Protein AF-A0A836JZ24-F1 (afdb_monomer_lite)

Structure (mmCIF, N/CA/C/O backbone):
data_AF-A0A836JZ24-F1
#
_entry.id   AF-A0A836JZ24-F1
#
loop_
_atom_site.group_PDB
_atom_site.id
_atom_site.type_symbol
_atom_site.label_atom_id
_atom_site.label_alt_id
_atom_site.label_comp_id
_atom_site.label_asym_id
_atom_site.label_entity_id
_atom_site.label_seq_id
_atom_site.pdbx_PDB_ins_code
_atom_site.Cartn_x
_atom_site.Cartn_y
_atom_site.Cartn_z
_atom_site.occupancy
_atom_site.B_iso_or_equiv
_atom_site.auth_seq_id
_atom_site.auth_comp_id
_atom_site.auth_asym_id
_atom_site.auth_atom_id
_atom_site.pdbx_PDB_model_num
ATOM 1 N N . MET A 1 1 ? 78.887 -22.472 -5.141 1.00 33.88 1 MET A N 1
ATOM 2 C CA . MET A 1 1 ? 79.125 -23.819 -4.573 1.00 33.88 1 MET A CA 1
ATOM 3 C C . MET A 1 1 ? 78.583 -23.782 -3.148 1.00 33.88 1 MET A C 1
ATOM 5 O O . MET A 1 1 ? 79.006 -22.891 -2.437 1.00 33.88 1 MET A O 1
ATOM 9 N N . ALA A 1 2 ? 77.627 -24.570 -2.665 1.00 33.34 2 ALA A N 1
ATOM 10 C CA . ALA A 1 2 ? 76.883 -25.709 -3.188 1.00 33.34 2 ALA A CA 1
ATOM 11 C C . ALA A 1 2 ? 75.520 -25.795 -2.442 1.00 33.34 2 ALA A C 1
ATOM 13 O O . ALA A 1 2 ? 75.458 -25.451 -1.269 1.00 33.34 2 ALA A O 1
ATOM 14 N N . HIS A 1 3 ? 74.482 -26.209 -3.179 1.00 31.92 3 HIS A N 1
ATOM 15 C CA . HIS A 1 3 ? 73.158 -26.779 -2.838 1.00 31.92 3 HIS A CA 1
ATOM 16 C C . HIS A 1 3 ? 72.369 -26.404 -1.555 1.00 31.92 3 HIS A C 1
ATOM 18 O O . HIS A 1 3 ? 72.838 -26.654 -0.448 1.00 31.92 3 HIS A O 1
ATOM 24 N N . PRO A 1 4 ? 71.084 -26.001 -1.701 1.00 39.16 4 PRO A N 1
ATOM 25 C CA . PRO A 1 4 ? 70.049 -26.142 -0.676 1.00 39.16 4 PRO A CA 1
ATOM 26 C C . PRO A 1 4 ? 69.253 -27.456 -0.831 1.00 39.16 4 PRO A C 1
ATOM 28 O O . PRO A 1 4 ? 69.091 -27.985 -1.932 1.00 39.16 4 PRO A O 1
ATOM 31 N N . ILE A 1 5 ? 68.767 -27.963 0.301 1.00 33.28 5 ILE A N 1
ATOM 32 C CA . ILE A 1 5 ? 68.069 -29.244 0.489 1.00 33.28 5 ILE A CA 1
ATOM 33 C C . ILE A 1 5 ? 66.548 -29.032 0.422 1.00 33.28 5 ILE A C 1
ATOM 35 O O . ILE A 1 5 ? 66.030 -28.106 1.035 1.00 33.28 5 ILE A O 1
ATOM 39 N N . LEU A 1 6 ? 65.855 -29.920 -0.291 1.00 34.88 6 LEU A N 1
ATOM 40 C CA . LEU A 1 6 ? 64.399 -30.162 -0.357 1.00 34.88 6 LEU A CA 1
ATOM 41 C C . LEU A 1 6 ? 64.220 -31.611 -0.909 1.00 34.88 6 LEU A C 1
ATOM 43 O O . LEU A 1 6 ? 65.217 -32.104 -1.455 1.00 34.88 6 LEU A O 1
ATOM 47 N N . PRO A 1 7 ? 63.048 -32.309 -0.879 1.00 45.97 7 PRO A N 1
ATOM 48 C CA . PRO A 1 7 ? 61.669 -31.827 -0.636 1.00 45.97 7 PRO A CA 1
ATOM 49 C C . PRO A 1 7 ? 60.680 -32.804 0.099 1.00 45.97 7 PRO A C 1
ATOM 51 O O . PRO A 1 7 ? 61.044 -33.923 0.451 1.00 45.97 7 PRO A O 1
ATOM 54 N N . ASN A 1 8 ? 59.398 -32.376 0.172 1.00 30.23 8 ASN A N 1
ATOM 55 C CA . ASN A 1 8 ? 58.115 -33.119 0.348 1.00 30.23 8 ASN A CA 1
ATOM 56 C C . ASN A 1 8 ? 57.639 -33.372 1.799 1.00 30.23 8 ASN A C 1
ATOM 58 O O . ASN A 1 8 ? 58.423 -33.823 2.621 1.00 30.23 8 ASN A O 1
ATOM 62 N N . ASP A 1 9 ? 56.378 -33.173 2.215 1.00 28.70 9 ASP A N 1
ATOM 63 C CA . ASP A 1 9 ? 55.090 -32.813 1.577 1.00 28.70 9 ASP A CA 1
ATOM 64 C C . ASP A 1 9 ? 54.090 -32.405 2.710 1.00 28.70 9 ASP A C 1
ATOM 66 O O . ASP A 1 9 ? 54.259 -32.905 3.827 1.00 28.70 9 ASP A O 1
ATOM 70 N N . PRO A 1 10 ? 53.053 -31.559 2.500 1.00 34.28 10 PRO A N 1
ATOM 71 C CA . PRO A 1 10 ? 52.128 -31.124 3.554 1.00 34.28 10 PRO A CA 1
ATOM 72 C C . PRO A 1 10 ? 50.724 -31.757 3.455 1.00 34.28 10 PRO A C 1
ATOM 74 O O . PRO A 1 10 ? 50.110 -31.790 2.386 1.00 34.28 10 PRO A O 1
ATOM 77 N N . LYS A 1 11 ? 50.154 -32.171 4.597 1.00 29.53 11 LYS A N 1
ATOM 78 C CA . LYS A 1 11 ? 48.706 -32.400 4.763 1.00 29.53 11 LYS A CA 1
ATOM 79 C C . LYS A 1 11 ? 48.253 -32.225 6.222 1.00 29.53 11 LYS A C 1
ATOM 81 O O . LYS A 1 11 ? 48.818 -32.859 7.099 1.00 29.53 11 LYS A O 1
ATOM 86 N N . ALA A 1 12 ? 47.151 -31.477 6.356 1.00 28.66 12 ALA A N 1
ATOM 87 C CA . ALA A 1 12 ? 46.133 -31.462 7.419 1.00 28.66 12 ALA A CA 1
ATOM 88 C C . ALA A 1 12 ? 46.459 -30.820 8.786 1.00 28.66 12 ALA A C 1
ATOM 90 O O . ALA A 1 12 ? 47.418 -31.209 9.430 1.00 28.66 12 ALA A O 1
ATOM 91 N N . GLU A 1 13 ? 45.596 -29.866 9.179 1.00 30.05 13 GLU A N 1
ATOM 92 C CA . GLU A 1 13 ? 45.085 -29.518 10.533 1.00 30.05 13 GLU A CA 1
ATOM 93 C C . GLU A 1 13 ? 44.531 -28.076 10.447 1.00 30.05 13 GLU A C 1
ATOM 95 O O . GLU A 1 13 ? 45.261 -27.115 10.222 1.00 30.05 13 GLU A O 1
ATOM 100 N N . GLU A 1 14 ? 43.228 -27.882 10.229 1.00 32.59 14 GLU A N 1
ATOM 101 C CA . GLU A 1 14 ? 42.189 -27.796 11.271 1.00 32.59 14 GLU A CA 1
ATOM 102 C C . GLU A 1 14 ? 42.548 -26.778 12.367 1.00 32.59 14 GLU A C 1
ATOM 104 O O . GLU A 1 14 ? 43.232 -27.084 13.335 1.00 32.59 14 GLU A O 1
ATOM 109 N N . ILE A 1 15 ? 42.092 -25.532 12.192 1.00 31.66 15 ILE A N 1
ATOM 110 C CA . ILE A 1 15 ? 42.109 -24.507 13.241 1.00 31.66 15 ILE A CA 1
ATOM 111 C C . ILE A 1 15 ? 40.730 -23.850 13.268 1.00 31.66 15 ILE A C 1
ATOM 113 O O . ILE A 1 15 ? 40.440 -22.907 12.529 1.00 31.66 15 ILE A O 1
ATOM 117 N N . THR A 1 16 ? 39.881 -24.371 14.148 1.00 32.31 16 THR A N 1
ATOM 118 C CA . THR A 1 16 ? 38.849 -23.612 14.853 1.00 32.31 16 THR A CA 1
ATOM 119 C C . THR A 1 16 ? 39.511 -22.429 15.553 1.00 32.31 16 THR A C 1
ATOM 121 O O . THR A 1 16 ? 40.406 -22.626 16.374 1.00 32.31 16 THR A O 1
ATOM 124 N N . ARG A 1 17 ? 39.095 -21.198 15.242 1.00 28.30 17 ARG A N 1
ATOM 125 C CA . ARG A 1 17 ? 39.416 -20.043 16.081 1.00 28.30 17 ARG A CA 1
ATOM 126 C C . ARG A 1 17 ? 38.149 -19.308 16.487 1.00 28.30 17 ARG A C 1
ATOM 128 O O . ARG A 1 17 ? 37.391 -18.814 15.658 1.00 28.30 17 ARG A O 1
ATOM 135 N N . GLU A 1 18 ? 37.973 -19.351 17.796 1.00 28.89 18 GLU A N 1
ATOM 136 C CA . GLU A 1 18 ? 37.006 -18.708 18.660 1.00 28.89 18 GLU A CA 1
ATOM 137 C C . GLU A 1 18 ? 36.909 -17.201 18.389 1.00 28.89 18 GLU A C 1
ATOM 139 O O . GLU A 1 18 ? 37.918 -16.505 18.270 1.00 28.89 18 GLU A O 1
ATOM 144 N N . ASN A 1 19 ? 35.675 -16.700 18.318 1.00 30.47 19 ASN A N 1
ATOM 145 C CA . ASN A 1 19 ? 35.378 -15.279 18.441 1.00 30.47 19 ASN A CA 1
ATOM 146 C C . ASN A 1 19 ? 35.315 -14.937 19.936 1.00 30.47 19 ASN A C 1
ATOM 148 O O . ASN A 1 19 ? 34.327 -15.247 20.602 1.00 30.47 19 ASN A O 1
ATOM 152 N N . GLU A 1 20 ? 36.350 -14.277 20.451 1.00 29.41 20 GLU A N 1
ATOM 153 C CA . GLU A 1 20 ? 36.276 -13.538 21.713 1.00 29.41 20 GLU A CA 1
ATOM 154 C C . GLU A 1 20 ? 35.329 -12.339 21.541 1.00 29.41 20 GLU A C 1
ATOM 156 O O . GLU A 1 20 ? 35.668 -11.337 20.911 1.00 29.41 20 GLU A O 1
ATOM 161 N N . LEU A 1 21 ? 34.130 -12.427 22.121 1.00 32.44 21 LEU A N 1
ATOM 162 C CA . LEU A 1 21 ? 33.315 -11.260 22.457 1.00 32.44 21 LEU A CA 1
ATOM 163 C C . LEU A 1 21 ? 33.634 -10.874 23.901 1.00 32.44 21 LEU A C 1
ATOM 165 O O . LEU A 1 21 ? 33.209 -11.524 24.853 1.00 32.44 21 LEU A O 1
ATOM 169 N N . SER A 1 22 ? 34.408 -9.804 24.055 1.00 26.91 22 SER A N 1
ATOM 170 C CA . SER A 1 22 ? 34.740 -9.203 25.341 1.00 26.91 22 SER A CA 1
ATOM 171 C C . SER A 1 22 ? 33.522 -8.485 25.939 1.00 26.91 22 SER A C 1
ATOM 173 O O . SER A 1 22 ? 33.314 -7.297 25.693 1.00 26.91 22 SER A O 1
ATOM 175 N N . PHE A 1 23 ? 32.737 -9.186 26.755 1.00 27.78 23 PHE A N 1
ATOM 176 C CA . PHE A 1 23 ? 31.872 -8.567 27.760 1.00 27.78 23 PHE A CA 1
ATOM 177 C C . PHE A 1 23 ? 32.629 -8.547 29.091 1.00 27.78 23 PHE A C 1
ATOM 179 O O . PHE A 1 23 ? 32.871 -9.591 29.691 1.00 27.78 23 PHE A O 1
ATOM 186 N N . LYS A 1 24 ? 33.032 -7.358 29.548 1.00 32.81 24 LYS A N 1
ATOM 187 C CA . LYS A 1 24 ? 33.518 -7.155 30.917 1.00 32.81 24 LYS A CA 1
ATOM 188 C C . LYS A 1 24 ? 32.329 -6.805 31.809 1.00 32.81 24 LYS A C 1
ATOM 190 O O . LYS A 1 24 ? 31.803 -5.701 31.712 1.00 32.81 24 LYS A O 1
ATOM 195 N N . LEU A 1 25 ? 31.918 -7.746 32.657 1.00 33.84 25 LEU A N 1
ATOM 196 C CA . LEU A 1 25 ? 31.181 -7.456 33.885 1.00 33.84 25 LEU A CA 1
ATOM 197 C C . LEU A 1 25 ? 32.222 -7.307 34.998 1.00 33.84 25 LEU A C 1
ATOM 199 O O . LEU A 1 25 ? 32.819 -8.301 35.407 1.00 33.84 25 LEU A O 1
ATOM 203 N N . ASP A 1 26 ? 32.452 -6.076 35.449 1.00 31.92 26 ASP A N 1
ATOM 204 C CA . ASP A 1 26 ? 33.200 -5.825 36.677 1.00 31.92 26 ASP A CA 1
ATOM 205 C C . ASP A 1 26 ? 32.244 -5.800 37.882 1.00 31.92 26 ASP A C 1
ATOM 207 O O . ASP A 1 26 ? 31.302 -5.013 37.949 1.00 31.92 26 ASP A O 1
ATOM 211 N N . GLU A 1 27 ? 32.608 -6.671 38.823 1.00 32.00 27 GLU A N 1
ATOM 212 C CA . GLU A 1 27 ? 32.409 -6.666 40.275 1.00 32.00 27 GLU A CA 1
ATOM 213 C C . GLU A 1 27 ? 31.145 -7.231 40.958 1.00 32.00 27 GLU A C 1
ATOM 215 O O . GLU A 1 27 ? 30.034 -7.196 40.431 1.00 32.00 27 GLU A O 1
ATOM 220 N N . PRO A 1 28 ? 31.351 -7.855 42.145 1.00 40.62 28 PRO A N 1
ATOM 221 C CA . PRO A 1 28 ? 30.661 -9.074 42.532 1.00 40.62 28 PRO A CA 1
ATOM 222 C C . PRO A 1 28 ? 29.803 -8.893 43.788 1.00 40.62 28 PRO A C 1
ATOM 224 O O . PRO A 1 28 ? 30.130 -8.129 44.692 1.00 40.62 28 PRO A O 1
ATOM 227 N N . VAL A 1 29 ? 28.776 -9.727 43.934 1.00 27.47 29 VAL A N 1
ATOM 228 C CA . VAL A 1 29 ? 28.327 -10.131 45.268 1.00 27.47 29 VAL A CA 1
ATOM 229 C C . VAL A 1 29 ? 28.322 -11.648 45.309 1.00 27.47 29 VAL A C 1
ATOM 231 O O . VAL A 1 29 ? 27.474 -12.330 44.743 1.00 27.47 29 VAL A O 1
ATOM 234 N N . THR A 1 30 ? 29.350 -12.164 45.969 1.00 30.83 30 THR A N 1
ATOM 235 C CA . THR A 1 30 ? 29.425 -13.526 46.478 1.00 30.83 30 THR A CA 1
ATOM 236 C C . THR A 1 30 ? 28.184 -13.849 47.293 1.00 30.83 30 THR A C 1
ATOM 238 O O . THR A 1 30 ? 27.914 -13.145 48.259 1.00 30.83 30 THR A O 1
ATOM 241 N N . MET A 1 31 ? 27.519 -14.954 46.975 1.00 28.22 31 MET A N 1
ATOM 242 C CA . MET A 1 31 ? 27.088 -15.951 47.956 1.00 28.22 31 MET A CA 1
ATOM 243 C C . MET A 1 31 ? 27.003 -17.293 47.233 1.00 28.22 31 MET A C 1
ATOM 245 O O . MET A 1 31 ? 26.221 -17.498 46.309 1.00 28.22 31 MET A O 1
ATOM 249 N N . ALA A 1 32 ? 27.916 -18.171 47.630 1.00 30.75 32 ALA A N 1
ATOM 250 C CA . ALA A 1 32 ? 28.038 -19.532 47.158 1.00 30.75 32 ALA A CA 1
ATOM 251 C C . ALA A 1 32 ? 26.759 -20.329 47.430 1.00 30.75 32 ALA A C 1
ATOM 253 O O . ALA A 1 32 ? 26.184 -20.199 48.506 1.00 30.75 32 ALA A O 1
ATOM 254 N N . LEU A 1 33 ? 26.406 -21.228 46.511 1.00 28.84 33 LEU A N 1
ATOM 255 C CA . LEU A 1 33 ? 25.925 -22.573 46.826 1.00 28.84 33 LEU A CA 1
ATOM 256 C C . LEU A 1 33 ? 26.155 -23.470 45.604 1.00 28.84 33 LEU A C 1
ATOM 258 O O . LEU A 1 33 ? 25.757 -23.150 44.488 1.00 28.84 33 LEU A O 1
ATOM 262 N N . ASN A 1 34 ? 26.878 -24.562 45.843 1.00 29.52 34 ASN A N 1
ATOM 263 C CA . ASN A 1 34 ? 27.262 -25.554 44.846 1.00 29.52 34 ASN A CA 1
ATOM 264 C C . ASN A 1 34 ? 26.058 -26.368 44.328 1.00 29.52 34 ASN A C 1
ATOM 266 O O . ASN A 1 34 ? 25.037 -26.456 45.014 1.00 29.52 34 ASN A O 1
ATOM 270 N N . PRO A 1 35 ? 26.201 -27.004 43.149 1.00 40.41 35 PRO A N 1
ATOM 271 C CA . PRO A 1 35 ? 25.109 -27.610 42.401 1.00 40.41 35 PRO A CA 1
ATOM 272 C C . PRO A 1 35 ? 24.940 -29.099 42.726 1.00 40.41 35 PRO A C 1
ATOM 274 O O . PRO A 1 35 ? 25.926 -29.827 42.838 1.00 40.41 35 PRO A O 1
ATOM 277 N N . LEU A 1 36 ? 23.696 -29.580 42.769 1.00 26.95 36 LEU A N 1
ATOM 278 C CA . LEU A 1 36 ? 23.402 -30.997 42.543 1.00 26.95 36 LEU A CA 1
ATOM 279 C C . LEU A 1 36 ? 22.109 -31.179 41.726 1.00 26.95 36 LEU A C 1
ATOM 281 O O . LEU A 1 36 ? 21.008 -30.978 42.221 1.00 26.95 36 LEU A O 1
ATOM 285 N N . THR A 1 37 ? 22.327 -31.578 40.468 1.00 29.25 37 THR A N 1
ATOM 286 C CA . THR A 1 37 ? 21.653 -32.663 39.721 1.00 29.25 37 THR A CA 1
ATOM 287 C C . THR A 1 37 ? 20.124 -32.668 39.559 1.00 29.25 37 THR A C 1
ATOM 289 O O . THR A 1 37 ? 19.413 -33.151 40.427 1.00 29.25 37 THR A O 1
ATOM 292 N N . ASN A 1 38 ? 19.698 -32.243 38.359 1.00 29.50 38 ASN A N 1
ATOM 293 C CA . ASN A 1 38 ? 18.992 -32.998 37.299 1.00 29.50 38 ASN A CA 1
ATOM 294 C C . ASN A 1 38 ? 17.745 -33.871 37.595 1.00 29.50 38 ASN A C 1
ATOM 296 O O . ASN A 1 38 ? 17.806 -34.758 38.442 1.00 29.50 38 ASN A O 1
ATOM 300 N N . ILE A 1 39 ? 16.777 -33.740 36.656 1.00 28.72 39 ILE A N 1
ATOM 301 C CA . ILE A 1 39 ? 15.578 -34.568 36.328 1.00 28.72 39 ILE A CA 1
ATOM 302 C C . ILE A 1 39 ? 14.309 -34.090 37.080 1.00 28.72 39 ILE A C 1
ATOM 304 O O . ILE A 1 39 ? 14.367 -33.934 38.292 1.00 28.72 39 ILE A O 1
ATOM 308 N N . ASP A 1 40 ? 13.141 -33.792 36.494 1.00 28.34 40 ASP A N 1
ATOM 309 C CA . ASP A 1 40 ? 12.550 -34.022 35.163 1.00 28.34 40 ASP A CA 1
ATOM 310 C C . ASP A 1 40 ? 11.491 -32.938 34.852 1.00 28.34 40 ASP A C 1
ATOM 312 O O . ASP A 1 40 ? 11.067 -32.192 35.737 1.00 28.34 40 ASP A O 1
ATOM 316 N N . GLU A 1 41 ? 11.074 -32.888 33.588 1.00 45.19 41 GLU A N 1
ATOM 317 C CA . GLU A 1 41 ? 9.958 -32.112 33.036 1.00 45.19 41 GLU A CA 1
ATOM 318 C C . GLU A 1 41 ? 8.619 -32.374 33.753 1.00 45.19 41 GLU A C 1
ATOM 320 O O . GLU A 1 41 ? 8.165 -33.511 33.806 1.00 45.19 41 GLU A O 1
ATOM 325 N N . GLU A 1 42 ? 7.940 -31.321 34.219 1.00 31.70 42 GLU A N 1
ATOM 326 C CA . GLU A 1 42 ? 6.488 -31.166 34.052 1.00 31.70 42 GLU A CA 1
ATOM 327 C C . GLU A 1 42 ? 6.053 -29.733 34.392 1.00 31.70 42 GLU A C 1
ATOM 329 O O . GLU A 1 42 ? 6.614 -29.061 35.260 1.00 31.70 42 GLU A O 1
ATOM 334 N N . ASP A 1 43 ? 5.069 -29.263 33.634 1.00 41.97 43 ASP A N 1
ATOM 335 C CA . ASP A 1 43 ? 4.516 -27.918 33.646 1.00 41.97 43 ASP A CA 1
ATOM 336 C C . ASP A 1 43 ? 4.106 -27.393 35.032 1.00 41.97 43 ASP A C 1
ATOM 338 O O . ASP A 1 43 ? 3.586 -28.106 35.886 1.00 41.97 43 ASP A O 1
ATOM 342 N N . SER A 1 44 ? 4.161 -26.060 35.135 1.00 42.91 44 SER A N 1
ATOM 343 C CA . SER A 1 44 ? 3.476 -25.216 36.127 1.00 42.91 44 SER A CA 1
ATOM 344 C C . SER A 1 44 ? 4.121 -25.099 37.505 1.00 42.91 44 SER A C 1
ATOM 346 O O . SER A 1 44 ? 3.644 -25.745 38.420 1.00 42.91 44 SER A O 1
ATOM 348 N N . LEU A 1 45 ? 5.031 -24.139 37.737 1.00 29.23 45 LEU A N 1
ATOM 349 C CA . LEU A 1 45 ? 5.087 -23.442 39.037 1.00 29.23 45 LEU A CA 1
ATOM 350 C C . LEU A 1 45 ? 5.650 -22.013 38.928 1.00 29.23 45 LEU A C 1
ATOM 352 O O . LEU A 1 45 ? 6.780 -21.767 38.516 1.00 29.23 45 LEU A O 1
ATOM 356 N N . SER A 1 46 ? 4.813 -21.074 39.368 1.00 31.69 46 SER A N 1
ATOM 357 C CA . SER A 1 46 ? 5.118 -19.695 39.750 1.00 31.69 46 SER A CA 1
ATOM 358 C C . SER A 1 46 ? 6.437 -19.588 40.533 1.00 31.69 46 SER A C 1
ATOM 360 O O . SER A 1 46 ? 6.564 -20.094 41.647 1.00 31.69 46 SER A O 1
ATOM 362 N N . PHE A 1 47 ? 7.423 -18.900 39.955 1.00 30.12 47 PHE A N 1
ATOM 363 C CA . PHE A 1 47 ? 8.678 -18.561 40.621 1.00 30.12 47 PHE A CA 1
ATOM 364 C C . PHE A 1 47 ? 8.452 -17.360 41.549 1.00 30.12 47 PHE A C 1
ATOM 366 O O . PHE A 1 47 ? 8.576 -16.207 41.142 1.00 30.12 47 PHE A O 1
ATOM 373 N N . VAL A 1 48 ? 8.111 -17.627 42.810 1.00 39.66 48 VAL A N 1
ATOM 374 C CA . VAL A 1 48 ? 8.275 -16.659 43.902 1.00 39.66 48 VAL A CA 1
ATOM 375 C C . VAL A 1 48 ? 9.410 -17.163 44.781 1.00 39.66 48 VAL A C 1
ATOM 377 O O . VAL A 1 48 ? 9.216 -17.988 45.672 1.00 39.66 48 VAL A O 1
ATOM 380 N N . VAL A 1 49 ? 10.622 -16.669 44.530 1.00 38.19 49 VAL A N 1
ATOM 381 C CA . VAL A 1 49 ? 11.740 -16.838 45.464 1.00 38.19 49 VAL A CA 1
ATOM 382 C C . VAL A 1 49 ? 11.516 -15.882 46.627 1.00 38.19 49 VAL A C 1
ATOM 384 O O . VAL A 1 49 ? 11.931 -14.726 46.602 1.00 38.19 49 VAL A O 1
ATOM 387 N N . LEU A 1 50 ? 10.835 -16.367 47.664 1.00 36.34 50 LEU A N 1
ATOM 388 C CA . LEU A 1 50 ? 10.938 -15.769 48.988 1.00 36.34 50 LEU A CA 1
ATOM 389 C C . LEU A 1 50 ? 12.312 -16.158 49.542 1.00 36.34 50 LEU A C 1
ATOM 391 O O . LEU A 1 50 ? 12.574 -17.327 49.825 1.00 36.34 50 LEU A O 1
ATOM 395 N N . GLY A 1 51 ? 13.217 -15.181 49.633 1.00 39.25 51 GLY A N 1
ATOM 396 C CA . GLY A 1 51 ? 14.536 -15.367 50.237 1.00 39.25 51 GLY A CA 1
ATOM 397 C C . GLY A 1 51 ? 14.415 -15.934 51.654 1.00 39.25 51 GLY A C 1
ATOM 398 O O . GLY A 1 51 ? 13.472 -15.606 52.377 1.00 39.25 51 GLY A O 1
ATOM 399 N N . ARG A 1 52 ? 15.367 -16.790 52.052 1.00 46.97 52 ARG A N 1
ATOM 400 C CA . ARG A 1 52 ? 15.399 -17.450 53.374 1.00 46.97 52 ARG A CA 1
ATOM 401 C C . ARG A 1 52 ? 15.196 -16.476 54.543 1.00 46.97 52 ARG A C 1
ATOM 403 O O . ARG A 1 52 ? 14.508 -16.822 55.498 1.00 46.97 52 ARG A O 1
ATOM 410 N N . ASP A 1 53 ? 15.646 -15.236 54.388 1.00 43.94 53 ASP A N 1
ATOM 411 C CA . ASP A 1 53 ? 15.500 -14.159 55.372 1.00 43.94 53 ASP A CA 1
ATOM 412 C C . ASP A 1 53 ? 14.027 -13.778 55.657 1.00 43.94 53 ASP A C 1
ATOM 414 O O . ASP A 1 53 ? 13.694 -13.334 56.755 1.00 43.94 53 ASP A O 1
ATOM 418 N N . SER A 1 54 ? 13.110 -13.992 54.703 1.00 42.06 54 SER A N 1
ATOM 419 C CA . SER A 1 54 ? 11.669 -13.738 54.872 1.00 42.06 54 SER A CA 1
ATOM 420 C C . SER A 1 54 ? 10.976 -14.830 55.694 1.00 42.06 54 SER A C 1
ATOM 422 O O . SER A 1 54 ? 10.113 -14.529 56.522 1.00 42.06 54 SER A O 1
ATOM 424 N N . VAL A 1 55 ? 11.389 -16.087 55.515 1.00 47.44 55 VAL A N 1
ATOM 425 C CA . VAL A 1 55 ? 10.856 -17.237 56.265 1.00 47.44 55 VAL A CA 1
ATOM 426 C C . VAL A 1 55 ? 11.342 -17.197 57.717 1.00 47.44 55 VAL A C 1
ATOM 428 O O . VAL A 1 55 ? 10.583 -17.489 58.639 1.00 47.44 55 VAL A O 1
ATOM 431 N N . GLU A 1 56 ? 12.576 -16.747 57.944 1.00 47.69 56 GLU A N 1
ATOM 432 C CA . GLU A 1 56 ? 13.173 -16.621 59.279 1.00 47.69 56 GLU A CA 1
ATOM 433 C C . GLU A 1 56 ? 12.575 -15.441 60.079 1.00 47.69 56 GLU A C 1
ATOM 435 O O . GLU A 1 56 ? 12.338 -15.545 61.290 1.00 47.69 56 GLU A O 1
ATOM 440 N N . ALA A 1 57 ? 12.200 -14.353 59.390 1.00 50.44 57 ALA A N 1
ATOM 441 C CA . ALA A 1 57 ? 11.424 -13.253 59.968 1.00 50.44 57 ALA A CA 1
ATOM 442 C C . ALA A 1 57 ? 9.984 -13.671 60.331 1.00 50.44 57 ALA A C 1
ATOM 444 O O . ALA A 1 57 ? 9.483 -13.303 61.397 1.00 50.44 57 ALA A O 1
ATOM 445 N N . GLN A 1 58 ? 9.324 -14.480 59.493 1.00 50.41 58 GLN A N 1
ATOM 446 C CA . GLN A 1 58 ? 7.992 -15.025 59.792 1.00 50.41 58 GLN A CA 1
ATOM 447 C C . GLN A 1 58 ? 8.016 -16.027 60.953 1.00 50.41 58 GLN A C 1
ATOM 449 O O . GLN A 1 58 ? 7.128 -15.984 61.804 1.00 50.41 58 GLN A O 1
ATOM 454 N N . ALA A 1 59 ? 9.044 -16.876 61.044 1.00 50.94 59 ALA A N 1
ATOM 455 C CA . ALA A 1 59 ? 9.217 -17.812 62.155 1.00 50.94 59 ALA A CA 1
ATOM 456 C C . ALA A 1 59 ? 9.427 -17.087 63.498 1.00 50.94 59 ALA A C 1
ATOM 458 O O . ALA A 1 59 ? 8.827 -17.463 64.506 1.00 50.94 59 ALA A O 1
ATOM 459 N N . SER A 1 60 ? 10.201 -15.996 63.501 1.00 55.59 60 SER A N 1
ATOM 460 C CA . SER A 1 60 ? 10.407 -15.160 64.694 1.00 55.59 60 SER A CA 1
ATOM 461 C C . SER A 1 60 ? 9.127 -14.431 65.139 1.00 55.59 60 SER A C 1
ATOM 463 O O . SER A 1 60 ? 8.866 -14.308 66.337 1.00 55.59 60 SER A O 1
ATOM 465 N N . LEU A 1 61 ? 8.285 -13.989 64.195 1.00 50.12 61 LEU A N 1
ATOM 466 C CA . LEU A 1 61 ? 6.982 -13.370 64.486 1.00 50.12 61 LEU A CA 1
ATOM 467 C C . LEU A 1 61 ? 5.954 -14.382 65.020 1.00 50.12 61 LEU A C 1
ATOM 469 O O . LEU A 1 61 ? 5.198 -14.064 65.939 1.00 50.12 61 LEU A O 1
ATOM 473 N N . LEU A 1 62 ? 5.945 -15.606 64.486 1.00 55.16 62 LEU A N 1
ATOM 474 C CA . LEU A 1 62 ? 5.097 -16.701 64.969 1.00 55.16 62 LEU A CA 1
ATOM 475 C C . LEU A 1 62 ? 5.479 -17.141 66.389 1.00 55.16 62 LEU A C 1
ATOM 477 O O . LEU A 1 62 ? 4.587 -17.324 67.215 1.00 55.16 62 LEU A O 1
ATOM 481 N N . ALA A 1 63 ? 6.777 -17.220 66.698 1.00 54.72 63 ALA A N 1
ATOM 482 C CA . ALA A 1 63 ? 7.267 -17.505 68.049 1.00 54.72 63 ALA A CA 1
ATOM 483 C C . ALA A 1 63 ? 6.838 -16.421 69.062 1.00 54.72 63 ALA A C 1
ATOM 485 O O . ALA A 1 63 ? 6.367 -16.727 70.157 1.00 54.72 63 ALA A O 1
ATOM 486 N N . SER A 1 64 ? 6.888 -15.144 68.663 1.00 64.81 64 SER A N 1
ATOM 487 C CA . SER A 1 64 ? 6.369 -14.036 69.477 1.00 64.81 64 SER A CA 1
ATOM 488 C C . SER A 1 64 ? 4.855 -14.122 69.713 1.00 64.81 64 SER A C 1
ATOM 490 O O . SER A 1 64 ? 4.378 -13.673 70.758 1.00 64.81 64 SER A O 1
ATOM 492 N N . TYR A 1 65 ? 4.085 -14.645 68.755 1.00 62.41 65 TYR A N 1
ATOM 493 C CA . TYR A 1 65 ? 2.631 -14.773 68.872 1.00 62.41 65 TYR A CA 1
ATOM 494 C C . TYR A 1 65 ? 2.235 -15.888 69.847 1.00 62.41 65 TYR A C 1
ATOM 496 O O . TYR A 1 65 ? 1.359 -15.686 70.690 1.00 62.41 65 TYR A O 1
ATOM 504 N N . THR A 1 66 ? 2.921 -17.033 69.795 1.00 72.38 66 THR A N 1
ATOM 505 C CA . THR A 1 66 ? 2.701 -18.141 70.736 1.00 72.38 66 THR A CA 1
ATOM 506 C C . THR A 1 66 ? 3.059 -17.753 72.168 1.00 72.38 66 THR A C 1
ATOM 508 O O . THR A 1 66 ? 2.298 -18.053 73.089 1.00 72.38 66 THR A O 1
ATOM 511 N N . ASP A 1 67 ? 4.142 -16.994 72.354 1.00 69.75 67 ASP A N 1
ATOM 512 C CA . ASP A 1 67 ? 4.549 -16.490 73.669 1.00 69.75 67 ASP A CA 1
ATOM 513 C C . ASP A 1 67 ? 3.536 -15.481 74.236 1.00 69.75 67 ASP A C 1
ATOM 515 O O . ASP A 1 67 ? 3.198 -15.527 75.423 1.00 69.75 67 ASP A O 1
ATOM 519 N N . LEU A 1 68 ? 2.990 -14.592 73.395 1.00 64.81 68 LEU A N 1
ATOM 520 C CA . LEU A 1 68 ? 1.925 -13.656 73.781 1.00 64.81 68 LEU A CA 1
ATOM 521 C C . LEU A 1 68 ? 0.635 -14.384 74.176 1.00 64.81 68 LEU A C 1
ATOM 523 O O . LEU A 1 68 ? 0.027 -14.040 75.192 1.00 64.81 68 LEU A O 1
ATOM 527 N N . GLN A 1 69 ? 0.244 -15.408 73.416 1.00 65.25 69 GLN A N 1
ATOM 528 C CA . GLN A 1 69 ? -0.951 -16.206 73.682 1.00 65.25 69 GLN A CA 1
ATOM 529 C C . GLN A 1 69 ? -0.819 -16.997 74.991 1.00 65.25 69 GLN A C 1
ATOM 531 O O . GLN A 1 69 ? -1.731 -16.991 75.824 1.00 65.25 69 GLN A O 1
ATOM 536 N N . GLN A 1 70 ? 0.341 -17.610 75.230 1.00 70.75 70 GLN A N 1
ATOM 537 C CA . GLN A 1 70 ? 0.614 -18.356 76.455 1.00 70.75 70 GLN A CA 1
ATOM 538 C C . GLN A 1 70 ? 0.651 -17.429 77.679 1.00 70.75 70 GLN A C 1
ATOM 540 O O . GLN A 1 70 ? 0.075 -17.746 78.723 1.00 70.75 70 GLN A O 1
ATOM 545 N N . LYS A 1 71 ? 1.231 -16.231 77.532 1.00 69.19 71 LYS A N 1
ATOM 546 C CA . LYS A 1 71 ? 1.242 -15.201 78.575 1.00 69.19 71 LYS A CA 1
ATOM 547 C C . LYS A 1 71 ? -0.164 -14.673 78.871 1.00 69.19 71 LYS A C 1
ATOM 549 O O . LYS A 1 71 ? -0.512 -14.566 80.044 1.00 69.19 71 LYS A O 1
ATOM 554 N N . SER A 1 72 ? -1.007 -14.443 77.858 1.00 57.84 72 SER A N 1
ATOM 555 C CA . SER A 1 72 ? -2.409 -14.037 78.064 1.00 57.84 72 SER A CA 1
ATOM 556 C C . SER A 1 72 ? -3.262 -15.114 78.731 1.00 57.84 72 SER A C 1
ATOM 558 O O . SER A 1 72 ? -4.150 -14.796 79.515 1.00 57.84 72 SER A O 1
ATOM 560 N N . MET A 1 73 ? -2.968 -16.391 78.469 1.00 62.72 73 MET A N 1
ATOM 561 C CA . MET A 1 73 ? -3.676 -17.511 79.093 1.00 62.72 73 MET A CA 1
ATOM 562 C C . MET A 1 73 ? -3.217 -17.789 80.532 1.00 62.72 73 MET A C 1
ATOM 564 O O . MET A 1 73 ? -3.951 -18.412 81.293 1.00 62.72 73 MET A O 1
ATOM 568 N N . SER A 1 74 ? -2.023 -17.328 80.918 1.00 63.47 74 SER A N 1
ATOM 569 C CA . SER A 1 74 ? -1.450 -17.538 82.257 1.00 63.47 74 SER A CA 1
ATOM 570 C C . SER A 1 74 ? -1.880 -16.512 83.318 1.00 63.47 74 SER A C 1
ATOM 572 O O . SER A 1 74 ? -1.557 -16.676 84.494 1.00 63.47 74 SER A O 1
ATOM 574 N N . ILE A 1 75 ? -2.596 -15.449 82.931 1.00 64.88 75 ILE A N 1
ATOM 575 C CA . ILE A 1 75 ? -3.002 -14.371 83.842 1.00 64.88 75 ILE A CA 1
ATOM 576 C C . ILE A 1 75 ? -4.365 -14.711 84.461 1.00 64.88 75 ILE A C 1
ATOM 578 O O . ILE A 1 75 ? -5.391 -14.684 83.787 1.00 64.88 75 ILE A O 1
ATOM 582 N N . ASP A 1 76 ? -4.395 -14.992 85.767 1.00 68.44 76 ASP A N 1
ATOM 583 C CA . ASP A 1 76 ? -5.650 -15.121 86.518 1.00 68.44 76 ASP A CA 1
ATOM 584 C C . ASP A 1 76 ? -6.224 -13.732 86.840 1.00 68.44 76 ASP A C 1
ATOM 586 O O . ASP A 1 76 ? -5.982 -13.129 87.893 1.00 68.44 76 ASP A O 1
ATOM 590 N N . TYR A 1 77 ? -7.012 -13.219 85.897 1.00 64.12 77 TYR A N 1
ATOM 591 C CA . TYR A 1 77 ? -7.699 -11.933 85.998 1.00 64.12 77 TYR A CA 1
ATOM 592 C C . TYR A 1 77 ? -8.604 -11.834 87.236 1.00 64.12 77 TYR A C 1
ATOM 594 O O . TYR A 1 77 ? -8.842 -10.736 87.735 1.00 64.12 77 TYR A O 1
ATOM 602 N N . LYS A 1 78 ? -9.077 -12.962 87.782 1.00 66.25 78 LYS A N 1
ATOM 603 C CA . LYS A 1 78 ? -10.003 -12.991 88.920 1.00 66.25 78 LYS A CA 1
ATOM 604 C C . LYS A 1 78 ? -9.283 -12.748 90.247 1.00 66.25 78 LYS A C 1
ATOM 606 O O . LYS A 1 78 ? -9.780 -11.991 91.085 1.00 66.25 78 LYS A O 1
ATOM 611 N N . SER A 1 79 ? -8.092 -13.325 90.414 1.00 65.06 79 SER A N 1
ATOM 612 C CA . SER A 1 79 ? -7.221 -13.067 91.568 1.00 65.06 79 SER A CA 1
ATOM 613 C C . SER A 1 79 ? -6.648 -11.646 91.549 1.00 65.06 79 SER A C 1
ATOM 615 O O . SER A 1 79 ? -6.551 -11.007 92.597 1.00 65.06 79 SER A O 1
ATOM 617 N N . LEU A 1 80 ? -6.308 -11.116 90.369 1.00 60.84 80 LEU A N 1
ATOM 618 C CA . LEU A 1 80 ? -5.746 -9.769 90.230 1.00 60.84 80 LEU A CA 1
ATOM 619 C C . LEU A 1 80 ? -6.770 -8.681 90.597 1.00 60.84 80 LEU A C 1
ATOM 621 O O . LEU A 1 80 ? -6.480 -7.803 91.411 1.00 60.84 80 LEU A O 1
ATOM 625 N N . VAL A 1 81 ? -7.995 -8.798 90.073 1.00 62.53 81 VAL A N 1
ATOM 626 C CA . VAL A 1 81 ? -9.105 -7.859 90.324 1.00 62.53 81 VAL A CA 1
ATOM 627 C C . VAL A 1 81 ? -9.550 -7.875 91.790 1.00 62.53 81 VAL A C 1
ATOM 629 O O . VAL A 1 81 ? -9.935 -6.841 92.325 1.00 62.53 81 VAL A O 1
ATOM 632 N N . SER A 1 82 ? -9.429 -9.018 92.472 1.00 68.06 82 SER A N 1
ATOM 633 C CA . SER A 1 82 ? -9.784 -9.144 93.895 1.00 68.06 82 SER A CA 1
ATOM 634 C C . SER A 1 82 ? -8.743 -8.542 94.853 1.00 68.06 82 SER A C 1
ATOM 636 O O . SER A 1 82 ? -9.051 -8.330 96.022 1.00 68.06 82 SER A O 1
ATOM 638 N N . SER A 1 83 ? -7.517 -8.277 94.386 1.00 65.06 83 SER A N 1
ATOM 639 C CA . SER A 1 83 ? -6.407 -7.771 95.215 1.00 65.06 83 SER A CA 1
ATOM 640 C C . SER A 1 83 ? -6.206 -6.250 95.137 1.00 65.06 83 SER A C 1
ATOM 642 O O . SER A 1 83 ? -5.473 -5.678 95.944 1.00 65.06 83 SER A O 1
ATOM 644 N N . MET A 1 84 ? -6.850 -5.585 94.174 1.00 65.19 84 MET A N 1
ATOM 645 C CA . MET A 1 84 ? -6.676 -4.159 93.897 1.00 65.19 84 MET A CA 1
ATOM 646 C C . MET A 1 84 ? -7.782 -3.311 94.537 1.00 65.19 84 MET A C 1
ATOM 648 O O . MET A 1 84 ? -8.963 -3.647 94.492 1.00 65.19 84 MET A O 1
ATOM 652 N N . THR A 1 85 ? -7.412 -2.166 95.112 1.00 73.81 85 THR A N 1
ATOM 653 C CA . THR A 1 85 ? -8.368 -1.155 95.590 1.00 73.81 85 THR A CA 1
ATOM 654 C C . THR A 1 85 ? -9.007 -0.404 94.416 1.00 73.81 85 THR A C 1
ATOM 656 O O . THR A 1 85 ? -8.441 -0.339 93.326 1.00 73.81 85 THR A O 1
ATOM 659 N N . VAL A 1 86 ? -10.186 0.195 94.627 1.00 72.44 86 VAL A N 1
ATOM 660 C CA . VAL A 1 86 ? -10.956 0.892 93.572 1.00 72.44 86 VAL A CA 1
ATOM 661 C C . VAL A 1 86 ? -10.130 1.967 92.855 1.00 72.44 86 VAL A C 1
ATOM 663 O O . VAL A 1 86 ? -10.175 2.048 91.632 1.00 72.44 86 VAL A O 1
ATOM 666 N N . THR A 1 87 ? -9.300 2.716 93.584 1.00 76.06 87 THR A N 1
ATOM 667 C CA . THR A 1 87 ? -8.396 3.728 93.015 1.00 76.06 87 THR A CA 1
ATOM 668 C C . THR A 1 87 ? -7.307 3.104 92.137 1.00 76.06 87 THR A C 1
ATOM 670 O O . THR A 1 87 ? -7.079 3.564 91.024 1.00 76.06 87 THR A O 1
ATOM 673 N N . ALA A 1 88 ? -6.702 1.995 92.578 1.00 75.94 88 ALA A N 1
ATOM 674 C CA . ALA A 1 88 ? -5.698 1.271 91.798 1.00 75.94 88 ALA A CA 1
ATOM 675 C C . ALA A 1 88 ? -6.294 0.620 90.535 1.00 75.94 88 ALA A C 1
ATOM 677 O O . ALA A 1 88 ? -5.622 0.530 89.510 1.00 75.94 88 ALA A O 1
ATOM 678 N N . MET A 1 89 ? -7.563 0.192 90.576 1.00 77.50 89 MET A N 1
ATOM 679 C CA . MET A 1 89 ? -8.286 -0.277 89.385 1.00 77.50 89 MET A CA 1
ATOM 680 C C . MET A 1 89 ? -8.520 0.854 88.379 1.00 77.50 89 MET A C 1
ATOM 682 O O . MET A 1 89 ? -8.415 0.634 87.173 1.00 77.50 89 MET A O 1
ATOM 686 N N . GLN A 1 90 ? -8.795 2.064 88.865 1.00 79.94 90 GLN A N 1
ATOM 687 C CA . GLN A 1 90 ? -9.004 3.246 88.033 1.00 79.94 90 GLN A CA 1
ATOM 688 C C . GLN A 1 90 ? -7.707 3.701 87.350 1.00 79.94 90 GLN A C 1
ATOM 690 O O . GLN A 1 90 ? -7.707 3.915 86.139 1.00 79.94 90 GLN A O 1
ATOM 695 N N . ASP A 1 91 ? -6.593 3.742 88.085 1.00 81.12 91 ASP A N 1
ATOM 696 C CA . ASP A 1 91 ? -5.274 4.063 87.526 1.00 81.12 91 ASP A CA 1
ATOM 697 C C . ASP A 1 91 ? -4.834 3.018 86.489 1.00 81.12 91 ASP A C 1
ATOM 699 O O . ASP A 1 91 ? -4.354 3.363 85.407 1.00 81.12 91 ASP A O 1
ATOM 703 N N . ARG A 1 92 ? -5.092 1.729 86.754 1.00 83.19 92 ARG A N 1
ATOM 704 C CA . ARG A 1 92 ? -4.788 0.645 85.810 1.00 83.19 92 ARG A CA 1
ATOM 705 C C . ARG A 1 92 ? -5.641 0.707 84.545 1.00 83.19 92 ARG A C 1
ATOM 707 O O . ARG A 1 92 ? -5.143 0.421 83.459 1.00 83.19 92 ARG A O 1
ATOM 714 N N . LEU A 1 93 ? -6.911 1.091 84.662 1.00 82.62 93 LEU A N 1
ATOM 715 C CA . LEU A 1 93 ? -7.780 1.301 83.505 1.00 82.62 93 LEU A CA 1
ATOM 716 C C . LEU A 1 93 ? -7.261 2.452 82.633 1.00 82.62 93 LEU A C 1
ATOM 718 O O . LEU A 1 93 ? -7.246 2.328 81.411 1.00 82.62 93 LEU A O 1
ATOM 722 N N . VAL A 1 94 ? -6.794 3.543 83.246 1.00 85.69 94 VAL A N 1
ATOM 723 C CA . VAL A 1 94 ? -6.195 4.675 82.525 1.00 85.69 94 VAL A CA 1
ATOM 724 C C . VAL A 1 94 ? -4.893 4.267 81.831 1.00 85.69 94 VAL A C 1
ATOM 726 O O . VAL A 1 94 ? -4.713 4.608 80.661 1.00 85.69 94 VAL A O 1
ATOM 729 N N . GLU A 1 95 ? -4.022 3.493 82.488 1.00 87.44 95 GLU A N 1
ATOM 730 C CA . GLU A 1 95 ? -2.814 2.932 81.860 1.00 87.44 95 GLU A CA 1
ATOM 731 C C . GLU A 1 95 ? -3.155 2.064 80.644 1.00 87.44 95 GLU A C 1
ATOM 733 O O . GLU A 1 95 ? -2.590 2.264 79.570 1.00 87.44 95 GLU A O 1
ATOM 738 N N . VAL A 1 96 ? -4.115 1.143 80.777 1.00 83.31 96 VAL A N 1
ATOM 739 C CA . VAL A 1 96 ? -4.532 0.249 79.682 1.00 83.31 96 VAL A CA 1
ATOM 740 C C . VAL A 1 96 ? -5.187 1.030 78.541 1.00 83.31 96 VAL A C 1
ATOM 742 O O . VAL A 1 96 ? -4.998 0.698 77.370 1.00 83.31 96 VAL A O 1
ATOM 745 N N . LEU A 1 97 ? -5.939 2.090 78.841 1.00 84.94 97 LEU A N 1
ATOM 746 C CA . LEU A 1 97 ? -6.489 2.981 77.817 1.00 84.94 97 LEU A CA 1
ATOM 747 C C . LEU A 1 97 ? -5.378 3.756 77.094 1.00 84.94 97 LEU A C 1
ATOM 749 O O . LEU A 1 97 ? -5.413 3.860 75.869 1.00 84.94 97 LEU A O 1
ATOM 753 N N . GLN A 1 98 ? -4.364 4.248 77.811 1.00 89.94 98 GLN A N 1
ATOM 754 C CA . GLN A 1 98 ? -3.199 4.891 77.195 1.00 89.94 98 GLN A CA 1
ATOM 755 C C . GLN A 1 98 ? -2.370 3.917 76.352 1.00 89.94 98 GLN A C 1
ATOM 757 O O . GLN A 1 98 ? -1.915 4.284 75.267 1.00 89.94 98 GLN A O 1
ATOM 762 N N . GLU A 1 99 ? -2.184 2.682 76.814 1.00 89.06 99 GLU A N 1
ATOM 763 C CA . GLU A 1 99 ? -1.505 1.628 76.061 1.00 89.06 99 GLU A CA 1
ATOM 764 C C . GLU A 1 99 ? -2.285 1.275 74.789 1.00 89.06 99 GLU A C 1
ATOM 766 O O . GLU A 1 99 ? -1.695 1.207 73.714 1.00 89.06 99 GLU A O 1
ATOM 771 N N . ASN A 1 100 ? -3.617 1.190 74.862 1.00 87.00 100 ASN A N 1
ATOM 772 C CA . ASN A 1 100 ? -4.471 1.002 73.687 1.00 87.00 100 ASN A CA 1
ATOM 773 C C . ASN A 1 100 ? -4.356 2.150 72.679 1.00 87.00 100 ASN A C 1
ATOM 775 O O . ASN A 1 100 ? -4.303 1.905 71.474 1.00 87.00 100 ASN A O 1
ATOM 779 N N . VAL A 1 101 ? -4.290 3.403 73.139 1.00 88.44 101 VAL A N 1
ATOM 780 C CA . VAL A 1 101 ? -4.081 4.556 72.248 1.00 88.44 101 VAL A CA 1
ATOM 781 C C . VAL A 1 101 ? -2.716 4.469 71.562 1.00 88.44 101 VAL A C 1
ATOM 783 O O . VAL A 1 101 ? -2.636 4.663 70.348 1.00 88.44 101 VAL A O 1
ATOM 786 N N . LYS A 1 102 ? -1.656 4.119 72.302 1.00 88.56 102 LYS A N 1
ATOM 787 C CA . LYS A 1 102 ? -0.311 3.923 71.737 1.00 88.56 102 LYS A CA 1
ATOM 788 C C . LYS A 1 102 ? -0.283 2.775 70.729 1.00 88.56 102 LYS A C 1
ATOM 790 O O . LYS A 1 102 ? 0.227 2.961 69.633 1.00 88.56 102 LYS A O 1
ATOM 795 N N . LEU A 1 103 ? -0.881 1.628 71.052 1.00 90.44 103 LEU A N 1
ATOM 796 C CA . LEU A 1 103 ? -0.976 0.478 70.148 1.00 90.44 103 LEU A CA 1
ATOM 797 C C . LEU A 1 103 ? -1.742 0.821 68.871 1.00 90.44 103 LEU A C 1
ATOM 799 O O . LEU A 1 103 ? -1.306 0.460 67.781 1.00 90.44 103 LEU A O 1
ATOM 803 N N . LYS A 1 104 ? -2.851 1.559 68.985 1.00 87.38 104 LYS A N 1
ATOM 804 C CA . LYS A 1 104 ? -3.641 1.997 67.830 1.00 87.38 104 LYS A CA 1
ATOM 805 C C . LYS A 1 104 ? -2.840 2.921 66.911 1.00 87.38 104 LYS A C 1
ATOM 807 O O . LYS A 1 104 ? -2.940 2.794 65.692 1.00 87.38 104 LYS A O 1
ATOM 812 N N . GLU A 1 105 ? -2.027 3.813 67.475 1.00 88.94 105 GLU A N 1
ATOM 813 C CA . GLU A 1 105 ? -1.147 4.689 66.698 1.00 88.94 105 GLU A CA 1
ATOM 814 C C . GLU A 1 105 ? 0.014 3.919 66.052 1.00 88.94 105 GLU A C 1
ATOM 816 O O . GLU A 1 105 ? 0.281 4.117 64.867 1.00 88.94 105 GLU A O 1
ATOM 821 N N . THR A 1 106 ? 0.640 2.978 66.767 1.00 88.62 106 THR A N 1
ATOM 822 C CA . THR A 1 106 ? 1.669 2.098 66.193 1.00 88.62 106 THR A CA 1
ATOM 823 C C . THR A 1 106 ? 1.096 1.273 65.043 1.00 88.62 106 THR A C 1
ATOM 825 O O . THR A 1 106 ? 1.677 1.263 63.965 1.00 88.62 106 THR A O 1
ATOM 828 N N . LEU A 1 107 ? -0.085 0.668 65.210 1.00 87.44 107 LEU A N 1
ATOM 829 C CA . LEU A 1 107 ? -0.754 -0.106 64.159 1.00 87.44 107 LEU A CA 1
ATOM 830 C C . LEU A 1 107 ? -1.069 0.761 62.929 1.00 87.44 107 LEU A C 1
ATOM 832 O O . LEU A 1 107 ? -0.876 0.335 61.789 1.00 87.44 107 LEU A O 1
ATOM 836 N N . ARG A 1 108 ? -1.518 2.006 63.150 1.00 88.75 108 ARG A N 1
ATOM 837 C CA . ARG A 1 108 ? -1.747 2.982 62.078 1.00 88.75 108 ARG A CA 1
ATOM 838 C C . ARG A 1 108 ? -0.454 3.267 61.313 1.00 88.75 108 ARG A C 1
ATOM 840 O O . ARG A 1 108 ? -0.471 3.259 60.083 1.00 88.75 108 ARG A O 1
ATOM 847 N N . GLN A 1 109 ? 0.656 3.485 62.016 1.00 87.31 109 GLN A N 1
ATOM 848 C CA . GLN A 1 109 ? 1.968 3.709 61.404 1.00 87.31 109 GLN A CA 1
ATOM 849 C C . GLN A 1 109 ? 2.473 2.470 60.655 1.00 87.31 109 GLN A C 1
ATOM 851 O O . GLN A 1 109 ? 2.956 2.604 59.531 1.00 87.31 109 GLN A O 1
ATOM 856 N N . THR A 1 110 ? 2.290 1.265 61.204 1.00 88.69 110 THR A N 1
ATOM 857 C CA . THR A 1 110 ? 2.648 0.009 60.530 1.00 88.69 110 THR A CA 1
ATOM 858 C C . THR A 1 110 ? 1.854 -0.178 59.238 1.00 88.69 110 THR A C 1
ATOM 860 O O . THR A 1 110 ? 2.441 -0.519 58.216 1.00 88.69 110 THR A O 1
ATOM 863 N N . ASN A 1 111 ? 0.553 0.123 59.232 1.00 89.81 111 ASN A N 1
ATOM 864 C CA . ASN A 1 111 ? -0.264 0.061 58.016 1.00 89.81 111 ASN A CA 1
ATOM 865 C C . ASN A 1 111 ? 0.187 1.069 56.951 1.00 89.81 111 ASN A C 1
ATOM 867 O O . ASN A 1 111 ? 0.231 0.738 55.766 1.00 89.81 111 ASN A O 1
ATOM 871 N N . VAL A 1 112 ? 0.555 2.291 57.351 1.00 88.38 112 VAL A N 1
ATOM 872 C CA . VAL A 1 112 ? 1.109 3.291 56.421 1.00 88.38 112 VAL A CA 1
ATOM 873 C C . VAL A 1 112 ? 2.445 2.817 55.847 1.00 88.38 112 VAL A C 1
ATOM 875 O O . VAL A 1 112 ? 2.655 2.918 54.639 1.00 88.38 112 VAL A O 1
ATOM 878 N N . SER A 1 113 ? 3.320 2.255 56.681 1.00 88.50 113 SER A N 1
ATOM 879 C CA . SER A 1 113 ? 4.619 1.739 56.246 1.00 88.50 113 SER A CA 1
ATOM 880 C C . SER A 1 113 ? 4.469 0.520 55.325 1.00 88.50 113 SER A C 1
ATOM 882 O O . SER A 1 113 ? 5.091 0.480 54.269 1.00 88.50 113 SER A O 1
ATOM 884 N N . MET A 1 114 ? 3.557 -0.414 55.626 1.00 84.12 114 MET A N 1
ATOM 885 C CA . MET A 1 114 ? 3.213 -1.527 54.727 1.00 84.12 114 MET A CA 1
ATOM 886 C C . MET A 1 114 ? 2.694 -1.037 53.376 1.00 84.12 114 MET A C 1
ATOM 888 O O . MET A 1 114 ? 3.097 -1.558 52.340 1.00 84.12 114 MET A O 1
ATOM 892 N N . LYS A 1 115 ? 1.848 -0.003 53.362 1.00 89.19 115 LYS A N 1
ATOM 893 C CA . LYS A 1 115 ? 1.363 0.594 52.113 1.00 89.19 115 LYS A CA 1
ATOM 894 C C . LYS A 1 115 ? 2.502 1.207 51.292 1.00 89.19 115 LYS A C 1
ATOM 896 O O . LYS A 1 115 ? 2.522 1.058 50.076 1.00 89.19 115 LYS A O 1
ATOM 901 N N . GLN A 1 116 ? 3.463 1.863 51.943 1.00 88.56 116 GLN A N 1
ATOM 902 C CA . GLN A 1 116 ? 4.664 2.371 51.272 1.00 88.56 116 GLN A CA 1
ATOM 903 C C . GLN A 1 116 ? 5.512 1.233 50.693 1.00 88.56 116 GLN A C 1
ATOM 905 O O . GLN A 1 116 ? 5.913 1.318 49.539 1.00 88.56 116 GLN A O 1
ATOM 910 N N . GLN A 1 117 ? 5.729 0.152 51.449 1.00 89.19 117 GLN A N 1
ATOM 911 C CA . GLN A 1 117 ? 6.454 -1.030 50.966 1.00 89.19 117 GLN A CA 1
ATOM 912 C C . GLN A 1 117 ? 5.749 -1.685 49.771 1.00 89.19 117 GLN A C 1
ATOM 914 O O . GLN A 1 117 ? 6.399 -2.020 48.785 1.00 89.19 117 GLN A O 1
ATOM 919 N N . PHE A 1 118 ? 4.420 -1.805 49.815 1.00 92.06 118 PHE A N 1
ATOM 920 C CA . PHE A 1 118 ? 3.625 -2.342 48.709 1.00 92.06 118 PHE A CA 1
ATOM 921 C C . PHE A 1 118 ? 3.740 -1.484 47.443 1.00 92.06 118 PHE A C 1
ATOM 923 O O . PHE A 1 118 ? 3.912 -2.012 46.346 1.00 92.06 118 PHE A O 1
ATOM 930 N N . ASN A 1 119 ? 3.706 -0.157 47.589 1.00 90.50 119 ASN A N 1
ATOM 931 C CA . ASN A 1 119 ? 3.896 0.755 46.462 1.00 90.50 119 ASN A CA 1
ATOM 932 C C . ASN A 1 119 ? 5.302 0.624 45.862 1.00 90.50 119 ASN A C 1
ATOM 934 O O . ASN A 1 119 ? 5.440 0.579 44.643 1.00 90.50 119 ASN A O 1
ATOM 938 N N . THR A 1 120 ? 6.334 0.508 46.702 1.00 91.19 120 THR A N 1
ATOM 939 C CA . THR A 1 120 ? 7.702 0.252 46.236 1.00 91.19 120 THR A CA 1
ATOM 940 C C . THR A 1 120 ? 7.779 -1.076 45.484 1.00 91.19 120 THR A C 1
ATOM 942 O O . THR A 1 120 ? 8.344 -1.117 44.398 1.00 91.19 120 THR A O 1
ATOM 945 N N . LEU A 1 121 ? 7.165 -2.147 45.997 1.00 91.12 121 LEU A N 1
ATOM 946 C CA . LEU A 1 121 ? 7.131 -3.445 45.315 1.00 91.12 121 LEU A CA 1
ATOM 947 C C . LEU A 1 121 ? 6.411 -3.367 43.961 1.00 91.12 121 LEU A C 1
ATOM 949 O O . LEU A 1 121 ? 6.882 -3.945 42.988 1.00 91.12 121 LEU A O 1
ATOM 953 N N . THR A 1 122 ? 5.316 -2.609 43.890 1.00 88.75 122 THR A N 1
ATOM 954 C CA . THR A 1 122 ? 4.569 -2.377 42.644 1.00 88.75 122 THR A CA 1
ATOM 955 C C . THR A 1 122 ? 5.444 -1.659 41.615 1.00 88.75 122 THR A C 1
ATOM 957 O O . THR A 1 122 ? 5.546 -2.118 40.482 1.00 88.75 122 THR A O 1
ATOM 960 N N . MET A 1 123 ? 6.167 -0.608 42.022 1.00 91.06 123 MET A N 1
ATOM 961 C CA . MET A 1 123 ? 7.139 0.063 41.150 1.00 91.06 123 MET A CA 1
ATOM 962 C C . MET A 1 123 ? 8.246 -0.885 40.671 1.00 91.06 123 MET A C 1
ATOM 964 O O . MET A 1 123 ? 8.604 -0.878 39.498 1.00 91.06 123 MET A O 1
ATOM 968 N N . TRP A 1 124 ? 8.795 -1.715 41.563 1.00 92.31 124 TRP A N 1
ATOM 969 C CA . TRP A 1 124 ? 9.806 -2.706 41.184 1.00 92.31 124 TRP A CA 1
ATOM 970 C C . TRP A 1 124 ? 9.259 -3.725 40.183 1.00 92.31 124 TRP A C 1
ATOM 972 O O . TRP A 1 124 ? 9.947 -4.070 39.226 1.00 92.31 124 TRP A O 1
ATOM 982 N N . GLN A 1 125 ? 8.022 -4.184 40.368 1.00 90.69 125 GLN A N 1
ATOM 983 C CA . GLN A 1 125 ? 7.364 -5.092 39.437 1.00 90.69 125 GLN A CA 1
ATOM 984 C C . GLN A 1 125 ? 7.174 -4.443 38.060 1.00 90.69 125 GLN A C 1
ATOM 986 O O . GLN A 1 125 ? 7.486 -5.069 37.047 1.00 90.69 125 GLN A O 1
ATOM 991 N N . GLU A 1 126 ? 6.732 -3.187 38.010 1.00 91.06 126 GLU A N 1
ATOM 992 C CA . GLU A 1 126 ? 6.607 -2.424 36.765 1.00 91.06 126 GLU A CA 1
ATOM 993 C C . GLU A 1 126 ? 7.957 -2.299 36.044 1.00 91.06 126 GLU A C 1
ATOM 995 O O . GLU A 1 126 ? 8.060 -2.653 34.867 1.00 91.06 126 GLU A O 1
ATOM 1000 N N . GLU A 1 127 ? 9.023 -1.905 36.743 1.00 92.25 127 GLU A N 1
ATOM 1001 C CA . GLU A 1 127 ? 10.356 -1.794 36.139 1.00 92.25 127 GLU A CA 1
ATOM 1002 C C . GLU A 1 127 ? 10.887 -3.149 35.643 1.00 92.25 127 GLU A C 1
ATOM 1004 O O . GLU A 1 127 ? 11.413 -3.236 34.532 1.00 92.25 127 GLU A O 1
ATOM 1009 N N . VAL A 1 128 ? 10.682 -4.237 36.393 1.00 92.06 128 VAL A N 1
ATOM 1010 C CA . VAL A 1 128 ? 11.063 -5.590 35.950 1.00 92.06 128 VAL A CA 1
ATOM 1011 C C . VAL A 1 128 ? 10.290 -6.001 34.697 1.00 92.06 128 VAL A C 1
ATOM 1013 O O . VAL A 1 128 ? 10.891 -6.512 33.749 1.00 92.06 128 VAL A O 1
ATOM 1016 N N . THR A 1 129 ? 8.977 -5.752 34.642 1.00 89.12 129 THR A N 1
ATOM 1017 C CA . THR A 1 129 ? 8.172 -6.064 33.447 1.00 89.12 129 THR A CA 1
ATOM 1018 C C . THR A 1 129 ? 8.609 -5.247 32.233 1.00 89.12 129 THR A C 1
ATOM 1020 O O . THR A 1 129 ? 8.702 -5.787 31.130 1.00 89.12 129 THR A O 1
ATOM 1023 N N . LYS A 1 130 ? 8.968 -3.975 32.433 1.00 94.00 130 LYS A N 1
ATOM 1024 C CA . LYS A 1 130 ? 9.476 -3.088 31.385 1.00 94.00 130 LYS A CA 1
ATOM 1025 C C . LYS A 1 130 ? 10.830 -3.547 30.845 1.00 94.00 130 LYS A C 1
ATOM 1027 O O . LYS A 1 130 ? 11.015 -3.588 29.630 1.00 94.00 130 LYS A O 1
ATOM 1032 N N . VAL A 1 131 ? 11.757 -3.941 31.721 1.00 93.25 131 VAL A N 1
ATOM 1033 C CA . VAL A 1 131 ? 13.052 -4.515 31.317 1.00 93.25 131 VAL A CA 1
ATOM 1034 C C . VAL A 1 131 ? 12.846 -5.822 30.549 1.00 93.25 131 VAL A C 1
ATOM 1036 O O . VAL A 1 131 ? 13.436 -6.003 29.485 1.00 93.25 131 VAL A O 1
ATOM 1039 N N . HIS A 1 132 ? 11.962 -6.705 31.024 1.00 91.75 132 HIS A N 1
ATOM 1040 C CA . HIS A 1 132 ? 11.625 -7.941 30.316 1.00 91.75 132 HIS A CA 1
ATOM 1041 C C . HIS A 1 132 ? 11.056 -7.684 28.919 1.00 91.75 132 HIS A C 1
ATOM 1043 O O . HIS A 1 132 ? 11.455 -8.355 27.965 1.00 91.75 132 HIS A O 1
ATOM 1049 N N . LEU A 1 133 ? 10.146 -6.717 28.785 1.00 92.00 133 LEU A N 1
ATOM 1050 C CA . LEU A 1 133 ? 9.562 -6.345 27.499 1.00 92.00 133 LEU A CA 1
ATOM 1051 C C . LEU A 1 133 ? 10.628 -5.790 26.544 1.00 92.00 133 LEU A C 1
ATOM 1053 O O . LEU A 1 133 ? 10.685 -6.209 25.390 1.00 92.00 133 LEU A O 1
ATOM 1057 N N . SER A 1 134 ? 11.511 -4.923 27.046 1.00 92.69 134 SER A N 1
ATOM 1058 C CA . SER A 1 134 ? 12.639 -4.372 26.286 1.00 92.69 134 SER A CA 1
ATOM 1059 C C . SER A 1 134 ? 13.579 -5.471 25.782 1.00 92.69 134 SER A C 1
ATOM 1061 O O . SER A 1 134 ? 13.870 -5.542 24.590 1.00 92.69 134 SER A O 1
ATOM 1063 N N . HIS A 1 135 ? 13.991 -6.401 26.650 1.00 92.62 135 HIS A N 1
ATOM 1064 C CA . HIS A 1 135 ? 14.819 -7.534 26.229 1.00 92.62 135 HIS A CA 1
ATOM 1065 C C . HIS A 1 135 ? 14.100 -8.416 25.206 1.00 92.62 135 HIS A C 1
ATOM 1067 O O . HIS A 1 135 ? 14.703 -8.813 24.214 1.00 92.62 135 HIS A O 1
ATOM 1073 N N . LYS A 1 136 ? 12.805 -8.700 25.398 1.00 92.56 136 LYS A N 1
ATOM 1074 C CA . LYS A 1 136 ? 12.009 -9.481 24.440 1.00 92.56 136 LYS A CA 1
ATOM 1075 C C . LYS A 1 136 ? 11.991 -8.824 23.056 1.00 92.56 136 LYS A C 1
ATOM 1077 O O . LYS A 1 136 ? 12.150 -9.527 22.059 1.00 92.56 136 LYS A O 1
ATOM 1082 N N . GLN A 1 137 ? 11.847 -7.501 23.002 1.00 92.56 137 GLN A N 1
ATOM 1083 C CA . GLN A 1 137 ? 11.928 -6.737 21.760 1.00 92.56 137 GLN A CA 1
ATOM 1084 C C . GLN A 1 137 ? 13.329 -6.826 21.135 1.00 92.56 137 GLN A C 1
ATOM 1086 O O . GLN A 1 137 ? 13.450 -7.197 19.972 1.00 92.56 137 GLN A O 1
ATOM 1091 N N . GLN A 1 138 ? 14.390 -6.590 21.911 1.00 91.62 138 GLN A N 1
ATOM 1092 C CA . GLN A 1 138 ? 15.771 -6.693 21.421 1.00 91.62 138 GLN A CA 1
ATOM 1093 C C . GLN A 1 138 ? 16.104 -8.093 20.886 1.00 91.62 138 GLN A C 1
ATOM 1095 O O . GLN A 1 138 ? 16.808 -8.229 19.884 1.00 91.62 138 GLN A O 1
ATOM 1100 N N . PHE A 1 139 ? 15.584 -9.152 21.512 1.00 90.25 139 PHE A N 1
ATOM 1101 C CA . PHE A 1 139 ? 15.729 -10.518 21.009 1.00 90.25 139 PHE A CA 1
ATOM 1102 C C . PHE A 1 139 ? 14.995 -10.731 19.684 1.00 90.25 139 PHE A C 1
ATOM 1104 O O . PHE A 1 139 ? 15.532 -11.411 18.809 1.00 90.25 139 PHE A O 1
ATOM 1111 N N . ALA A 1 140 ? 13.800 -10.157 19.515 1.00 87.19 140 ALA A N 1
ATOM 1112 C CA . ALA A 1 140 ? 13.070 -10.216 18.251 1.00 87.19 140 ALA A CA 1
ATOM 1113 C C . ALA A 1 140 ? 13.843 -9.500 17.130 1.00 87.19 140 ALA A C 1
ATOM 1115 O O . ALA A 1 140 ? 14.109 -10.111 16.096 1.00 87.19 140 ALA A O 1
ATOM 1116 N N . GLU A 1 141 ? 14.316 -8.278 17.383 1.00 92.31 141 GLU A N 1
ATOM 1117 C CA . GLU A 1 141 ? 15.136 -7.499 16.442 1.00 92.31 141 GLU A CA 1
ATOM 1118 C C . GLU A 1 141 ? 16.440 -8.235 16.082 1.00 92.31 141 GLU A C 1
ATOM 1120 O O . GLU A 1 141 ? 16.807 -8.362 14.912 1.00 92.31 141 GLU A O 1
ATOM 1125 N N . THR A 1 142 ? 17.122 -8.811 17.078 1.00 90.19 142 THR A N 1
ATOM 1126 C CA . THR A 1 142 ? 18.343 -9.603 16.856 1.00 90.19 142 THR A CA 1
ATOM 1127 C C . THR A 1 142 ? 18.053 -10.851 16.019 1.00 90.19 142 THR A C 1
ATOM 1129 O O . THR A 1 142 ? 18.836 -11.210 15.138 1.00 90.19 142 THR A O 1
ATOM 1132 N N . LYS A 1 143 ? 16.919 -11.521 16.256 1.00 92.06 143 LYS A N 1
ATOM 1133 C CA . LYS A 1 143 ? 16.492 -12.697 15.486 1.00 92.06 143 LYS A CA 1
ATOM 1134 C C . LYS A 1 143 ? 16.210 -12.337 14.026 1.00 92.06 143 LYS A C 1
ATOM 1136 O O . LYS A 1 143 ? 16.626 -13.080 13.135 1.00 92.06 143 LYS A O 1
ATOM 1141 N N . GLU A 1 144 ? 15.557 -11.206 13.771 1.00 90.94 144 GLU A N 1
ATOM 1142 C CA . GLU A 1 144 ? 15.330 -10.696 12.415 1.00 90.94 144 GLU A CA 1
ATOM 1143 C C . GLU A 1 144 ? 16.641 -10.360 11.706 1.00 90.94 144 GLU A C 1
ATOM 1145 O O . GLU A 1 144 ? 16.856 -10.806 10.576 1.00 90.94 144 GLU A O 1
ATOM 1150 N N . LEU A 1 145 ? 17.563 -9.673 12.387 1.00 94.25 145 LEU A N 1
ATOM 1151 C CA . LEU A 1 145 ? 18.881 -9.359 11.838 1.00 94.25 145 LEU A CA 1
ATOM 1152 C C . LEU A 1 145 ? 19.668 -10.631 11.494 1.00 94.25 145 LEU A C 1
ATOM 1154 O O . LEU A 1 145 ? 20.238 -10.736 10.408 1.00 94.25 145 LEU A O 1
ATOM 1158 N N . ILE A 1 146 ? 19.664 -11.632 12.379 1.00 91.31 146 ILE A N 1
ATOM 1159 C CA . ILE A 1 146 ? 20.300 -12.930 12.119 1.00 91.31 146 ILE A CA 1
ATOM 1160 C C . ILE A 1 146 ? 19.671 -13.608 10.898 1.00 91.31 146 ILE A C 1
ATOM 1162 O O . ILE A 1 146 ? 20.394 -14.166 10.072 1.00 91.31 146 ILE A O 1
ATOM 1166 N N . ASN A 1 147 ? 18.346 -13.570 10.753 1.00 88.88 147 ASN A N 1
ATOM 1167 C CA . ASN A 1 147 ? 17.669 -14.135 9.586 1.00 88.88 147 ASN A CA 1
ATOM 1168 C C . ASN A 1 147 ? 18.040 -13.394 8.295 1.00 88.88 147 ASN A C 1
ATOM 1170 O O . ASN A 1 147 ? 18.299 -14.040 7.276 1.00 88.88 147 ASN A O 1
ATOM 1174 N N . HIS A 1 148 ? 18.142 -12.065 8.345 1.00 90.69 148 HIS A N 1
ATOM 1175 C CA . HIS A 1 148 ? 18.594 -11.258 7.215 1.00 90.69 148 HIS A CA 1
ATOM 1176 C C . HIS A 1 148 ? 20.030 -11.616 6.811 1.00 90.69 148 HIS A C 1
ATOM 1178 O O . HIS A 1 148 ? 20.284 -11.948 5.653 1.00 90.69 148 HIS A O 1
ATOM 1184 N N . LEU A 1 149 ? 20.949 -11.675 7.781 1.00 91.06 149 LEU A N 1
ATOM 1185 C CA . LEU A 1 149 ? 22.342 -12.070 7.556 1.00 91.06 149 LEU A CA 1
ATOM 1186 C C . LEU A 1 149 ? 22.465 -13.510 7.044 1.00 91.06 149 LEU A C 1
ATOM 1188 O O . LEU A 1 149 ? 23.320 -13.799 6.211 1.00 91.06 149 LEU A O 1
ATOM 1192 N N . LYS A 1 150 ? 21.611 -14.435 7.498 1.00 90.44 150 LYS A N 1
ATOM 1193 C CA . LYS A 1 150 ? 21.559 -15.805 6.960 1.00 90.44 150 LYS A CA 1
ATOM 1194 C C . LYS A 1 150 ? 21.130 -15.819 5.495 1.00 90.44 150 LYS A C 1
ATOM 1196 O O . LYS A 1 150 ? 21.736 -16.545 4.707 1.00 90.44 150 LYS A O 1
ATOM 1201 N N . LYS A 1 151 ? 20.125 -15.022 5.124 1.00 88.75 151 LYS A N 1
ATOM 1202 C CA . LYS A 1 151 ? 19.661 -14.894 3.736 1.00 88.75 151 LYS A CA 1
ATOM 1203 C C . LYS A 1 151 ? 20.749 -14.297 2.844 1.00 88.75 151 LYS A C 1
ATOM 1205 O O . LYS A 1 151 ? 21.036 -14.853 1.786 1.00 88.75 151 LYS A O 1
ATOM 1210 N N . GLU A 1 152 ? 21.405 -13.234 3.301 1.00 90.12 152 GLU A N 1
ATOM 1211 C CA . GLU A 1 152 ? 22.517 -12.615 2.579 1.00 90.12 152 GLU A CA 1
ATOM 1212 C C . GLU A 1 152 ? 23.703 -13.580 2.441 1.00 90.12 152 GLU A C 1
ATOM 1214 O O . GLU A 1 152 ? 24.227 -13.762 1.344 1.00 90.12 152 GLU A O 1
ATOM 1219 N N . ASN A 1 153 ? 24.076 -14.294 3.508 1.00 86.38 153 ASN A N 1
ATOM 1220 C CA . ASN A 1 153 ? 25.120 -15.319 3.453 1.00 86.38 153 ASN A CA 1
ATOM 1221 C C . ASN A 1 153 ? 24.768 -16.464 2.495 1.00 86.38 153 ASN A C 1
ATOM 1223 O O . ASN A 1 153 ? 25.650 -16.962 1.794 1.00 86.38 153 ASN A O 1
ATOM 1227 N N . ALA A 1 154 ? 23.500 -16.880 2.424 1.00 86.88 154 ALA A N 1
ATOM 1228 C CA . ALA A 1 154 ? 23.050 -17.865 1.445 1.00 86.88 154 ALA A CA 1
ATOM 1229 C C . ALA A 1 154 ? 23.185 -17.333 0.006 1.00 86.88 154 ALA A C 1
ATOM 1231 O O . ALA A 1 154 ? 23.679 -18.044 -0.872 1.00 86.88 154 ALA A O 1
ATOM 1232 N N . GLU A 1 155 ? 22.831 -16.068 -0.234 1.00 86.06 155 GLU A N 1
ATOM 1233 C CA . GLU A 1 155 ? 22.974 -15.426 -1.543 1.00 86.06 155 GLU A CA 1
ATOM 1234 C C . GLU A 1 155 ? 24.446 -15.243 -1.943 1.00 86.06 155 GLU A C 1
ATOM 1236 O O . GLU A 1 155 ? 24.830 -15.520 -3.083 1.00 86.06 155 GLU A O 1
ATOM 1241 N N . LEU A 1 156 ? 25.298 -14.816 -1.009 1.00 87.94 156 LEU A N 1
ATOM 1242 C CA . LEU A 1 156 ? 26.740 -14.695 -1.214 1.00 87.94 156 LEU A CA 1
ATOM 1243 C C . LEU A 1 156 ? 27.370 -16.058 -1.491 1.00 87.94 156 LEU A C 1
ATOM 1245 O O . LEU A 1 156 ? 28.163 -16.179 -2.425 1.00 87.94 156 LEU A O 1
ATOM 1249 N N . LYS A 1 157 ? 26.971 -17.100 -0.755 1.00 88.06 157 LYS A N 1
ATOM 1250 C CA . LYS A 1 157 ? 27.410 -18.477 -1.002 1.00 88.06 157 LYS A CA 1
ATOM 1251 C C . LYS A 1 157 ? 26.995 -18.947 -2.395 1.00 88.06 157 LYS A C 1
ATOM 1253 O O . LYS A 1 157 ? 27.826 -19.490 -3.117 1.00 88.06 157 LYS A O 1
ATOM 1258 N N . TYR A 1 158 ? 25.765 -18.658 -2.820 1.00 82.31 158 TYR A N 1
ATOM 1259 C CA . TYR A 1 158 ? 25.305 -18.940 -4.181 1.00 82.31 158 TYR A CA 1
ATOM 1260 C C . TYR A 1 158 ? 26.138 -18.197 -5.240 1.00 82.31 158 TYR A C 1
ATOM 1262 O O . TYR A 1 158 ? 26.620 -18.802 -6.201 1.00 82.31 158 TYR A O 1
ATOM 1270 N N . LYS A 1 159 ? 26.372 -16.889 -5.055 1.00 83.69 159 LYS A N 1
ATOM 1271 C CA . LYS A 1 159 ? 27.221 -16.081 -5.949 1.00 83.69 159 LYS A CA 1
ATOM 1272 C C . LYS A 1 159 ? 28.649 -16.629 -6.014 1.00 83.69 159 LYS A C 1
ATOM 1274 O O . LYS A 1 159 ? 29.210 -16.703 -7.107 1.00 83.69 159 LYS A O 1
ATOM 1279 N N . PHE A 1 160 ? 29.208 -17.045 -4.880 1.00 80.06 160 PHE A N 1
ATOM 1280 C CA . PHE A 1 160 ? 30.542 -17.630 -4.787 1.00 80.06 160 PHE A CA 1
ATOM 1281 C C . PHE A 1 160 ? 30.630 -18.966 -5.530 1.00 80.06 160 PHE A C 1
ATOM 1283 O O . PHE A 1 160 ? 31.492 -19.118 -6.394 1.00 80.06 160 PHE A O 1
ATOM 1290 N N . SER A 1 161 ? 29.699 -19.895 -5.287 1.00 80.19 161 SER A N 1
ATOM 1291 C CA . SER A 1 161 ? 29.627 -21.168 -6.017 1.00 80.19 161 SER A CA 1
ATOM 1292 C C . SER A 1 161 ? 29.508 -20.950 -7.525 1.00 80.19 161 SER A C 1
ATOM 1294 O O . SER A 1 161 ? 30.162 -21.640 -8.305 1.00 80.19 161 SER A O 1
ATOM 1296 N N . ARG A 1 162 ? 28.747 -19.936 -7.953 1.00 76.88 162 ARG A N 1
ATOM 1297 C CA . ARG A 1 162 ? 28.605 -19.583 -9.368 1.00 76.88 162 ARG A CA 1
ATOM 1298 C C . ARG A 1 162 ? 29.913 -19.070 -9.974 1.00 76.88 162 ARG A C 1
ATOM 1300 O O . ARG A 1 162 ? 30.279 -19.484 -11.071 1.00 76.88 162 ARG A O 1
ATOM 1307 N N . LEU A 1 163 ? 30.627 -18.186 -9.276 1.00 77.38 163 LEU A N 1
ATOM 1308 C CA . LEU A 1 163 ? 31.941 -17.705 -9.717 1.00 77.38 163 LEU A CA 1
ATOM 1309 C C . LEU A 1 163 ? 32.960 -18.846 -9.783 1.00 77.38 163 LEU A C 1
ATOM 1311 O O . LEU A 1 163 ? 33.669 -18.972 -10.777 1.00 77.38 163 LEU A O 1
ATOM 1315 N N . GLN A 1 164 ? 32.974 -19.723 -8.779 1.00 79.25 164 GLN A N 1
ATOM 1316 C CA . GLN A 1 164 ? 33.845 -20.894 -8.750 1.00 79.25 164 GLN A CA 1
ATOM 1317 C C . GLN A 1 164 ? 33.539 -21.867 -9.898 1.00 79.25 164 GLN A C 1
ATOM 1319 O O . GLN A 1 164 ? 34.464 -22.396 -10.517 1.00 79.25 164 GLN A O 1
ATOM 1324 N N . HIS A 1 165 ? 32.259 -22.066 -10.229 1.00 77.19 165 HIS A N 1
ATOM 1325 C CA . HIS A 1 165 ? 31.855 -22.839 -11.400 1.00 77.19 165 HIS A CA 1
ATOM 1326 C C . HIS A 1 165 ? 32.410 -22.217 -12.685 1.00 77.19 165 HIS A C 1
ATOM 1328 O O . HIS A 1 165 ? 33.071 -22.910 -13.454 1.00 77.19 165 HIS A O 1
ATOM 1334 N N . PHE A 1 166 ? 32.237 -20.904 -12.886 1.00 73.88 166 PHE A N 1
ATOM 1335 C CA . PHE A 1 166 ? 32.785 -20.197 -14.049 1.00 73.88 166 PHE A CA 1
ATOM 1336 C C . PHE A 1 166 ? 34.316 -20.293 -14.149 1.00 73.88 166 PHE A C 1
ATOM 1338 O O . PHE A 1 166 ? 34.836 -20.507 -15.246 1.00 73.88 166 PHE A O 1
ATOM 1345 N N . GLU A 1 167 ? 35.037 -20.181 -13.032 1.00 76.62 167 GLU A N 1
ATOM 1346 C CA . GLU A 1 167 ? 36.502 -20.289 -12.987 1.00 76.62 167 GLU A CA 1
ATOM 1347 C C . GLU A 1 167 ? 36.975 -21.709 -13.355 1.00 76.62 167 GLU A C 1
ATOM 1349 O O . GLU A 1 167 ? 37.813 -21.886 -14.244 1.00 76.62 167 GLU A O 1
ATOM 1354 N N . ASN A 1 168 ? 36.373 -22.742 -12.752 1.00 77.94 168 ASN A N 1
ATOM 1355 C CA . ASN A 1 168 ? 36.659 -24.148 -13.070 1.00 77.94 168 ASN A CA 1
ATOM 1356 C C . ASN A 1 168 ? 36.362 -24.471 -14.539 1.00 77.94 168 ASN A C 1
ATOM 1358 O O . ASN A 1 168 ? 37.129 -25.159 -15.217 1.00 77.94 168 ASN A O 1
ATOM 1362 N N . MET A 1 169 ? 35.260 -23.929 -15.045 1.00 69.88 169 MET A N 1
ATOM 1363 C CA . MET A 1 169 ? 34.833 -24.059 -16.430 1.00 69.88 169 MET A CA 1
ATOM 1364 C C . MET A 1 169 ? 35.825 -23.390 -17.391 1.00 69.88 169 MET A C 1
ATOM 1366 O O . MET A 1 169 ? 36.243 -24.000 -18.377 1.00 69.88 169 MET A O 1
ATOM 1370 N N . ARG A 1 170 ? 36.307 -22.183 -17.078 1.00 74.88 170 ARG A N 1
ATOM 1371 C CA . ARG A 1 170 ? 37.362 -21.507 -17.849 1.00 74.88 170 ARG A CA 1
ATOM 1372 C C . ARG A 1 170 ? 38.645 -22.340 -17.921 1.00 74.88 170 ARG A C 1
ATOM 1374 O O . ARG A 1 170 ? 39.237 -22.465 -18.996 1.00 74.88 170 ARG A O 1
ATOM 1381 N N . LEU A 1 171 ? 39.059 -22.940 -16.805 1.00 77.12 171 LEU A N 1
ATOM 1382 C CA . LEU A 1 171 ? 40.234 -23.817 -16.754 1.00 77.12 171 LEU A CA 1
ATOM 1383 C C . LEU A 1 171 ? 40.046 -25.083 -17.602 1.00 77.12 171 LEU A C 1
ATOM 1385 O O . LEU A 1 171 ? 40.974 -25.495 -18.301 1.00 77.12 171 LEU A O 1
ATOM 1389 N N . LYS A 1 172 ? 38.844 -25.672 -17.601 1.00 77.56 172 LYS A N 1
ATOM 1390 C CA . LYS A 1 172 ? 38.502 -26.848 -18.417 1.00 77.56 172 LYS A CA 1
ATOM 1391 C C . LYS A 1 172 ? 38.576 -26.550 -19.918 1.00 77.56 172 LYS A C 1
ATOM 1393 O O . LYS A 1 172 ? 39.146 -27.348 -20.660 1.00 77.56 172 LYS A O 1
ATOM 1398 N N . ILE A 1 173 ? 38.094 -25.380 -20.352 1.00 71.25 173 ILE A N 1
ATOM 1399 C CA . ILE A 1 173 ? 38.235 -24.916 -21.744 1.00 71.25 173 ILE A CA 1
ATOM 1400 C C . ILE A 1 173 ? 39.711 -24.797 -22.108 1.00 71.25 173 ILE A C 1
ATOM 1402 O O . ILE A 1 173 ? 40.140 -25.398 -23.088 1.00 71.25 173 ILE A O 1
ATOM 1406 N N . SER A 1 174 ? 40.486 -24.068 -21.300 1.00 74.50 174 SER A N 1
ATOM 1407 C CA . SER A 1 174 ? 41.912 -23.836 -21.553 1.00 74.50 174 SER A CA 1
ATOM 1408 C C . SER A 1 174 ? 42.684 -25.152 -21.702 1.00 74.50 174 SER A C 1
ATOM 1410 O O . SER A 1 174 ? 43.447 -25.326 -22.652 1.00 74.50 174 SER A O 1
ATOM 1412 N N . ARG A 1 175 ? 42.406 -26.128 -20.825 1.00 79.94 175 ARG A N 1
ATOM 1413 C CA . ARG A 1 175 ? 43.014 -27.463 -20.881 1.00 79.94 175 ARG A CA 1
ATOM 1414 C C . ARG A 1 175 ? 42.610 -28.230 -22.146 1.00 79.94 175 ARG A C 1
ATOM 1416 O O . ARG A 1 175 ? 43.488 -28.725 -22.842 1.00 79.94 175 ARG A O 1
ATOM 1423 N N . SER A 1 176 ? 41.320 -28.255 -22.493 1.00 75.00 176 SER A N 1
ATOM 1424 C CA . SER A 1 176 ? 40.834 -28.955 -23.695 1.00 75.00 176 SER A CA 1
ATOM 1425 C C . SER A 1 176 ? 41.363 -28.353 -25.002 1.00 75.00 176 SER A C 1
ATOM 1427 O O . SER A 1 176 ? 41.753 -29.084 -25.906 1.00 75.00 176 SER A O 1
ATOM 1429 N N . VAL A 1 177 ? 41.444 -27.020 -25.086 1.00 74.56 177 VAL A N 1
ATOM 1430 C CA . VAL A 1 177 ? 42.017 -26.312 -26.238 1.00 74.56 177 VAL A CA 1
ATOM 1431 C C . VAL A 1 177 ? 43.512 -26.617 -26.350 1.00 74.56 177 VAL A C 1
ATOM 1433 O O . VAL A 1 177 ? 43.992 -26.911 -27.440 1.00 74.56 177 VAL A O 1
ATOM 1436 N N . SER A 1 178 ? 44.239 -26.631 -25.229 1.00 76.88 178 SER A N 1
ATOM 1437 C CA . SER A 1 178 ? 45.658 -27.000 -25.200 1.00 76.88 178 SER A CA 1
ATOM 1438 C C . SER A 1 178 ? 45.904 -28.459 -25.605 1.00 76.88 178 SER A C 1
ATOM 1440 O O . SER A 1 178 ? 46.881 -28.733 -26.298 1.00 76.88 178 SER A O 1
ATOM 1442 N N . GLU A 1 179 ? 45.049 -29.397 -25.191 1.00 78.75 179 GLU A N 1
ATOM 1443 C CA . GLU A 1 179 ? 45.129 -30.813 -25.582 1.00 78.75 179 GLU A CA 1
ATOM 1444 C C . GLU A 1 179 ? 44.852 -30.996 -27.077 1.00 78.75 179 GLU A C 1
ATOM 1446 O O . GLU A 1 179 ? 45.603 -31.685 -27.766 1.00 78.75 179 GLU A O 1
ATOM 1451 N N . ASP A 1 180 ? 43.829 -30.324 -27.608 1.00 72.56 180 ASP A N 1
ATOM 1452 C CA . ASP A 1 180 ? 43.517 -30.348 -29.037 1.00 72.56 180 ASP A CA 1
ATOM 1453 C C . ASP A 1 180 ? 44.662 -29.747 -29.869 1.00 72.56 180 ASP A C 1
ATOM 1455 O O . ASP A 1 180 ? 45.032 -30.300 -30.907 1.00 72.56 180 ASP A O 1
ATOM 1459 N N . TRP A 1 181 ? 45.285 -28.661 -29.393 1.00 73.38 181 TRP A N 1
ATOM 1460 C CA . TRP A 1 181 ? 46.474 -28.075 -30.019 1.00 73.38 181 TRP A CA 1
ATOM 1461 C C . TRP A 1 181 ? 47.672 -29.032 -29.976 1.00 73.38 181 TRP A C 1
ATOM 1463 O O . TRP A 1 181 ? 48.340 -29.226 -30.993 1.00 73.38 181 TRP A O 1
ATOM 1473 N N . ALA A 1 182 ? 47.928 -29.680 -28.835 1.00 72.50 182 ALA A N 1
ATOM 1474 C CA . ALA A 1 182 ? 49.010 -30.652 -28.685 1.00 72.50 182 ALA A CA 1
ATOM 1475 C C . ALA A 1 182 ? 48.824 -31.876 -29.601 1.00 72.50 182 ALA A C 1
ATOM 1477 O O . ALA A 1 182 ? 49.788 -32.339 -30.218 1.00 72.50 182 ALA A O 1
ATOM 1478 N N . ASN A 1 183 ? 47.589 -32.359 -29.754 1.00 72.88 183 ASN A N 1
ATOM 1479 C CA . ASN A 1 183 ? 47.243 -33.464 -30.650 1.00 72.88 183 ASN A CA 1
ATOM 1480 C C . ASN A 1 183 ? 47.424 -33.086 -32.128 1.00 72.88 183 ASN A C 1
ATOM 1482 O O . ASN A 1 183 ? 47.965 -33.870 -32.909 1.00 72.88 183 ASN A O 1
ATOM 1486 N N . LEU A 1 184 ? 47.032 -31.871 -32.519 1.00 70.56 184 LEU A N 1
ATOM 1487 C CA . LEU A 1 184 ? 47.156 -31.379 -33.895 1.00 70.56 184 LEU A CA 1
ATOM 1488 C C . LEU A 1 184 ? 48.630 -31.192 -34.301 1.00 70.56 184 LEU A C 1
ATOM 1490 O O . LEU A 1 184 ? 49.029 -31.587 -35.399 1.00 70.56 184 LEU A O 1
ATOM 1494 N N . ILE A 1 185 ? 49.464 -30.695 -33.380 1.00 67.38 185 ILE A N 1
ATOM 1495 C CA . ILE A 1 185 ? 50.923 -30.596 -33.560 1.00 67.38 185 ILE A CA 1
ATOM 1496 C C . ILE A 1 185 ? 51.564 -31.991 -33.637 1.00 67.38 185 ILE A C 1
ATOM 1498 O O . ILE A 1 185 ? 52.445 -32.227 -34.467 1.00 67.38 185 ILE A O 1
ATOM 1502 N N . SER A 1 186 ? 51.118 -32.932 -32.801 1.00 69.44 186 SER A N 1
ATOM 1503 C CA . SER A 1 186 ? 51.657 -34.300 -32.767 1.00 69.44 186 SER A CA 1
ATOM 1504 C C . SER A 1 186 ? 51.319 -35.094 -34.033 1.00 69.44 186 SER A C 1
ATOM 1506 O O . SER A 1 186 ? 52.175 -35.803 -34.558 1.00 69.44 186 SER A O 1
ATOM 1508 N N . ASN A 1 187 ? 50.119 -34.912 -34.591 1.00 64.25 187 ASN A N 1
ATOM 1509 C CA . ASN A 1 187 ? 49.682 -35.595 -35.811 1.00 64.25 187 ASN A CA 1
ATOM 1510 C C . ASN A 1 187 ? 50.423 -35.131 -37.081 1.00 64.25 187 ASN A C 1
ATOM 1512 O O . ASN A 1 187 ? 50.575 -35.925 -38.010 1.00 64.25 187 ASN A O 1
ATOM 1516 N N . ARG A 1 188 ? 50.928 -33.885 -37.139 1.00 61.22 188 ARG A N 1
ATOM 1517 C CA . ARG A 1 188 ? 51.773 -33.425 -38.264 1.00 61.22 188 ARG A CA 1
ATOM 1518 C C . ARG A 1 188 ? 53.229 -33.894 -38.160 1.00 61.22 188 ARG A C 1
ATOM 1520 O O . ARG A 1 188 ? 53.856 -34.100 -39.193 1.00 61.22 188 ARG A O 1
ATOM 1527 N N . LYS A 1 189 ? 53.757 -34.139 -36.953 1.00 54.06 189 LYS A N 1
ATOM 1528 C CA . LYS A 1 189 ? 55.134 -34.645 -36.749 1.00 54.06 189 LYS A CA 1
ATOM 1529 C C . LYS A 1 189 ? 55.371 -36.082 -37.251 1.00 54.06 189 LYS A C 1
ATOM 1531 O O . LYS A 1 189 ? 56.511 -36.531 -37.236 1.00 54.06 189 LYS A O 1
ATOM 1536 N N . LEU A 1 190 ? 54.334 -36.798 -37.695 1.00 43.28 190 LEU A N 1
ATOM 1537 C CA . LEU A 1 190 ? 54.419 -38.200 -38.129 1.00 43.28 190 LEU A CA 1
ATOM 1538 C C . LEU A 1 190 ? 54.387 -38.417 -39.653 1.00 43.28 190 LEU A C 1
ATOM 1540 O O . LEU A 1 190 ? 54.359 -39.566 -40.089 1.00 43.28 190 LEU A O 1
ATOM 1544 N N . LYS A 1 191 ? 54.437 -37.363 -40.478 1.00 46.53 191 LYS A N 1
ATOM 1545 C CA . LYS A 1 191 ? 54.585 -37.514 -41.937 1.00 46.53 191 LYS A CA 1
ATOM 1546 C C . LYS A 1 191 ? 55.968 -37.054 -42.405 1.00 46.53 191 LYS A C 1
ATOM 1548 O O . LYS A 1 191 ? 56.156 -35.903 -42.760 1.00 46.53 191 LYS A O 1
ATOM 1553 N N . GLU A 1 192 ? 56.876 -38.030 -42.381 1.00 39.97 192 GLU A N 1
ATOM 1554 C CA . GLU A 1 192 ? 58.177 -38.135 -43.066 1.00 39.97 192 GLU A CA 1
ATOM 1555 C C . GLU A 1 192 ? 59.337 -37.187 -42.665 1.00 39.97 192 GLU A C 1
ATOM 1557 O O . GLU A 1 192 ? 59.187 -35.968 -42.605 1.00 39.97 192 GLU A O 1
ATOM 1562 N N . PRO A 1 193 ? 60.544 -37.742 -42.409 1.00 46.53 193 PRO A N 1
ATOM 1563 C CA . PRO A 1 193 ? 61.765 -36.973 -42.207 1.00 46.53 193 PRO A CA 1
ATOM 1564 C C . PRO A 1 193 ? 62.404 -36.628 -43.560 1.00 46.53 193 PRO A C 1
ATOM 1566 O O . PRO A 1 193 ? 62.496 -37.492 -44.424 1.00 46.53 193 PRO A O 1
ATOM 1569 N N . PHE A 1 194 ? 62.937 -35.407 -43.670 1.00 48.34 194 PHE A N 1
ATOM 1570 C CA . PHE A 1 194 ? 63.516 -34.745 -44.855 1.00 48.34 194 PHE A CA 1
ATOM 1571 C C . PHE A 1 194 ? 62.517 -33.939 -45.688 1.00 48.34 194 PHE A C 1
ATOM 1573 O O . PHE A 1 194 ? 61.939 -34.442 -46.634 1.00 48.34 194 PHE A O 1
ATOM 1580 N N . PHE A 1 195 ? 62.383 -32.649 -45.378 1.00 43.50 195 PHE A N 1
ATOM 1581 C CA . PHE A 1 195 ? 62.758 -31.535 -46.260 1.00 43.50 195 PHE A CA 1
ATOM 1582 C C . PHE A 1 195 ? 62.620 -30.222 -45.469 1.00 43.50 195 PHE A C 1
ATOM 1584 O O . PHE A 1 195 ? 61.936 -30.151 -44.450 1.00 43.50 195 PHE A O 1
ATOM 1591 N N . ILE A 1 196 ? 63.361 -29.204 -45.894 1.00 45.78 196 ILE A N 1
ATOM 1592 C CA . ILE A 1 196 ? 63.422 -27.874 -45.282 1.00 45.78 196 ILE A CA 1
ATOM 1593 C C . ILE A 1 196 ? 62.009 -27.266 -45.280 1.00 45.78 196 ILE A C 1
ATOM 1595 O O . ILE A 1 196 ? 61.421 -27.075 -46.339 1.00 45.78 196 ILE A O 1
ATOM 1599 N N . PHE A 1 197 ? 61.470 -26.999 -44.088 1.00 45.47 197 PHE A N 1
ATOM 1600 C CA . PHE A 1 197 ? 60.183 -26.331 -43.878 1.00 45.47 197 PHE A CA 1
ATOM 1601 C C . PHE A 1 197 ? 60.210 -24.941 -44.537 1.00 45.47 197 PHE A C 1
ATOM 1603 O O . PHE A 1 197 ? 61.013 -24.094 -44.135 1.00 45.47 197 PHE A O 1
ATOM 1610 N N . ASP A 1 198 ? 59.290 -24.660 -45.463 1.00 52.53 198 ASP A N 1
ATOM 1611 C CA . ASP A 1 198 ? 58.891 -23.281 -45.769 1.00 52.53 198 ASP A CA 1
ATOM 1612 C C . ASP A 1 198 ? 58.024 -22.805 -44.595 1.00 52.53 198 ASP A C 1
ATOM 1614 O O . ASP A 1 198 ? 56.792 -22.791 -44.640 1.00 52.53 198 ASP A O 1
ATOM 1618 N N . THR A 1 199 ? 58.697 -22.474 -43.489 1.00 54.25 199 THR A N 1
ATOM 1619 C CA . THR A 1 199 ? 58.105 -22.167 -42.177 1.00 54.25 199 THR A CA 1
ATOM 1620 C C . THR A 1 199 ? 56.932 -21.197 -42.258 1.00 54.25 199 THR A C 1
ATOM 1622 O O . THR A 1 199 ? 55.984 -21.319 -41.492 1.00 54.25 199 THR A O 1
ATOM 1625 N N . PHE A 1 200 ? 56.942 -20.272 -43.214 1.00 51.97 200 PHE A N 1
ATOM 1626 C CA . PHE A 1 200 ? 55.886 -19.281 -43.374 1.00 51.97 200 PHE A CA 1
ATOM 1627 C C . PHE A 1 200 ? 54.591 -19.836 -43.992 1.00 51.97 200 PHE A C 1
ATOM 1629 O O . PHE A 1 200 ? 53.502 -19.421 -43.596 1.00 51.97 200 PHE A O 1
ATOM 1636 N N . LYS A 1 201 ? 54.680 -20.788 -44.933 1.00 59.06 201 LYS A N 1
ATOM 1637 C CA . LYS A 1 201 ? 53.511 -21.338 -45.640 1.00 59.06 201 LYS A CA 1
ATOM 1638 C C . LYS A 1 201 ? 52.717 -22.291 -44.749 1.00 59.06 201 LYS A C 1
ATOM 1640 O O . LYS A 1 201 ? 51.501 -22.158 -44.641 1.00 59.06 201 LYS A O 1
ATOM 1645 N N . ASP A 1 202 ? 53.417 -23.162 -44.029 1.00 57.88 202 ASP A N 1
ATOM 1646 C CA . ASP A 1 202 ? 52.792 -24.085 -43.080 1.00 57.88 202 ASP A CA 1
ATOM 1647 C C . ASP A 1 202 ? 52.153 -23.352 -41.892 1.00 57.88 202 ASP A C 1
ATOM 1649 O O . ASP A 1 202 ? 51.075 -23.734 -41.442 1.00 57.88 202 ASP A O 1
ATOM 1653 N N . ILE A 1 203 ? 52.760 -22.256 -41.414 1.00 58.59 203 ILE A N 1
ATOM 1654 C CA . ILE A 1 203 ? 52.151 -21.394 -40.386 1.00 58.59 203 ILE A CA 1
ATOM 1655 C C . ILE A 1 203 ? 50.882 -20.716 -40.928 1.00 58.59 203 ILE A C 1
ATOM 1657 O O . ILE A 1 203 ? 49.881 -20.638 -40.215 1.00 58.59 203 ILE A O 1
ATOM 1661 N N . SER A 1 204 ? 50.891 -20.263 -42.187 1.00 63.97 204 SER A N 1
ATOM 1662 C CA . SER A 1 204 ? 49.743 -19.587 -42.806 1.00 63.97 204 SER A CA 1
ATOM 1663 C C . SER A 1 204 ? 48.530 -20.510 -42.998 1.00 63.97 204 SER A C 1
ATOM 1665 O O . SER A 1 204 ? 47.399 -20.054 -42.860 1.00 63.97 204 SER A O 1
ATOM 1667 N N . GLU A 1 205 ? 48.743 -21.810 -43.227 1.00 65.44 205 GLU A N 1
ATOM 1668 C CA . GLU A 1 205 ? 47.666 -22.813 -43.297 1.00 65.44 205 GLU A CA 1
ATOM 1669 C C . GLU A 1 205 ? 47.223 -23.328 -41.915 1.00 65.44 205 GLU A C 1
ATOM 1671 O O . GLU A 1 205 ? 46.050 -23.648 -41.715 1.00 65.44 205 GLU A O 1
ATOM 1676 N N . LEU A 1 206 ? 48.130 -23.363 -40.932 1.00 66.19 206 LEU A N 1
ATOM 1677 C CA . LEU A 1 206 ? 47.845 -23.846 -39.578 1.00 66.19 206 LEU A CA 1
ATOM 1678 C C . LEU A 1 206 ? 47.017 -22.845 -38.751 1.00 66.19 206 LEU A C 1
ATOM 1680 O O . LEU A 1 206 ? 46.158 -23.245 -37.964 1.00 66.19 206 LEU A O 1
ATOM 1684 N N . VAL A 1 207 ? 47.244 -21.539 -38.923 1.00 69.44 207 VAL A N 1
ATOM 1685 C CA . VAL A 1 207 ? 46.556 -20.479 -38.159 1.00 69.44 207 VAL A CA 1
ATOM 1686 C C . VAL A 1 207 ? 45.026 -20.472 -38.375 1.00 69.44 207 VAL A C 1
ATOM 1688 O O . VAL A 1 207 ? 44.295 -20.409 -37.378 1.00 69.44 207 VAL A O 1
ATOM 1691 N N . PRO A 1 208 ? 44.494 -20.584 -39.609 1.00 74.38 208 PRO A N 1
ATOM 1692 C CA . PRO A 1 208 ? 43.057 -20.718 -39.857 1.00 74.38 208 PRO A CA 1
ATOM 1693 C C . PRO A 1 208 ? 42.469 -22.012 -39.288 1.00 74.38 208 PRO A C 1
ATOM 1695 O O . PRO A 1 208 ? 41.351 -22.001 -38.775 1.00 74.38 208 PRO A O 1
ATOM 1698 N N . GLU A 1 209 ? 43.216 -23.118 -39.345 1.00 69.94 209 GLU A N 1
ATOM 1699 C CA . GLU A 1 209 ? 42.801 -24.425 -38.823 1.00 69.94 209 GLU A 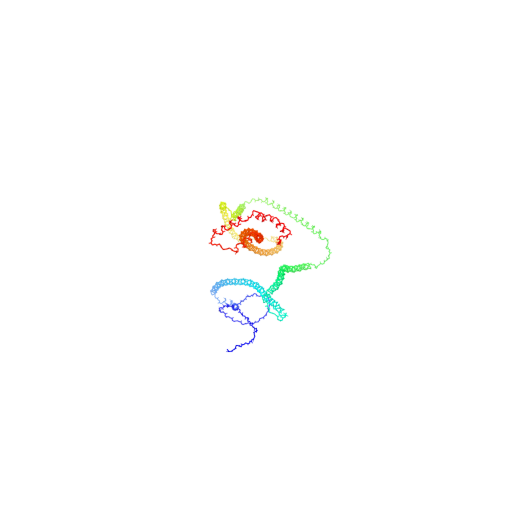CA 1
ATOM 1700 C C . GLU A 1 209 ? 42.670 -24.399 -37.295 1.00 69.94 209 GLU A C 1
ATOM 1702 O O . GLU A 1 209 ? 41.627 -24.772 -36.755 1.00 69.94 209 GLU A O 1
ATOM 1707 N N . ILE A 1 210 ? 43.677 -23.854 -36.603 1.00 69.75 210 ILE A N 1
ATOM 1708 C CA . ILE A 1 210 ? 43.658 -23.620 -35.152 1.00 69.75 210 ILE A CA 1
ATOM 1709 C C . ILE A 1 210 ? 42.514 -22.674 -34.778 1.00 69.75 210 ILE A C 1
ATOM 1711 O O . ILE A 1 210 ? 41.781 -22.936 -33.819 1.00 69.75 210 ILE A O 1
ATOM 1715 N N . SER A 1 211 ? 42.320 -21.597 -35.543 1.00 74.75 211 SER A N 1
ATOM 1716 C CA . SER A 1 211 ? 41.248 -20.628 -35.298 1.00 74.75 211 SER A CA 1
ATOM 1717 C C . SER A 1 211 ? 39.870 -21.271 -35.448 1.00 74.75 211 SER A C 1
ATOM 1719 O O . SER A 1 211 ? 39.023 -21.118 -34.571 1.00 74.75 211 SER A O 1
ATOM 1721 N N . ASN A 1 212 ? 39.652 -22.067 -36.496 1.00 77.81 212 ASN A N 1
ATOM 1722 C CA . ASN A 1 212 ? 38.396 -22.782 -36.709 1.00 77.81 212 ASN A CA 1
ATOM 1723 C C . ASN A 1 212 ? 38.142 -23.857 -35.648 1.00 77.81 212 ASN A C 1
ATOM 1725 O O . ASN A 1 212 ? 37.005 -23.993 -35.192 1.00 77.81 212 ASN A O 1
ATOM 1729 N N . LEU A 1 213 ? 39.173 -24.590 -35.215 1.00 75.62 213 LEU A N 1
ATOM 1730 C CA . LEU A 1 213 ? 39.043 -25.576 -34.139 1.00 75.62 213 LEU A CA 1
ATOM 1731 C C . LEU A 1 213 ? 38.664 -24.894 -32.818 1.00 75.62 213 LEU A C 1
ATOM 1733 O O . LEU A 1 213 ? 37.727 -25.323 -32.144 1.00 75.62 213 LEU A O 1
ATOM 1737 N N . THR A 1 214 ? 39.329 -23.779 -32.507 1.00 71.25 214 THR A N 1
ATOM 1738 C CA . THR A 1 214 ? 39.060 -22.957 -31.320 1.00 71.25 214 THR A CA 1
ATOM 1739 C C . THR A 1 214 ? 37.636 -22.400 -31.361 1.00 71.25 214 THR A C 1
ATOM 1741 O O . THR A 1 214 ? 36.886 -22.547 -30.399 1.00 71.25 214 THR A O 1
ATOM 1744 N N . ILE A 1 215 ? 37.202 -21.854 -32.501 1.00 75.69 215 ILE A N 1
ATOM 1745 C CA . ILE A 1 215 ? 35.833 -21.354 -32.696 1.00 75.69 215 ILE A CA 1
ATOM 1746 C C . ILE A 1 215 ? 34.807 -22.483 -32.554 1.00 75.69 215 ILE A C 1
ATOM 1748 O O . ILE A 1 215 ? 33.781 -22.298 -31.900 1.00 75.69 215 ILE A O 1
ATOM 1752 N N . LYS A 1 216 ? 35.057 -23.661 -33.136 1.00 78.56 216 LYS A N 1
ATOM 1753 C CA . LYS A 1 216 ? 34.152 -24.817 -33.053 1.00 78.56 216 LYS A CA 1
ATOM 1754 C C . LYS A 1 216 ? 33.997 -25.306 -31.613 1.00 78.56 216 LYS A C 1
ATOM 1756 O O . LYS A 1 216 ? 32.870 -25.548 -31.180 1.00 78.56 216 LYS A O 1
ATOM 1761 N N . ARG A 1 217 ? 35.098 -25.392 -30.861 1.00 72.50 217 ARG A N 1
ATOM 1762 C CA . ARG A 1 217 ? 35.101 -25.782 -29.444 1.00 72.50 217 ARG A CA 1
ATOM 1763 C C . ARG A 1 217 ? 34.366 -24.751 -28.588 1.00 72.50 217 ARG A C 1
ATOM 1765 O O . ARG A 1 217 ? 33.483 -25.119 -27.820 1.00 72.50 217 ARG A O 1
ATOM 1772 N N . CYS A 1 218 ? 34.635 -23.462 -28.807 1.00 71.75 218 CYS A N 1
ATOM 1773 C CA . CYS A 1 218 ? 33.912 -22.367 -28.161 1.00 71.75 218 CYS A CA 1
ATOM 1774 C C . CYS A 1 218 ? 32.406 -22.422 -28.458 1.00 71.75 218 CYS A C 1
ATOM 1776 O O . CYS A 1 218 ? 31.608 -22.273 -27.542 1.00 71.75 218 CYS A O 1
ATOM 1778 N N . LYS A 1 219 ? 31.990 -22.702 -29.702 1.00 76.62 219 LYS A N 1
ATOM 1779 C CA . LYS A 1 219 ? 30.567 -22.841 -30.068 1.00 76.62 219 LYS A CA 1
ATOM 1780 C C . LYS A 1 219 ? 29.887 -24.022 -29.369 1.00 76.62 219 LYS A C 1
ATOM 1782 O O . LYS A 1 219 ? 28.799 -23.854 -28.823 1.00 76.62 219 LYS A O 1
ATOM 1787 N N . GLN A 1 220 ? 30.518 -25.197 -29.360 1.00 74.94 220 GLN A N 1
ATOM 1788 C CA . GLN A 1 220 ? 29.996 -26.376 -28.653 1.00 74.94 220 GLN A CA 1
ATOM 1789 C C . GLN A 1 220 ? 29.850 -26.102 -27.154 1.00 74.94 220 GLN A C 1
ATOM 1791 O O . GLN A 1 220 ? 28.847 -26.457 -26.542 1.00 74.94 220 GLN A O 1
ATOM 1796 N N . TYR A 1 221 ? 30.818 -25.393 -26.585 1.00 69.88 221 TYR A N 1
ATOM 1797 C CA . TYR A 1 221 ? 30.822 -25.058 -25.175 1.00 69.88 221 TYR A CA 1
ATOM 1798 C C . TYR A 1 221 ? 29.780 -24.001 -24.802 1.00 69.88 221 TYR A C 1
ATOM 1800 O O . TYR A 1 221 ? 29.050 -24.180 -23.835 1.00 69.88 221 TYR A O 1
ATOM 1808 N N . ILE A 1 222 ? 29.636 -22.942 -25.606 1.00 73.06 222 ILE A N 1
ATOM 1809 C CA . ILE A 1 222 ? 28.565 -21.947 -25.448 1.00 73.06 222 ILE A CA 1
ATOM 1810 C C . ILE A 1 222 ? 27.195 -22.634 -25.506 1.00 73.06 222 ILE A C 1
ATOM 1812 O O . ILE A 1 222 ? 26.325 -22.325 -24.699 1.00 73.06 222 ILE A O 1
ATOM 1816 N N . THR A 1 223 ? 27.022 -23.610 -26.400 1.00 75.06 223 THR A N 1
ATOM 1817 C CA . THR A 1 223 ? 25.781 -24.397 -26.499 1.00 75.06 223 THR A CA 1
ATOM 1818 C C . THR A 1 223 ? 25.531 -25.227 -25.231 1.00 75.06 223 THR A C 1
ATOM 1820 O O . THR A 1 223 ? 24.405 -25.265 -24.737 1.00 75.06 223 THR A O 1
ATOM 1823 N N . SER A 1 224 ? 26.579 -25.822 -24.649 1.00 71.94 224 SER A N 1
ATOM 1824 C CA . SER A 1 224 ? 26.495 -26.545 -23.371 1.00 71.94 224 SER A CA 1
ATOM 1825 C C . SER A 1 224 ? 26.149 -25.621 -22.198 1.00 71.94 224 SER A C 1
ATOM 1827 O O . SER A 1 224 ? 25.275 -25.965 -21.414 1.00 71.94 224 SER A O 1
ATOM 1829 N N . ILE A 1 225 ? 26.760 -24.430 -22.109 1.00 68.75 225 ILE A N 1
ATOM 1830 C CA . ILE A 1 225 ? 26.445 -23.424 -21.074 1.00 68.75 225 ILE A CA 1
ATOM 1831 C C . ILE A 1 225 ? 24.992 -22.969 -21.187 1.00 68.75 225 ILE A C 1
ATOM 1833 O O . ILE A 1 225 ? 24.313 -22.798 -20.181 1.00 68.75 225 ILE A O 1
ATOM 1837 N N . ILE A 1 226 ? 24.519 -22.706 -22.408 1.00 73.50 226 ILE A N 1
ATOM 1838 C CA . ILE A 1 226 ? 23.140 -22.264 -22.624 1.00 73.50 226 ILE A CA 1
ATOM 1839 C C . ILE A 1 226 ? 22.168 -23.357 -22.174 1.00 73.50 226 ILE A C 1
ATOM 1841 O O . ILE A 1 226 ? 21.178 -23.029 -21.530 1.00 73.50 226 ILE A O 1
ATOM 1845 N N . SER A 1 227 ? 22.478 -24.625 -22.454 1.00 72.75 227 SER A N 1
ATOM 1846 C CA . SER A 1 227 ? 21.660 -25.771 -22.037 1.00 72.75 227 SER A CA 1
ATOM 1847 C C . SER A 1 227 ? 21.653 -25.931 -20.512 1.00 72.75 227 SER A C 1
ATOM 1849 O O . SER A 1 227 ? 20.591 -25.903 -19.909 1.00 72.75 227 SER A O 1
ATOM 1851 N N . GLU A 1 228 ? 22.820 -25.933 -19.866 1.00 71.56 228 GLU A N 1
ATOM 1852 C CA . GLU A 1 228 ? 22.946 -26.036 -18.402 1.00 71.56 228 GLU A CA 1
ATOM 1853 C C . GLU A 1 228 ? 22.276 -24.857 -17.672 1.00 71.56 228 GLU A C 1
ATOM 1855 O O . GLU A 1 228 ? 21.620 -25.021 -16.648 1.00 71.56 228 GLU A O 1
ATOM 1860 N N . LYS A 1 229 ? 22.356 -23.646 -18.237 1.00 71.12 229 LYS A N 1
ATOM 1861 C CA . LYS A 1 229 ? 21.689 -22.453 -17.695 1.00 71.12 229 LYS A CA 1
ATOM 1862 C C . LYS A 1 229 ? 20.173 -22.467 -17.910 1.00 71.12 229 LYS A C 1
ATOM 1864 O O . LYS A 1 229 ? 19.450 -21.818 -17.150 1.00 71.12 229 LYS A O 1
ATOM 1869 N N . LEU A 1 230 ? 19.693 -23.136 -18.959 1.00 69.50 230 LEU A N 1
ATOM 1870 C CA . LEU A 1 230 ? 18.268 -23.393 -19.167 1.00 69.50 230 LEU A CA 1
ATOM 1871 C C . LEU A 1 230 ? 17.770 -24.431 -18.159 1.00 69.50 230 LEU A C 1
ATOM 1873 O O . LEU A 1 230 ? 16.743 -24.181 -17.536 1.00 69.50 230 LEU A O 1
ATOM 1877 N N . ASP A 1 231 ? 18.539 -25.490 -17.912 1.00 69.38 231 ASP A N 1
ATOM 1878 C CA . ASP A 1 231 ? 18.227 -26.512 -16.909 1.00 69.38 231 ASP A CA 1
ATOM 1879 C C . ASP A 1 231 ? 18.219 -25.921 -15.486 1.00 69.38 231 ASP A C 1
ATOM 1881 O O . ASP A 1 231 ? 17.257 -26.107 -14.750 1.00 69.38 231 ASP A O 1
ATOM 1885 N N . GLU A 1 232 ? 19.193 -25.077 -15.119 1.00 70.31 232 GLU A N 1
ATOM 1886 C CA . GLU A 1 232 ? 19.175 -24.335 -13.844 1.00 70.31 232 GLU A CA 1
ATOM 1887 C C . GLU A 1 232 ? 17.990 -23.363 -13.718 1.00 70.31 232 GLU A C 1
ATOM 1889 O O . GLU A 1 232 ? 17.551 -23.027 -12.617 1.00 70.31 232 GLU A O 1
ATOM 1894 N N . LYS A 1 233 ? 17.528 -22.776 -14.828 1.00 71.38 233 LYS A N 1
ATOM 1895 C CA . LYS A 1 233 ? 16.332 -21.921 -14.809 1.00 71.38 233 LYS A CA 1
ATOM 1896 C C . LYS A 1 233 ? 15.070 -22.756 -14.635 1.00 71.38 233 LYS A C 1
ATOM 1898 O O . LYS A 1 233 ? 14.169 -22.307 -13.935 1.00 71.38 233 LYS A O 1
ATOM 1903 N N . LEU A 1 234 ? 15.022 -23.935 -15.249 1.00 69.31 234 LEU A N 1
ATOM 1904 C CA . LEU A 1 234 ? 13.938 -24.895 -15.093 1.00 69.31 234 LEU A CA 1
ATOM 1905 C C . LEU A 1 234 ? 13.861 -25.386 -13.641 1.00 69.31 234 LEU A C 1
ATOM 1907 O O . LEU A 1 234 ? 12.784 -25.368 -13.053 1.00 69.31 234 LEU A O 1
ATOM 1911 N N . GLU A 1 235 ? 15.004 -25.719 -13.037 1.00 70.56 235 GLU A N 1
ATOM 1912 C CA . GLU A 1 235 ? 15.048 -26.198 -11.655 1.00 70.56 235 GLU A CA 1
ATOM 1913 C C . GLU A 1 235 ? 14.755 -25.078 -10.653 1.00 70.56 235 GLU A C 1
ATOM 1915 O O . GLU A 1 235 ? 14.031 -25.308 -9.698 1.00 70.56 235 GLU A O 1
ATOM 1920 N N . ARG A 1 236 ? 15.166 -23.828 -10.917 1.00 69.62 236 ARG A N 1
ATOM 1921 C CA . ARG A 1 236 ? 14.723 -22.667 -10.118 1.00 69.62 236 ARG A CA 1
ATOM 1922 C C . ARG A 1 236 ? 13.231 -22.381 -10.226 1.00 69.62 236 ARG A C 1
ATOM 1924 O O . ARG A 1 236 ? 12.629 -21.973 -9.242 1.00 69.62 236 ARG A O 1
ATOM 1931 N N . LEU A 1 237 ? 12.637 -22.543 -11.409 1.00 66.44 237 LEU A N 1
ATOM 1932 C CA . LEU A 1 237 ? 11.184 -22.426 -11.570 1.00 66.44 237 LEU A CA 1
ATOM 1933 C C . LEU A 1 237 ? 10.470 -23.528 -10.787 1.00 66.44 237 LEU A C 1
ATOM 1935 O O . LEU A 1 237 ? 9.452 -23.264 -10.161 1.00 66.44 237 LEU A O 1
ATOM 1939 N N . LYS A 1 238 ? 11.036 -24.735 -10.776 1.00 69.50 238 LYS A N 1
ATOM 1940 C CA . LYS A 1 238 ? 10.527 -25.879 -10.023 1.00 69.50 238 LYS A CA 1
ATOM 1941 C C . LYS A 1 238 ? 10.695 -25.707 -8.510 1.00 69.50 238 LYS A C 1
ATOM 1943 O O . LYS A 1 238 ? 9.747 -25.963 -7.787 1.00 69.50 238 LYS A O 1
ATOM 1948 N N . GLU A 1 239 ? 11.834 -25.202 -8.039 1.00 68.88 239 GLU A N 1
ATOM 1949 C CA . GLU A 1 239 ? 12.072 -24.838 -6.634 1.00 68.88 239 GLU A CA 1
ATOM 1950 C C . GLU A 1 239 ? 11.195 -23.662 -6.191 1.00 68.88 239 GLU A C 1
ATOM 1952 O O . GLU A 1 239 ? 10.685 -23.681 -5.079 1.00 68.88 239 GLU A O 1
ATOM 1957 N N . GLY A 1 240 ? 10.974 -22.667 -7.058 1.00 67.25 240 GLY A N 1
ATOM 1958 C CA . GLY A 1 240 ? 10.041 -21.564 -6.816 1.00 67.25 240 GLY A CA 1
ATOM 1959 C C . GLY A 1 240 ? 8.598 -22.052 -6.684 1.00 67.25 240 GLY A C 1
ATOM 1960 O O . GLY A 1 240 ? 7.945 -21.746 -5.694 1.00 67.25 240 GLY A O 1
ATOM 1961 N N . LEU A 1 241 ? 8.144 -22.913 -7.602 1.00 60.88 241 LEU A N 1
ATOM 1962 C CA . LEU A 1 241 ? 6.865 -23.631 -7.492 1.00 60.88 241 LEU A CA 1
ATOM 1963 C C . LEU A 1 241 ? 6.796 -24.490 -6.219 1.00 60.88 241 LEU A C 1
ATOM 1965 O O . LEU A 1 241 ? 5.746 -24.600 -5.596 1.00 60.88 241 LEU A O 1
ATOM 1969 N N . GLN A 1 242 ? 7.917 -25.076 -5.800 1.00 57.75 242 GLN A N 1
ATOM 1970 C CA . GLN A 1 242 ? 8.010 -25.898 -4.595 1.00 57.75 242 GLN A CA 1
ATOM 1971 C C . GLN A 1 242 ? 8.154 -25.082 -3.299 1.00 57.75 242 GLN A C 1
ATOM 1973 O O . GLN A 1 242 ? 7.953 -25.639 -2.229 1.00 57.75 242 GLN A O 1
ATOM 1978 N N . GLN A 1 243 ? 8.459 -23.783 -3.379 1.00 61.16 243 GLN A N 1
ATOM 1979 C CA . GLN A 1 243 ? 8.367 -22.810 -2.281 1.00 61.16 243 GLN A CA 1
ATOM 1980 C C . GLN A 1 243 ? 6.991 -22.129 -2.217 1.00 61.16 243 GLN A C 1
ATOM 1982 O O . GLN A 1 243 ? 6.570 -21.735 -1.132 1.00 61.16 243 GLN A O 1
ATOM 1987 N N . GLU A 1 244 ? 6.266 -22.056 -3.336 1.00 52.78 244 GLU A N 1
ATOM 1988 C CA . GLU A 1 244 ? 4.837 -21.710 -3.367 1.00 52.78 244 GLU A CA 1
ATOM 1989 C C . GLU A 1 244 ? 3.945 -22.863 -2.869 1.00 52.78 244 GLU A C 1
ATOM 1991 O O . GLU A 1 244 ? 2.880 -22.615 -2.311 1.00 52.78 244 GLU A O 1
ATOM 1996 N N . LEU A 1 245 ? 4.385 -24.123 -2.979 1.00 51.31 245 LEU A N 1
ATOM 1997 C CA . LEU A 1 245 ? 3.681 -25.277 -2.399 1.00 51.31 245 LEU A CA 1
ATOM 1998 C C . LEU A 1 245 ? 3.466 -25.159 -0.874 1.00 51.31 245 LEU A C 1
ATOM 2000 O O . LEU A 1 245 ? 2.336 -25.372 -0.452 1.00 51.31 245 LEU A O 1
ATOM 2004 N N . PRO A 1 246 ? 4.461 -24.744 -0.064 1.00 53.28 246 PRO A N 1
ATOM 2005 C CA . PRO A 1 246 ? 4.288 -24.379 1.339 1.00 53.28 246 PRO A CA 1
ATOM 2006 C C . PRO A 1 246 ? 3.266 -23.270 1.583 1.00 53.28 246 PRO A C 1
ATOM 2008 O O . PRO A 1 246 ? 2.650 -23.269 2.636 1.00 53.28 246 PRO A O 1
ATOM 2011 N N . GLN A 1 247 ? 3.057 -22.341 0.640 1.00 49.91 247 GLN A N 1
ATOM 2012 C CA . GLN A 1 247 ? 2.028 -21.300 0.776 1.00 49.91 247 GLN A CA 1
ATOM 2013 C C . GLN A 1 247 ? 0.612 -21.858 0.536 1.00 49.91 247 GLN A C 1
ATOM 2015 O O . GLN A 1 247 ? -0.339 -21.433 1.191 1.00 49.91 247 GLN A O 1
ATOM 2020 N N . LEU A 1 248 ? 0.480 -22.877 -0.321 1.00 43.59 248 LEU A N 1
ATOM 2021 C CA . LEU A 1 248 ? -0.739 -23.690 -0.445 1.00 43.59 248 LEU A CA 1
ATOM 2022 C C . LEU A 1 248 ? -0.901 -24.702 0.711 1.00 43.59 248 LEU A C 1
ATOM 2024 O O . LEU A 1 248 ? -2.014 -25.090 1.057 1.00 43.59 248 LEU A O 1
ATOM 2028 N N . GLU A 1 249 ? 0.199 -25.149 1.319 1.00 45.19 249 GLU A N 1
ATOM 2029 C CA . GLU A 1 249 ? 0.201 -25.991 2.520 1.00 45.19 249 GLU A CA 1
ATOM 2030 C C . GLU A 1 249 ? -0.115 -25.185 3.785 1.00 45.19 249 GLU A C 1
ATOM 2032 O O . GLU A 1 249 ? -0.764 -25.730 4.667 1.00 45.19 249 GLU A O 1
ATOM 2037 N N . THR A 1 250 ? 0.192 -23.885 3.846 1.00 47.59 250 THR A N 1
ATOM 2038 C CA . THR A 1 250 ? -0.321 -22.990 4.900 1.00 47.59 250 THR A CA 1
ATOM 2039 C C . THR A 1 250 ? -1.821 -22.716 4.764 1.00 47.59 250 THR A C 1
ATOM 2041 O O . THR A 1 250 ? -2.496 -22.514 5.769 1.00 47.59 250 THR A O 1
ATOM 2044 N N . GLU A 1 251 ? -2.384 -22.802 3.552 1.00 43.09 251 GLU A N 1
ATOM 2045 C CA . GLU A 1 251 ? -3.843 -22.877 3.356 1.00 43.09 251 GLU A CA 1
ATOM 2046 C C . GLU A 1 251 ? -4.419 -24.203 3.897 1.00 43.09 251 GLU A C 1
ATOM 2048 O O . GLU A 1 251 ? -5.526 -24.220 4.432 1.00 43.09 251 GLU A O 1
ATOM 2053 N N . LYS A 1 252 ? -3.642 -25.297 3.863 1.00 47.94 252 LYS A N 1
ATOM 2054 C CA . LYS A 1 252 ? -4.002 -26.575 4.505 1.00 47.94 252 LYS A CA 1
ATOM 2055 C C . LYS A 1 252 ? -3.730 -26.633 6.012 1.00 47.94 252 LYS A C 1
ATOM 2057 O O . LYS A 1 252 ? -4.418 -27.371 6.709 1.00 47.94 252 LYS A O 1
ATOM 2062 N N . GLU A 1 253 ? -2.775 -25.871 6.544 1.00 42.66 253 GLU A N 1
ATOM 2063 C CA . GLU A 1 253 ? -2.569 -25.725 7.993 1.00 42.66 253 GLU A CA 1
ATOM 2064 C C . GLU A 1 253 ? -3.667 -24.862 8.628 1.00 42.66 253 GLU A C 1
ATOM 2066 O O . GLU A 1 253 ? -4.105 -25.180 9.730 1.00 42.66 253 GLU A O 1
ATOM 2071 N N . LEU A 1 254 ? -4.214 -23.878 7.903 1.00 47.38 254 LEU A N 1
ATOM 2072 C CA . LEU A 1 254 ? -5.465 -23.201 8.275 1.00 47.38 254 LEU A CA 1
ATOM 2073 C C . LEU A 1 254 ? -6.675 -24.157 8.246 1.00 47.38 254 LEU A C 1
ATOM 2075 O O . LEU A 1 254 ? -7.559 -24.055 9.096 1.00 47.38 254 LEU A O 1
ATOM 2079 N N . GLU A 1 255 ? -6.696 -25.146 7.345 1.00 45.88 255 GLU A N 1
ATOM 2080 C CA . GLU A 1 255 ? -7.658 -26.261 7.392 1.00 45.88 255 GLU A CA 1
ATOM 2081 C C . GLU A 1 255 ? -7.387 -27.235 8.554 1.00 45.88 255 GLU A C 1
ATOM 2083 O O . GLU A 1 255 ? -8.335 -27.803 9.085 1.00 45.88 255 GLU A O 1
ATOM 2088 N N . PHE A 1 256 ? -6.138 -27.417 9.001 1.00 47.28 256 PHE A N 1
ATOM 2089 C CA . PHE A 1 256 ? -5.800 -28.258 10.159 1.00 47.28 256 PHE A CA 1
ATOM 2090 C C . PHE A 1 256 ? -6.142 -27.571 11.491 1.00 47.28 256 PHE A C 1
ATOM 2092 O O . PHE A 1 256 ? -6.611 -28.232 12.415 1.00 47.28 256 PHE A O 1
ATOM 2099 N N . GLU A 1 257 ? -6.006 -26.245 11.580 1.00 47.97 257 GLU A N 1
ATOM 2100 C CA . GLU A 1 257 ? -6.536 -25.445 12.691 1.00 47.97 257 GLU A CA 1
ATOM 2101 C C . GLU A 1 257 ? -8.069 -25.400 12.669 1.00 47.97 257 GLU A C 1
ATOM 2103 O O . GLU A 1 257 ? -8.688 -25.587 13.716 1.00 47.97 257 GLU A O 1
ATOM 2108 N N . SER A 1 258 ? -8.701 -25.283 11.494 1.00 48.38 258 SER A N 1
ATOM 2109 C CA . SER A 1 258 ? -10.159 -25.427 11.355 1.00 48.38 258 SER A CA 1
ATOM 2110 C C . SER A 1 258 ? -10.636 -26.842 11.692 1.00 48.38 258 SER A C 1
ATOM 2112 O O . SER A 1 258 ? -11.691 -26.985 12.295 1.00 48.38 258 SER A O 1
ATOM 2114 N N . ALA A 1 259 ? -9.862 -27.887 11.380 1.00 51.47 259 ALA A N 1
ATOM 2115 C CA . ALA A 1 259 ? -10.166 -29.272 11.735 1.00 51.47 259 ALA A CA 1
ATOM 2116 C C . ALA A 1 259 ? -9.943 -29.549 13.227 1.00 51.47 259 ALA A C 1
ATOM 2118 O O . ALA A 1 259 ? -10.700 -30.310 13.815 1.00 51.47 259 ALA A O 1
ATOM 2119 N N . MET A 1 260 ? -8.954 -28.916 13.869 1.00 48.00 260 MET A N 1
ATOM 2120 C CA . MET A 1 260 ? -8.753 -29.002 15.319 1.00 48.00 260 MET A CA 1
ATOM 2121 C C . MET A 1 260 ? -9.832 -28.209 16.071 1.00 48.00 260 MET A C 1
ATOM 2123 O O . MET A 1 260 ? -10.278 -28.634 17.135 1.00 48.00 260 MET A O 1
ATOM 2127 N N . ILE A 1 261 ? -10.299 -27.089 15.510 1.00 55.06 261 ILE A N 1
ATOM 2128 C CA . ILE A 1 261 ? -11.470 -26.349 15.993 1.00 55.06 261 ILE A CA 1
ATOM 2129 C C . ILE A 1 261 ? -12.743 -27.173 15.775 1.00 55.06 261 ILE A C 1
ATOM 2131 O O . ILE A 1 261 ? -13.523 -27.284 16.714 1.00 55.06 261 ILE A O 1
ATOM 2135 N N . ASP A 1 262 ? -12.925 -27.823 14.625 1.00 56.00 262 ASP A N 1
ATOM 2136 C CA . ASP A 1 262 ? -14.066 -28.704 14.351 1.00 56.00 262 ASP A CA 1
ATOM 2137 C C . ASP A 1 262 ? -14.057 -29.946 15.244 1.00 56.00 262 ASP A C 1
ATOM 2139 O O . ASP A 1 262 ? -15.105 -30.318 15.759 1.00 56.00 262 ASP A O 1
ATOM 2143 N N . ASP A 1 263 ? -12.904 -30.561 15.515 1.00 59.47 263 ASP A N 1
ATOM 2144 C CA . ASP A 1 263 ? -12.795 -31.717 16.415 1.00 59.47 263 ASP A CA 1
ATOM 2145 C C . ASP A 1 263 ? -12.999 -31.302 17.882 1.00 59.47 263 ASP A C 1
ATOM 2147 O O . ASP A 1 263 ? -13.613 -32.029 18.663 1.00 59.47 263 ASP A O 1
ATOM 2151 N N . ARG A 1 264 ? -12.608 -30.074 18.251 1.00 61.12 264 ARG A N 1
ATOM 2152 C CA . ARG A 1 264 ? -12.878 -29.473 19.568 1.00 61.12 264 ARG A CA 1
ATOM 2153 C C . ARG A 1 264 ? -14.333 -29.020 19.716 1.00 61.12 264 ARG A C 1
ATOM 2155 O O . ARG A 1 264 ? -14.887 -29.121 20.809 1.00 61.12 264 ARG A O 1
ATOM 2162 N N . ILE A 1 265 ? -14.974 -28.565 18.639 1.00 66.94 265 ILE A N 1
ATOM 2163 C CA . ILE A 1 265 ? -16.416 -28.290 18.564 1.00 66.94 265 ILE A CA 1
ATOM 2164 C C . ILE A 1 265 ? -17.189 -29.604 18.624 1.00 66.94 265 ILE A C 1
ATOM 2166 O O . ILE A 1 265 ? -18.188 -29.678 19.328 1.00 66.94 265 ILE A O 1
ATOM 2170 N N . LYS A 1 266 ? -16.710 -30.660 17.968 1.00 72.00 266 LYS A N 1
ATOM 2171 C CA . LYS A 1 266 ? -17.315 -31.993 17.983 1.00 72.00 266 LYS A CA 1
ATOM 2172 C C . LYS A 1 266 ? -17.159 -32.669 19.342 1.00 72.00 266 LYS A C 1
ATOM 2174 O O . LYS A 1 266 ? -18.134 -33.222 19.836 1.00 72.00 266 LYS A O 1
ATOM 2179 N N . GLN A 1 267 ? -16.007 -32.531 20.002 1.00 69.19 267 GLN A N 1
ATOM 2180 C CA . GLN A 1 267 ? -15.825 -32.921 21.404 1.00 69.19 267 GLN A CA 1
ATOM 2181 C C . GLN A 1 267 ? -16.721 -32.109 22.336 1.00 69.19 267 GLN A C 1
ATOM 2183 O O . GLN A 1 267 ? -17.335 -32.691 23.221 1.00 69.19 267 GLN A O 1
ATOM 2188 N N . LYS A 1 268 ? -16.850 -30.791 22.131 1.00 71.06 268 LYS A N 1
ATOM 2189 C CA . LYS A 1 268 ? -17.772 -29.962 22.921 1.00 71.06 268 LYS A CA 1
ATOM 2190 C C . LYS A 1 268 ? -19.233 -30.320 22.677 1.00 71.06 268 LYS A C 1
ATOM 2192 O O . LYS A 1 268 ? -19.986 -30.347 23.636 1.00 71.06 268 LYS A O 1
ATOM 2197 N N . LEU A 1 269 ? -19.636 -30.623 21.445 1.00 70.25 269 LEU A N 1
ATOM 2198 C CA . LEU A 1 269 ? -20.984 -31.085 21.109 1.00 70.25 269 LEU A CA 1
ATOM 2199 C C . LEU A 1 269 ? -21.254 -32.463 21.703 1.00 70.25 269 LEU A C 1
ATOM 2201 O O . LEU A 1 269 ? -22.322 -32.667 22.256 1.00 70.25 269 LEU A O 1
ATOM 2205 N N . GLN A 1 270 ? -20.278 -33.370 21.670 1.00 72.56 270 GLN A N 1
ATOM 2206 C CA . GLN A 1 270 ? -20.383 -34.677 22.309 1.00 72.56 270 GLN A CA 1
ATOM 2207 C C . GLN A 1 270 ? -20.427 -34.550 23.837 1.00 72.56 270 GLN A C 1
ATOM 2209 O O . GLN A 1 270 ? -21.188 -35.261 24.478 1.00 72.56 270 GLN A O 1
ATOM 2214 N N . GLN A 1 271 ? -19.686 -33.606 24.424 1.00 68.38 271 GLN A N 1
ATOM 2215 C CA . GLN A 1 271 ? -19.739 -33.301 25.853 1.00 68.38 271 GLN A CA 1
ATOM 2216 C C . GLN A 1 271 ? -21.094 -32.694 26.242 1.00 68.38 271 GLN A C 1
ATOM 2218 O O . GLN A 1 271 ? -21.690 -33.135 27.219 1.00 68.38 271 GLN A O 1
ATOM 2223 N N . LEU A 1 272 ? -21.623 -31.774 25.430 1.00 66.94 272 LEU A N 1
ATOM 2224 C CA . LEU A 1 272 ? -22.949 -31.179 25.605 1.00 66.94 272 LEU A CA 1
ATOM 2225 C C . LEU A 1 272 ? -24.068 -32.209 25.402 1.00 66.94 272 LEU A C 1
ATOM 2227 O O . LEU A 1 272 ? -25.088 -32.148 26.074 1.00 66.94 272 LEU A O 1
ATOM 2231 N N . GLU A 1 273 ? -23.888 -33.164 24.490 1.00 74.44 273 GLU A N 1
ATOM 2232 C CA . GLU A 1 273 ? -24.824 -34.263 24.255 1.00 74.44 273 GLU A CA 1
ATOM 2233 C C . GLU A 1 273 ? -24.778 -35.268 25.407 1.00 74.44 273 GLU A C 1
ATOM 2235 O O . GLU A 1 273 ? -25.832 -35.666 25.883 1.00 74.44 273 GLU A O 1
ATOM 2240 N N . THR A 1 274 ? -23.600 -35.573 25.964 1.00 68.75 274 THR A N 1
ATOM 2241 C CA . THR A 1 274 ? -23.495 -36.376 27.192 1.00 68.75 274 THR A CA 1
ATOM 2242 C C . THR A 1 274 ? -24.014 -35.642 28.428 1.00 68.75 274 THR A C 1
ATOM 2244 O O . THR A 1 274 ? -24.599 -36.283 29.291 1.00 68.75 274 THR A O 1
ATOM 2247 N N . GLU A 1 275 ? -23.862 -34.316 28.526 1.00 62.03 275 GLU A N 1
ATOM 2248 C CA . GLU A 1 275 ? -24.472 -33.501 29.587 1.00 62.03 275 GLU A CA 1
ATOM 2249 C C . GLU A 1 275 ? -25.986 -33.442 29.428 1.00 62.03 275 GLU A C 1
ATOM 2251 O O . GLU A 1 275 ? -26.698 -33.582 30.413 1.00 62.03 275 GLU A O 1
ATOM 2256 N N . LYS A 1 276 ? -26.490 -33.321 28.198 1.00 71.69 276 LYS A N 1
ATOM 2257 C CA . LYS A 1 276 ? -27.920 -33.361 27.894 1.00 71.69 276 LYS A CA 1
ATOM 2258 C C . LYS A 1 276 ? -28.506 -34.752 28.116 1.00 71.69 276 LYS A C 1
ATOM 2260 O O . LYS A 1 276 ? -29.630 -34.846 28.588 1.00 71.69 276 LYS A O 1
ATOM 2265 N N . GLU A 1 277 ? -27.779 -35.827 27.826 1.00 71.50 277 GLU A N 1
ATOM 2266 C CA . GLU A 1 277 ? -28.168 -37.198 28.176 1.00 71.50 277 GLU A CA 1
ATOM 2267 C C . GLU A 1 277 ? -28.106 -37.430 29.687 1.00 71.50 277 GLU A C 1
ATOM 2269 O O . GLU A 1 277 ? -28.990 -38.087 30.225 1.00 71.50 277 GLU A O 1
ATOM 2274 N N . LEU A 1 278 ? -27.128 -36.854 30.394 1.00 65.81 278 LEU A N 1
ATOM 2275 C CA . LEU A 1 278 ? -27.062 -36.873 31.855 1.00 65.81 278 LEU A CA 1
ATOM 2276 C C . LEU A 1 278 ? -28.221 -36.071 32.460 1.00 65.81 278 LEU A C 1
ATOM 2278 O O . LEU A 1 278 ? -28.826 -36.515 33.426 1.00 65.81 278 LEU A O 1
ATOM 2282 N N . GLU A 1 279 ? -28.580 -34.931 31.872 1.00 61.00 279 GLU A N 1
ATOM 2283 C CA . GLU A 1 279 ? -29.686 -34.073 32.291 1.00 61.00 279 GLU A CA 1
ATOM 2284 C C . GLU A 1 279 ? -31.041 -34.715 31.962 1.00 61.00 279 GLU A C 1
ATOM 2286 O O . GLU A 1 279 ? -31.931 -34.728 32.809 1.00 61.00 279 GLU A O 1
ATOM 2291 N N . LEU A 1 280 ? -31.174 -35.369 30.803 1.00 63.19 280 LEU A N 1
ATOM 2292 C CA . LEU A 1 280 ? -32.313 -36.221 30.455 1.00 63.19 280 LEU A CA 1
ATOM 2293 C C . LEU A 1 280 ? -32.396 -37.441 31.376 1.00 63.19 280 LEU A C 1
ATOM 2295 O O . LEU A 1 280 ? -33.489 -37.760 31.819 1.00 63.19 280 LEU A O 1
ATOM 2299 N N . ALA A 1 281 ? -31.279 -38.069 31.752 1.00 62.16 281 ALA A N 1
ATOM 2300 C CA . ALA A 1 281 ? -31.230 -39.167 32.719 1.00 62.16 281 ALA A CA 1
ATOM 2301 C C . ALA A 1 281 ? -31.495 -38.695 34.159 1.00 62.16 281 ALA A C 1
ATOM 2303 O O . ALA A 1 281 ? -32.023 -39.453 34.974 1.00 62.16 281 ALA A O 1
ATOM 2304 N N . MET A 1 282 ? -31.163 -37.447 34.497 1.00 54.91 282 MET A N 1
ATOM 2305 C CA . MET A 1 282 ? -31.520 -36.799 35.762 1.00 54.91 282 MET A CA 1
ATOM 2306 C C . MET A 1 282 ? -33.000 -36.416 35.782 1.00 54.91 282 MET A C 1
ATOM 2308 O O . MET A 1 282 ? -33.632 -36.532 36.830 1.00 54.91 282 MET A O 1
ATOM 2312 N N . ILE A 1 283 ? -33.579 -36.029 34.642 1.00 55.78 283 ILE A N 1
ATOM 2313 C CA . ILE A 1 283 ? -35.019 -35.824 34.464 1.00 55.78 283 ILE A CA 1
ATOM 2314 C C . ILE A 1 283 ? -35.752 -37.172 34.521 1.00 55.78 283 ILE A C 1
ATOM 2316 O O . ILE A 1 283 ? -36.714 -37.278 35.274 1.00 55.78 283 ILE A O 1
ATOM 2320 N N . ASP A 1 284 ? -35.256 -38.223 33.866 1.00 49.94 284 ASP A N 1
ATOM 2321 C CA . ASP A 1 284 ? -35.803 -39.586 33.932 1.00 49.94 284 ASP A CA 1
ATOM 2322 C C . ASP A 1 284 ? -35.692 -40.173 35.344 1.00 49.94 284 ASP A C 1
ATOM 2324 O O . ASP A 1 284 ? -36.636 -40.796 35.820 1.00 49.94 284 ASP A O 1
ATOM 2328 N N . ASN A 1 285 ? -34.606 -39.912 36.083 1.00 51.88 285 ASN A N 1
ATOM 2329 C CA . ASN A 1 285 ? -34.498 -40.272 37.503 1.00 51.88 285 ASN A CA 1
ATOM 2330 C C . ASN A 1 285 ? -35.410 -39.419 38.399 1.00 51.88 285 ASN A C 1
ATOM 2332 O O . ASN A 1 285 ? -35.947 -39.915 39.390 1.00 51.88 285 ASN A O 1
ATOM 2336 N N . ARG A 1 286 ? -35.644 -38.148 38.055 1.00 44.28 286 ARG A N 1
ATOM 2337 C CA . ARG A 1 286 ? -36.584 -37.266 38.768 1.00 44.28 286 ARG A CA 1
ATOM 2338 C C . ARG A 1 286 ? -38.043 -37.647 38.503 1.00 44.28 286 ARG A C 1
ATOM 2340 O O . ARG A 1 286 ? -38.879 -37.467 39.390 1.00 44.28 286 ARG A O 1
ATOM 2347 N N . ILE A 1 287 ? -38.331 -38.203 37.328 1.00 46.66 287 ILE A N 1
ATOM 2348 C CA . ILE A 1 287 ? -39.620 -38.788 36.947 1.00 46.66 287 ILE A CA 1
ATOM 2349 C C . ILE A 1 287 ? -39.779 -40.179 37.595 1.00 46.66 287 ILE A C 1
ATOM 2351 O O . ILE A 1 287 ? -40.832 -40.457 38.169 1.00 46.66 287 ILE A O 1
ATOM 2355 N N . ASN A 1 288 ? -38.722 -41.000 37.652 1.00 39.62 288 ASN A N 1
ATOM 2356 C CA . ASN A 1 288 ? -38.735 -42.314 38.315 1.00 39.62 288 ASN A CA 1
ATOM 2357 C C . ASN A 1 288 ? -38.869 -42.236 39.842 1.00 39.62 288 ASN A C 1
ATOM 2359 O O . ASN A 1 288 ? -39.505 -43.098 40.445 1.00 39.62 288 ASN A O 1
ATOM 2363 N N . CYS A 1 289 ? -38.359 -41.185 40.488 1.00 37.41 289 CYS A N 1
ATOM 2364 C CA . CYS A 1 289 ? -38.537 -40.988 41.931 1.00 37.41 289 CYS A CA 1
ATOM 2365 C C . CYS A 1 289 ? -39.977 -40.613 42.338 1.00 37.41 289 CYS A C 1
ATOM 2367 O O . CYS A 1 289 ? -40.251 -40.490 43.532 1.00 37.41 289 CYS A O 1
ATOM 2369 N N . LYS A 1 290 ? -40.909 -40.432 41.387 1.00 37.84 290 LYS A N 1
ATOM 2370 C CA . LYS A 1 290 ? -42.308 -40.070 41.673 1.00 37.84 290 LYS A CA 1
ATOM 2371 C C . LYS A 1 290 ? -43.358 -41.120 41.322 1.00 37.84 290 LYS A C 1
ATOM 2373 O O . LYS A 1 290 ? -44.521 -40.887 41.638 1.00 37.84 290 LYS A O 1
ATOM 2378 N N . LEU A 1 291 ? -43.004 -42.265 40.739 1.00 32.97 291 LEU A N 1
ATOM 2379 C CA . LEU A 1 291 ? -44.003 -43.257 40.321 1.00 32.97 291 LEU A CA 1
ATOM 2380 C C . LEU A 1 291 ? -43.588 -44.696 40.648 1.00 32.97 291 LEU A C 1
ATOM 2382 O O . LEU A 1 291 ? -43.411 -45.534 39.773 1.00 32.97 291 LEU A O 1
ATOM 2386 N N . TYR A 1 292 ? -43.558 -45.002 41.947 1.00 34.16 292 TYR A N 1
ATOM 2387 C CA . TYR A 1 292 ? -44.010 -46.306 42.441 1.00 34.16 292 TYR A CA 1
ATOM 2388 C C . TYR A 1 292 ? -45.457 -46.160 42.930 1.00 34.16 292 TYR A C 1
ATOM 2390 O O . TYR A 1 292 ? -45.744 -46.069 44.118 1.00 34.16 292 TYR A O 1
ATOM 2398 N N . SER A 1 293 ? -46.376 -46.033 41.978 1.00 34.94 293 SER A N 1
ATOM 2399 C CA . SER A 1 293 ? -47.740 -46.558 42.085 1.00 34.94 293 SER A CA 1
ATOM 2400 C C . SER A 1 293 ? -48.338 -46.601 40.680 1.00 34.94 293 SER A C 1
ATOM 2402 O O . SER A 1 293 ? -48.874 -45.630 40.167 1.00 34.94 293 SER A O 1
ATOM 2404 N N . ASP A 1 294 ? -48.108 -47.744 40.043 1.00 32.41 294 ASP A N 1
ATOM 2405 C CA . ASP A 1 294 ? -49.082 -48.496 39.261 1.00 32.41 294 ASP A CA 1
ATOM 2406 C C . ASP A 1 294 ? -49.989 -47.773 38.238 1.00 32.41 294 ASP A C 1
ATOM 2408 O O . ASP A 1 294 ? -50.924 -47.050 38.565 1.00 32.41 294 ASP A O 1
ATOM 2412 N N . VAL A 1 295 ? -49.800 -48.214 36.984 1.00 33.19 295 VAL A N 1
ATOM 2413 C CA . VAL A 1 295 ? -50.820 -48.630 35.992 1.00 33.19 295 VAL A CA 1
ATOM 2414 C C . VAL A 1 295 ? -50.754 -47.905 34.636 1.00 33.19 295 VAL A C 1
ATOM 2416 O O . VAL A 1 295 ? -51.301 -46.831 34.425 1.00 33.19 295 VAL A O 1
ATOM 2419 N N . LYS A 1 296 ? -50.142 -48.634 33.690 1.00 37.94 296 LYS A N 1
ATOM 2420 C CA . LYS A 1 296 ? -50.524 -48.871 32.280 1.00 37.94 296 LYS A CA 1
ATOM 2421 C C . LYS A 1 296 ? -51.010 -47.699 31.406 1.00 37.94 296 LYS A C 1
ATOM 2423 O O . LYS A 1 296 ? -52.171 -47.313 31.424 1.00 37.94 296 LYS A O 1
ATOM 2428 N N . THR A 1 297 ? -50.129 -47.347 30.466 1.00 37.31 297 THR A N 1
ATOM 2429 C CA . THR A 1 297 ? -50.333 -47.330 28.997 1.00 37.31 297 THR A CA 1
ATOM 2430 C C . THR A 1 297 ? -51.708 -46.923 28.452 1.00 37.31 297 THR A C 1
ATOM 2432 O O . THR A 1 297 ? -52.620 -47.748 28.428 1.00 37.31 297 THR A O 1
ATOM 2435 N N . THR A 1 298 ? -51.797 -45.726 27.856 1.00 34.25 298 THR A N 1
ATOM 2436 C CA . THR A 1 298 ? -52.268 -45.486 26.464 1.00 34.25 298 THR A CA 1
ATOM 2437 C C . THR A 1 298 ? -52.235 -43.982 26.142 1.00 34.25 298 THR A C 1
ATOM 2439 O O . THR A 1 298 ? -53.207 -43.251 26.320 1.00 34.25 298 THR A O 1
ATOM 2442 N N . GLU A 1 299 ? -51.092 -43.496 25.655 1.00 35.38 299 GLU A N 1
ATOM 2443 C CA . GLU A 1 299 ? -50.955 -42.144 25.102 1.00 35.38 299 GLU A CA 1
ATOM 2444 C C . GLU A 1 299 ? -51.378 -42.135 23.629 1.00 35.38 299 GLU A C 1
ATOM 2446 O O . GLU A 1 299 ? -50.616 -42.491 22.739 1.00 35.38 299 GLU A O 1
ATOM 2451 N N . SER A 1 300 ? -52.632 -41.755 23.376 1.00 38.00 300 SER A N 1
ATOM 2452 C CA . SER A 1 300 ? -53.081 -41.290 22.052 1.00 38.00 300 SER A CA 1
ATOM 2453 C C . SER A 1 300 ? -54.325 -40.381 22.102 1.00 38.00 300 SER A C 1
ATOM 2455 O O . SER A 1 300 ? -54.818 -39.987 21.050 1.00 38.00 300 SER A O 1
ATOM 2457 N N . SER A 1 301 ? -54.856 -40.019 23.280 1.00 44.03 301 SER A N 1
ATOM 2458 C CA . SER A 1 301 ? -56.150 -39.304 23.374 1.00 44.03 301 SER A CA 1
ATOM 2459 C C . SER A 1 301 ? -56.160 -38.035 24.241 1.00 44.03 301 SER A C 1
ATOM 2461 O O . SER A 1 301 ? -57.196 -37.387 24.338 1.00 44.03 301 SER A O 1
ATOM 2463 N N . LYS A 1 302 ? -55.043 -37.623 24.856 1.00 43.56 302 LYS A N 1
ATOM 2464 C CA . LYS A 1 302 ? -55.034 -36.502 25.825 1.00 43.56 302 LYS A CA 1
ATOM 2465 C C . LYS A 1 302 ? -54.728 -35.117 25.246 1.00 43.56 302 LYS A C 1
ATOM 2467 O O . LYS A 1 302 ? -54.682 -34.149 25.995 1.00 43.56 302 LYS A O 1
ATOM 2472 N N . CYS A 1 303 ? -54.554 -34.987 23.931 1.00 41.00 303 CYS A N 1
ATOM 2473 C CA . CYS A 1 303 ? -54.269 -33.680 23.331 1.00 41.00 303 CYS A CA 1
ATOM 2474 C C . CYS A 1 303 ? -55.534 -32.853 23.027 1.00 41.00 303 CYS A C 1
ATOM 2476 O O . CYS A 1 303 ? -55.404 -31.708 22.627 1.00 41.00 303 CYS A O 1
ATOM 2478 N N . SER A 1 304 ? -56.753 -33.383 23.214 1.00 44.00 304 SER A N 1
ATOM 2479 C CA . SER A 1 304 ? -57.991 -32.627 22.932 1.00 44.00 304 SER A CA 1
ATOM 2480 C C . SER A 1 304 ? -58.717 -32.105 24.180 1.00 44.00 304 SER A C 1
ATOM 2482 O O . SER A 1 304 ? -59.420 -31.104 24.079 1.00 44.00 304 SER A O 1
ATOM 2484 N N . GLU A 1 305 ? -58.552 -32.732 25.349 1.00 45.50 305 GLU A N 1
ATOM 2485 C CA . GLU A 1 305 ? -59.227 -32.301 26.591 1.00 45.50 305 GLU A CA 1
ATOM 2486 C C . GLU A 1 305 ? -58.492 -31.143 27.287 1.00 45.50 305 GLU A C 1
ATOM 2488 O O . GLU A 1 305 ? -59.132 -30.241 27.821 1.00 45.50 305 GLU A O 1
ATOM 2493 N N . ALA A 1 306 ? -57.160 -31.082 27.178 1.00 51.84 306 ALA A N 1
ATOM 2494 C CA . ALA A 1 306 ? -56.354 -30.035 27.812 1.00 51.84 306 ALA A CA 1
ATOM 2495 C C . ALA A 1 306 ? -56.551 -28.633 27.198 1.00 51.84 306 ALA A C 1
ATOM 2497 O O . ALA A 1 306 ? -56.379 -27.634 27.894 1.00 51.84 306 ALA A O 1
ATOM 2498 N N . TYR A 1 307 ? -56.929 -28.532 25.916 1.00 48.88 307 TYR A N 1
ATOM 2499 C CA . TYR A 1 307 ? -57.271 -27.236 25.308 1.00 48.88 307 TYR A CA 1
ATOM 2500 C C . TYR A 1 307 ? -58.660 -26.754 25.750 1.00 48.88 307 TYR A C 1
ATOM 2502 O O . TYR A 1 307 ? -58.832 -25.573 26.025 1.00 48.88 307 TYR A O 1
ATOM 2510 N N . SER A 1 308 ? -59.618 -27.670 25.930 1.00 56.59 308 SER A N 1
ATOM 2511 C CA . SER A 1 308 ? -60.969 -27.349 26.413 1.00 56.59 308 SER A CA 1
ATOM 2512 C C . SER A 1 308 ? -60.973 -26.848 27.860 1.00 56.59 308 SER A C 1
ATOM 2514 O O . SER A 1 308 ? -61.679 -25.891 28.174 1.00 56.59 308 SER A O 1
ATOM 2516 N N . GLU A 1 309 ? -60.193 -27.475 28.745 1.00 58.97 309 GLU A N 1
ATOM 2517 C CA . GLU A 1 309 ? -60.103 -27.053 30.150 1.00 58.97 309 GLU A CA 1
ATOM 2518 C C . GLU A 1 309 ? -59.418 -25.692 30.290 1.00 58.97 309 GLU A C 1
ATOM 2520 O O . GLU A 1 309 ? -59.886 -24.848 31.053 1.00 58.97 309 GLU A O 1
ATOM 2525 N N . LYS A 1 310 ? -58.371 -25.425 29.496 1.00 65.12 310 LYS A N 1
ATOM 2526 C CA . LYS A 1 310 ? -57.701 -24.119 29.508 1.00 65.12 310 LYS A CA 1
ATOM 2527 C C . LYS A 1 310 ? -58.546 -23.007 28.898 1.00 65.12 310 LYS A C 1
ATOM 2529 O O . LYS A 1 310 ? -58.526 -21.894 29.416 1.00 65.12 310 LYS A O 1
ATOM 2534 N N . ASP A 1 311 ? -59.330 -23.289 27.862 1.00 63.66 311 ASP A N 1
ATOM 2535 C CA . ASP A 1 311 ? -60.254 -22.302 27.296 1.00 63.66 311 ASP A CA 1
ATOM 2536 C C . ASP A 1 311 ? -61.416 -21.985 28.256 1.00 63.66 311 ASP A C 1
ATOM 2538 O O . ASP A 1 311 ? -61.835 -20.829 28.354 1.00 63.66 311 ASP A O 1
ATOM 2542 N N . GLN A 1 312 ? -61.887 -22.969 29.033 1.00 69.38 312 GLN A N 1
ATOM 2543 C CA . GLN A 1 312 ? -62.849 -22.742 30.120 1.00 69.38 312 GLN A CA 1
ATOM 2544 C C . GLN A 1 312 ? -62.237 -21.979 31.301 1.00 69.38 312 GLN A C 1
ATOM 2546 O O . GLN A 1 312 ? -62.886 -21.087 31.843 1.00 69.38 312 GLN A O 1
ATOM 2551 N N . GLU A 1 313 ? -60.989 -22.262 31.672 1.00 73.81 313 GLU A N 1
ATOM 2552 C CA . GLU A 1 313 ? -60.272 -21.531 32.722 1.00 73.81 313 GLU A CA 1
ATOM 2553 C C . GLU A 1 313 ? -60.040 -20.065 32.322 1.00 73.81 313 GLU A C 1
ATOM 2555 O O . GLU A 1 313 ? -60.300 -19.154 33.108 1.00 73.81 313 GLU A O 1
ATOM 2560 N N . ILE A 1 314 ? -59.661 -19.809 31.066 1.00 75.44 314 ILE A N 1
ATOM 2561 C CA . ILE A 1 314 ? -59.516 -18.452 30.522 1.00 75.44 314 ILE A CA 1
ATOM 2562 C C . ILE A 1 314 ? -60.870 -17.730 30.470 1.00 75.44 314 ILE A C 1
ATOM 2564 O O . ILE A 1 314 ? -60.930 -16.533 30.760 1.00 75.44 314 ILE A O 1
ATOM 2568 N N . ALA A 1 315 ? -61.961 -18.423 30.126 1.00 76.31 315 ALA A N 1
ATOM 2569 C CA . ALA A 1 315 ? -63.305 -17.846 30.152 1.00 76.31 315 ALA A CA 1
ATOM 2570 C C . ALA A 1 315 ? -63.734 -17.460 31.581 1.00 76.31 315 ALA A C 1
ATOM 2572 O O . ALA A 1 315 ? -64.173 -16.329 31.796 1.00 76.31 315 ALA A O 1
ATOM 2573 N N . CYS A 1 316 ? -63.506 -18.336 32.565 1.00 72.00 316 CYS A N 1
ATOM 2574 C CA . CYS A 1 316 ? -63.773 -18.071 33.981 1.00 72.00 316 CYS A CA 1
ATOM 2575 C C . CYS A 1 316 ? -62.919 -16.917 34.537 1.00 72.00 316 CYS A C 1
ATOM 2577 O O . CYS A 1 316 ? -63.417 -16.068 35.277 1.00 72.00 316 CYS A O 1
ATOM 2579 N N . LEU A 1 317 ? -61.640 -16.835 34.155 1.00 75.75 317 LEU A N 1
ATOM 2580 C CA . LEU A 1 317 ? -60.751 -15.742 34.564 1.00 75.75 317 LEU A CA 1
ATOM 2581 C C . LEU A 1 317 ? -61.159 -14.403 33.936 1.00 75.75 317 LEU A C 1
ATOM 2583 O O . LEU A 1 317 ? -61.107 -13.370 34.605 1.00 75.75 317 LEU A O 1
ATOM 2587 N N . LYS A 1 318 ? -61.623 -14.401 32.681 1.00 77.69 318 LYS A N 1
ATOM 2588 C CA . LYS A 1 318 ? -62.167 -13.198 32.031 1.00 77.69 318 LYS A CA 1
ATOM 2589 C C . LYS A 1 318 ? -63.448 -12.709 32.703 1.00 77.69 318 LYS A C 1
ATOM 2591 O O . LYS A 1 318 ? -63.600 -11.506 32.892 1.00 77.69 318 LYS A O 1
ATOM 2596 N N . GLU A 1 319 ? -64.336 -13.615 33.100 1.00 75.81 319 GLU A N 1
ATOM 2597 C CA . GLU A 1 319 ? -65.566 -13.272 33.822 1.00 75.81 319 GLU A CA 1
ATOM 2598 C C . GLU A 1 319 ? -65.268 -12.740 35.236 1.00 75.81 319 GLU A C 1
ATOM 2600 O O . GLU A 1 319 ? -65.843 -11.737 35.659 1.00 75.81 319 GLU A O 1
ATOM 2605 N N . SER A 1 320 ? -64.286 -13.326 35.931 1.00 69.50 320 SER A N 1
ATOM 2606 C CA . SER A 1 320 ? -63.793 -12.816 37.217 1.00 69.50 320 SER A CA 1
ATOM 2607 C C . SER A 1 320 ? -63.155 -11.428 37.091 1.00 69.50 320 SER A C 1
ATOM 2609 O O . SER A 1 320 ? -63.377 -10.575 37.951 1.00 69.50 320 SER A O 1
ATOM 2611 N N . ASN A 1 321 ? -62.399 -11.169 36.020 1.00 73.44 321 ASN A N 1
ATOM 2612 C CA . ASN A 1 321 ? -61.836 -9.844 35.752 1.00 73.44 321 ASN A CA 1
ATOM 2613 C C . ASN A 1 321 ? -62.927 -8.816 35.428 1.00 73.44 321 ASN A C 1
ATOM 2615 O O . ASN A 1 321 ? -62.889 -7.723 35.982 1.00 73.44 321 ASN A O 1
ATOM 2619 N N . ALA A 1 322 ? -63.943 -9.170 34.636 1.00 76.38 322 ALA A N 1
ATOM 2620 C CA . ALA A 1 322 ? -65.085 -8.290 34.375 1.00 76.38 322 ALA A CA 1
ATOM 2621 C C . ALA A 1 322 ? -65.872 -7.967 35.661 1.00 76.38 322 ALA A C 1
ATOM 2623 O O . ALA A 1 322 ? -66.299 -6.831 35.873 1.00 76.38 322 ALA A O 1
ATOM 2624 N N . LEU A 1 323 ? -66.014 -8.942 36.566 1.00 73.50 323 LEU A N 1
ATOM 2625 C CA . LEU A 1 323 ? -66.639 -8.748 37.877 1.00 73.50 323 LEU A CA 1
ATOM 2626 C C . LEU A 1 323 ? -65.784 -7.863 38.803 1.00 73.50 323 LEU A C 1
ATOM 2628 O O . LEU A 1 323 ? -66.324 -7.059 39.564 1.00 73.50 323 LEU A O 1
ATOM 2632 N N . LEU A 1 324 ? -64.455 -7.992 38.748 1.00 70.62 324 LEU A N 1
ATOM 2633 C CA . LEU A 1 324 ? -63.510 -7.130 39.466 1.00 70.62 324 LEU A CA 1
ATOM 2634 C C . LEU A 1 324 ? -63.517 -5.699 38.925 1.00 70.62 324 LEU A C 1
ATOM 2636 O O . LEU A 1 324 ? -63.539 -4.763 39.720 1.00 70.62 324 LEU A O 1
ATOM 2640 N N . GLU A 1 325 ? -63.574 -5.520 37.608 1.00 69.44 325 GLU A N 1
ATOM 2641 C CA . GLU A 1 325 ? -63.722 -4.214 36.961 1.00 69.44 325 GLU A CA 1
ATOM 2642 C C . GLU A 1 325 ? -65.060 -3.562 37.326 1.00 69.44 325 GLU A C 1
ATOM 2644 O O . GLU A 1 325 ? -65.090 -2.385 37.675 1.00 69.44 325 GLU A O 1
ATOM 2649 N N . GLN A 1 326 ? -66.158 -4.325 37.359 1.00 72.12 326 GLN A N 1
ATOM 2650 C CA . GLN A 1 326 ? -67.462 -3.832 37.809 1.00 72.12 326 GLN A CA 1
ATOM 2651 C C . GLN A 1 326 ? -67.451 -3.452 39.300 1.00 72.12 326 GLN A C 1
ATOM 2653 O O . GLN A 1 326 ? -68.016 -2.427 39.684 1.00 72.12 326 GLN A O 1
ATOM 2658 N N . LYS A 1 327 ? -66.771 -4.236 40.148 1.00 71.94 327 LYS A N 1
ATOM 2659 C CA . LYS A 1 327 ? -66.578 -3.915 41.572 1.00 71.94 327 LYS A CA 1
ATOM 2660 C C . LYS A 1 327 ? -65.713 -2.671 41.763 1.00 71.94 327 LYS A C 1
ATOM 2662 O O . LYS A 1 327 ? -66.061 -1.832 42.588 1.00 71.94 327 LYS A O 1
ATOM 2667 N N . LEU A 1 328 ? -64.641 -2.514 40.990 1.00 68.25 328 LEU A N 1
ATOM 2668 C CA . LEU A 1 328 ? -63.814 -1.306 40.982 1.00 68.25 328 LEU A CA 1
ATOM 2669 C C . LEU A 1 328 ? -64.618 -0.090 40.521 1.00 68.25 328 LEU A C 1
ATOM 2671 O O . LEU A 1 328 ? -64.535 0.958 41.155 1.00 68.25 328 LEU A O 1
ATOM 2675 N N . LEU A 1 329 ? -65.456 -0.239 39.492 1.00 63.69 329 LEU A N 1
ATOM 2676 C CA . LEU A 1 329 ? -66.322 0.825 38.994 1.00 63.69 329 LEU A CA 1
ATOM 2677 C C . LEU A 1 329 ? -67.358 1.248 40.046 1.00 63.69 329 LEU A C 1
ATOM 2679 O O . LEU A 1 329 ? -67.547 2.445 40.239 1.00 63.69 329 LEU A O 1
ATOM 2683 N N . CYS A 1 330 ? -67.958 0.300 40.781 1.00 58.00 330 CYS A N 1
ATOM 2684 C CA . CYS A 1 330 ? -68.867 0.574 41.904 1.00 58.00 330 CYS A CA 1
ATOM 2685 C C . CYS A 1 330 ? -68.167 1.212 43.114 1.00 58.00 330 CYS A C 1
ATOM 2687 O O . CYS A 1 330 ? -68.763 2.056 43.785 1.00 58.00 330 CYS A O 1
ATOM 2689 N N . VAL A 1 331 ? -66.913 0.847 43.401 1.00 57.88 331 VAL A N 1
ATOM 2690 C CA . VAL A 1 331 ? -66.102 1.495 44.449 1.00 57.88 331 VAL A CA 1
ATOM 2691 C C . VAL A 1 331 ? -65.733 2.921 44.029 1.00 57.88 331 VAL A C 1
ATOM 2693 O O . VAL A 1 331 ? -65.859 3.832 44.838 1.00 57.88 331 VAL A O 1
ATOM 2696 N N . LEU A 1 332 ? -65.397 3.149 42.757 1.00 50.19 332 LEU A N 1
ATOM 2697 C CA . LEU A 1 332 ? -65.156 4.483 42.195 1.00 50.19 332 LEU A CA 1
ATOM 2698 C C . LEU A 1 332 ? -66.417 5.368 42.208 1.00 50.19 332 LEU A C 1
ATOM 2700 O O . LEU A 1 332 ? -66.326 6.527 42.602 1.00 50.19 332 LEU A O 1
ATOM 2704 N N . THR A 1 333 ? -67.604 4.826 41.896 1.00 41.06 333 THR A N 1
ATOM 2705 C CA . THR A 1 333 ? -68.874 5.585 42.000 1.00 41.06 333 THR A CA 1
ATOM 2706 C C . THR A 1 333 ? -69.305 5.826 43.450 1.00 41.06 333 THR A C 1
ATOM 2708 O O . THR A 1 333 ? -69.921 6.848 43.746 1.00 41.06 333 THR A O 1
ATOM 2711 N N . SER A 1 334 ? -68.956 4.926 44.376 1.00 36.94 334 SER A N 1
ATOM 2712 C CA . SER A 1 334 ? -69.202 5.119 45.816 1.00 36.94 334 SER A CA 1
ATOM 2713 C C . SER A 1 334 ? -68.268 6.172 46.425 1.00 36.94 334 SER A C 1
ATOM 2715 O O . SER A 1 334 ? -68.651 6.869 47.363 1.00 36.94 334 SER A O 1
ATOM 2717 N N . VAL A 1 335 ? -67.064 6.332 45.867 1.00 41.50 335 VAL A N 1
ATOM 2718 C CA . VAL A 1 335 ? -66.098 7.370 46.262 1.00 41.50 335 VAL A CA 1
ATOM 2719 C C . VAL A 1 335 ? -66.489 8.755 45.720 1.00 41.50 335 VAL A C 1
ATOM 2721 O O . VAL A 1 335 ? -66.169 9.756 46.356 1.00 41.50 335 VAL A O 1
ATOM 2724 N N . GLU A 1 336 ? -67.271 8.848 44.638 1.00 40.47 336 GLU A N 1
ATOM 2725 C CA . GLU A 1 336 ? -67.821 10.128 44.150 1.00 40.47 336 GLU A CA 1
ATOM 2726 C C . GLU A 1 336 ? -69.004 10.670 44.977 1.00 40.47 336 GLU A C 1
ATOM 2728 O O . GLU A 1 336 ? -69.263 11.871 44.939 1.00 40.47 336 GLU A O 1
ATOM 2733 N N . GLN A 1 337 ? -69.705 9.842 45.766 1.00 40.00 337 GLN A N 1
ATOM 2734 C CA . GLN A 1 337 ? -70.852 10.289 46.581 1.00 40.00 337 GLN A CA 1
ATOM 2735 C C . GLN A 1 337 ? -70.529 10.599 48.049 1.00 40.00 337 GLN A C 1
ATOM 2737 O O . GLN A 1 337 ? -71.364 11.180 48.742 1.00 40.00 337 GLN A O 1
ATOM 2742 N N . VAL A 1 338 ? -69.315 10.307 48.522 1.00 35.19 338 VAL A N 1
ATOM 2743 C CA . VAL A 1 338 ? -68.840 10.735 49.850 1.00 35.19 338 VAL A CA 1
ATOM 2744 C C . VAL A 1 338 ? -67.879 11.916 49.699 1.00 35.19 338 VAL A C 1
ATOM 2746 O O . VAL A 1 338 ? -66.786 11.950 50.252 1.00 35.19 338 VAL A O 1
ATOM 2749 N N . SER A 1 339 ? -68.312 12.945 48.967 1.00 36.81 339 SER A N 1
ATOM 2750 C CA . SER A 1 339 ? -67.779 14.299 49.123 1.00 36.81 339 SER A CA 1
ATOM 2751 C C . SER A 1 339 ? -68.427 14.947 50.353 1.00 36.81 339 SER A C 1
ATOM 2753 O O . SER A 1 339 ? -69.176 15.920 50.246 1.00 36.81 339 SER A O 1
ATOM 2755 N N . LEU A 1 340 ? -68.188 14.381 51.539 1.00 37.38 340 LEU A N 1
ATOM 2756 C CA . LEU A 1 340 ? -68.500 15.079 52.780 1.00 37.38 340 LEU A CA 1
ATOM 2757 C C . LEU A 1 340 ? -67.390 16.106 53.013 1.00 37.38 340 LEU A C 1
ATOM 2759 O O . LEU A 1 340 ? -66.299 15.779 53.476 1.00 37.38 340 LEU A O 1
ATOM 2763 N N . GLU A 1 341 ? -67.682 17.332 52.585 1.00 43.31 341 GLU A N 1
ATOM 2764 C CA . GLU A 1 341 ? -67.235 18.605 53.154 1.00 43.31 341 GLU A CA 1
ATOM 2765 C C . GLU A 1 341 ? -66.243 18.475 54.325 1.00 43.31 341 GLU A C 1
ATOM 2767 O O . GLU A 1 341 ? -66.590 18.618 55.493 1.00 43.31 341 GLU A O 1
ATOM 2772 N N . THR A 1 342 ? -64.967 18.249 54.023 1.00 35.59 342 THR A N 1
ATOM 2773 C CA . THR A 1 342 ? -63.886 18.604 54.941 1.00 35.59 342 THR A CA 1
ATOM 2774 C C . THR A 1 342 ? -62.877 19.430 54.170 1.00 35.59 342 THR A C 1
ATOM 2776 O O . THR A 1 342 ? -62.063 18.955 53.382 1.00 35.59 342 THR A O 1
ATOM 2779 N N . SER A 1 343 ? -62.998 20.735 54.382 1.00 49.94 343 SER A N 1
ATOM 2780 C CA . SER A 1 343 ? -62.059 21.770 53.990 1.00 49.94 343 SER A CA 1
ATOM 2781 C C . SER A 1 343 ? -60.643 21.421 54.455 1.00 49.94 343 SER A C 1
ATOM 2783 O O . SER A 1 343 ? -60.247 21.767 55.566 1.00 49.94 343 SER A O 1
ATOM 2785 N N . ASN A 1 344 ? -59.850 20.760 53.620 1.00 53.03 344 ASN A N 1
ATOM 2786 C CA . ASN A 1 344 ? -58.427 20.599 53.879 1.00 53.03 344 ASN A CA 1
ATOM 2787 C C . ASN A 1 344 ? -57.641 21.423 52.866 1.00 53.03 344 ASN A C 1
ATOM 2789 O O . ASN A 1 344 ? -57.200 20.950 51.820 1.00 53.03 344 ASN A O 1
ATOM 2793 N N . LEU A 1 345 ? -57.443 22.692 53.232 1.00 54.94 345 LEU A N 1
ATOM 2794 C CA . LEU A 1 345 ? -56.526 23.644 52.597 1.00 54.94 345 LEU A CA 1
ATOM 2795 C C . LEU A 1 345 ? -55.135 23.021 52.327 1.00 54.94 345 LEU A C 1
ATOM 2797 O O . LEU A 1 345 ? -54.431 23.438 51.412 1.00 54.94 345 LEU A O 1
ATOM 2801 N N . SER A 1 346 ? -54.746 22.009 53.109 1.00 54.31 346 SER A N 1
ATOM 2802 C CA . SER A 1 346 ? -53.519 21.220 52.967 1.00 54.31 346 SER A CA 1
ATOM 2803 C C . SER A 1 346 ? -53.470 20.382 51.686 1.00 54.31 346 SER A C 1
ATOM 2805 O O . SER A 1 346 ? -52.448 20.389 51.005 1.00 54.31 346 SER A O 1
ATOM 2807 N N . HIS A 1 347 ? -54.563 19.712 51.309 1.00 52.28 347 HIS A N 1
ATOM 2808 C CA . HIS A 1 347 ? -54.595 18.872 50.110 1.00 52.28 347 HIS A CA 1
ATOM 2809 C C . HIS A 1 347 ? -54.571 19.728 48.839 1.00 52.28 347 HIS A C 1
ATOM 2811 O O . HIS A 1 347 ? -53.849 19.430 47.891 1.00 52.28 347 HIS A O 1
ATOM 2817 N N . GLN A 1 348 ? -55.263 20.870 48.862 1.00 63.56 348 GLN A N 1
ATOM 2818 C CA . GLN A 1 348 ? -55.230 21.836 47.764 1.00 63.56 348 GLN A CA 1
ATOM 2819 C C . GLN A 1 348 ? -53.834 22.462 47.588 1.00 63.56 348 GLN A C 1
ATOM 2821 O O . GLN A 1 348 ? -53.351 22.568 46.461 1.00 63.56 348 GLN A O 1
ATOM 2826 N N . LYS A 1 349 ? -53.144 22.803 48.689 1.00 64.81 349 LYS A N 1
ATOM 2827 C CA . LYS A 1 349 ? -51.744 23.269 48.663 1.00 64.81 349 LYS A CA 1
ATOM 2828 C C . LYS A 1 349 ? -50.779 22.195 48.153 1.00 64.81 349 LYS A C 1
ATOM 2830 O O . LYS A 1 349 ? -49.884 22.506 47.377 1.00 64.81 349 LYS A O 1
ATOM 2835 N N . PHE A 1 350 ? -50.971 20.938 48.545 1.00 64.62 350 PHE A N 1
ATOM 2836 C CA . PHE A 1 350 ? -50.138 19.821 48.095 1.00 64.62 350 PHE A CA 1
ATOM 2837 C C . PHE A 1 350 ? -50.249 19.591 46.583 1.00 64.62 350 PHE A C 1
ATOM 2839 O O . PHE A 1 350 ? -49.235 19.531 45.891 1.00 64.62 350 PHE A O 1
ATOM 2846 N N . VAL A 1 351 ? -51.475 19.557 46.053 1.00 68.81 351 VAL A N 1
ATOM 2847 C CA . VAL A 1 351 ? -51.719 19.425 44.607 1.00 68.81 351 VAL A CA 1
ATOM 2848 C C . VAL A 1 351 ? -51.136 20.616 43.838 1.00 68.81 351 VAL A C 1
ATOM 2850 O O . VAL A 1 351 ? -50.552 20.439 42.769 1.00 68.81 351 VAL A O 1
ATOM 2853 N N . GLN A 1 352 ? -51.229 21.828 44.392 1.00 73.25 352 GLN A N 1
ATOM 2854 C CA . GLN A 1 352 ? -50.653 23.027 43.783 1.00 73.25 352 GLN A CA 1
ATOM 2855 C C . GLN A 1 352 ? -49.115 23.000 43.770 1.00 73.25 352 GLN A C 1
ATOM 2857 O O . GLN A 1 352 ? -48.519 23.375 42.762 1.00 73.25 352 GLN A O 1
ATOM 2862 N N . ASN A 1 353 ? -48.478 22.496 44.830 1.00 71.88 353 ASN A N 1
ATOM 2863 C CA . ASN A 1 353 ? -47.025 22.325 44.892 1.00 71.88 353 ASN A CA 1
ATOM 2864 C C . ASN A 1 353 ? -46.536 21.261 43.899 1.00 71.88 353 ASN A C 1
ATOM 2866 O O . ASN A 1 353 ? -45.589 21.515 43.162 1.00 71.88 353 ASN A O 1
ATOM 2870 N N . ILE A 1 354 ? -47.216 20.110 43.803 1.00 71.00 354 ILE A N 1
ATOM 2871 C CA . ILE A 1 354 ? -46.891 19.074 42.804 1.00 71.00 354 ILE A CA 1
ATOM 2872 C C . ILE A 1 354 ? -46.977 19.635 41.387 1.00 71.00 354 ILE A C 1
ATOM 2874 O O . ILE A 1 354 ? -46.094 19.387 40.567 1.00 71.00 354 ILE A O 1
ATOM 2878 N N . LYS A 1 355 ? -48.013 20.429 41.101 1.00 78.25 355 LYS A N 1
ATOM 2879 C CA . LYS A 1 355 ? -48.162 21.078 39.800 1.00 78.25 355 LYS A CA 1
ATOM 2880 C C . LYS A 1 355 ? -46.999 22.032 39.506 1.00 78.25 355 LYS A C 1
ATOM 2882 O O . LYS A 1 355 ? -46.414 21.945 38.435 1.00 78.25 355 LYS A O 1
ATOM 2887 N N . GLN A 1 356 ? -46.606 22.862 40.473 1.00 76.75 356 GLN A N 1
ATOM 2888 C CA . GLN A 1 356 ? -45.450 23.755 40.332 1.00 76.75 356 GLN A CA 1
ATOM 2889 C C . GLN A 1 356 ? -44.133 22.996 40.107 1.00 76.75 356 GLN A C 1
ATOM 2891 O O . GLN A 1 356 ? -43.301 23.448 39.323 1.00 76.75 356 GLN A O 1
ATOM 2896 N N . TYR A 1 357 ? -43.937 21.842 40.755 1.00 72.25 357 TYR A N 1
ATOM 2897 C CA . TYR A 1 357 ? -42.754 21.007 40.527 1.00 72.25 357 TYR A CA 1
ATOM 2898 C C . TYR A 1 357 ? -42.740 20.402 39.127 1.00 72.25 357 TYR A C 1
ATOM 2900 O O . TYR A 1 357 ? -41.703 20.435 38.470 1.00 72.25 357 TYR A O 1
ATOM 2908 N N . ASN A 1 358 ? -43.881 19.901 38.654 1.00 78.56 358 ASN A N 1
ATOM 2909 C CA . ASN A 1 358 ? -43.988 19.343 37.309 1.00 78.56 358 ASN A CA 1
ATOM 2910 C C . ASN A 1 358 ? -43.767 20.408 36.228 1.00 78.56 358 ASN A C 1
ATOM 2912 O O . ASN A 1 358 ? -42.998 20.161 35.303 1.00 78.56 358 ASN A O 1
ATOM 2916 N N . ASP A 1 359 ? -44.351 21.601 36.380 1.00 78.81 359 ASP A N 1
ATOM 2917 C CA . ASP A 1 359 ? -44.153 22.716 35.443 1.00 78.81 359 ASP A CA 1
ATOM 2918 C C . ASP A 1 359 ? -42.662 23.122 35.372 1.00 78.81 359 ASP A C 1
ATOM 2920 O O . ASP A 1 359 ? -42.111 23.363 34.298 1.00 78.81 359 ASP A O 1
ATOM 2924 N N . MET A 1 360 ? -41.964 23.121 36.513 1.00 73.50 360 MET A N 1
ATOM 2925 C CA . MET A 1 360 ? -40.534 23.446 36.598 1.00 73.50 360 MET A CA 1
ATOM 2926 C C . MET A 1 360 ? -39.634 22.359 36.002 1.00 73.50 360 MET A C 1
ATOM 2928 O O . MET A 1 360 ? -38.636 22.659 35.347 1.00 73.50 360 MET A O 1
ATOM 2932 N N . LEU A 1 361 ? -39.988 21.091 36.210 1.00 77.94 361 LEU A N 1
ATOM 2933 C CA . LEU A 1 361 ? -39.268 19.948 35.652 1.00 77.94 361 LEU A CA 1
ATOM 2934 C C . LEU A 1 361 ? -39.458 19.873 34.130 1.00 77.94 361 LEU A C 1
ATOM 2936 O O . LEU A 1 361 ? -38.529 19.514 33.406 1.00 77.94 361 LEU A O 1
ATOM 2940 N N . GLN A 1 362 ? -40.621 20.296 33.632 1.00 80.88 362 GLN A N 1
ATOM 2941 C CA . GLN A 1 362 ? -40.901 20.427 32.207 1.00 80.88 362 GLN A CA 1
ATOM 2942 C C . GLN A 1 362 ? -40.097 21.566 31.557 1.00 80.88 362 GLN A C 1
ATOM 2944 O O . GLN A 1 362 ? -39.513 21.352 30.495 1.00 80.88 362 GLN A O 1
ATOM 2949 N N . GLU A 1 363 ? -39.984 22.735 32.199 1.00 77.88 363 GLU A N 1
ATOM 2950 C CA . GLU A 1 363 ? -39.107 23.828 31.735 1.00 77.88 363 GLU A CA 1
ATOM 2951 C C . GLU A 1 363 ? -37.624 23.423 31.737 1.00 77.88 363 GLU A C 1
ATOM 2953 O O . GLU A 1 363 ? -36.893 23.705 30.786 1.00 77.88 363 GLU A O 1
ATOM 2958 N N . LEU A 1 364 ? -37.178 22.682 32.757 1.00 78.56 364 LEU A N 1
ATOM 2959 C CA . LEU A 1 364 ? -35.819 22.138 32.803 1.00 78.56 364 LEU A CA 1
ATOM 2960 C C . LEU A 1 364 ? -35.573 21.130 31.669 1.00 78.56 364 LEU A C 1
ATOM 2962 O O . LEU A 1 364 ? -34.546 21.184 30.995 1.00 78.56 364 LEU A O 1
ATOM 2966 N N . THR A 1 365 ? -36.535 20.238 31.431 1.00 79.94 365 THR A N 1
ATOM 2967 C CA . THR A 1 365 ? -36.475 19.260 30.337 1.00 79.94 365 THR A CA 1
ATOM 2968 C C . THR A 1 365 ? -36.397 19.966 28.986 1.00 79.94 365 THR A C 1
ATOM 2970 O O . THR A 1 365 ? -35.555 19.623 28.160 1.00 79.94 365 THR A O 1
ATOM 2973 N N . LYS A 1 366 ? -37.214 21.003 28.780 1.00 81.38 366 LYS A N 1
ATOM 2974 C CA . LYS A 1 366 ? -37.185 21.829 27.571 1.00 81.38 366 LYS A CA 1
ATOM 2975 C C . LYS A 1 366 ? -35.827 22.517 27.382 1.00 81.38 366 LYS A C 1
ATOM 2977 O O . LYS A 1 366 ? -35.280 22.469 26.287 1.00 81.38 366 LYS A O 1
ATOM 2982 N N . CYS A 1 367 ? -35.246 23.072 28.447 1.00 77.00 367 CYS A N 1
ATOM 2983 C CA . CYS A 1 367 ? -33.918 23.690 28.409 1.00 77.00 367 CYS A CA 1
ATOM 2984 C C . CYS A 1 367 ? -32.820 22.690 27.999 1.00 77.00 367 CYS A C 1
ATOM 2986 O O . CYS A 1 367 ? -31.975 23.017 27.167 1.00 77.00 367 CYS A O 1
ATOM 2988 N N . PHE A 1 368 ? -32.857 21.455 28.512 1.00 77.06 368 PHE A N 1
ATOM 2989 C CA . PHE A 1 368 ? -31.905 20.415 28.109 1.00 77.06 368 PHE A CA 1
ATOM 2990 C C . PHE A 1 368 ? -32.089 19.963 26.659 1.00 77.06 368 PHE A C 1
ATOM 2992 O O . PHE A 1 368 ? -31.097 19.767 25.960 1.00 77.06 368 PHE A O 1
ATOM 2999 N N . VAL A 1 369 ? -33.332 19.830 26.188 1.00 83.00 369 VAL A N 1
ATOM 3000 C CA . VAL A 1 369 ? -33.616 19.493 24.783 1.00 83.00 369 VAL A CA 1
ATOM 3001 C C . VAL A 1 369 ? -33.067 20.576 23.850 1.00 83.00 369 VAL A C 1
ATOM 3003 O O . VAL A 1 369 ? -32.319 20.262 22.927 1.00 83.00 369 VAL A O 1
ATOM 3006 N N . GLU A 1 370 ? -33.332 21.851 24.145 1.00 79.88 370 GLU A N 1
ATOM 3007 C CA . GLU A 1 370 ? -32.791 22.976 23.371 1.00 79.88 370 GLU A CA 1
ATOM 3008 C C . GLU A 1 370 ? -31.252 23.021 23.404 1.00 79.88 370 GLU A C 1
ATOM 3010 O O . GLU A 1 370 ? -30.617 23.390 22.416 1.00 79.88 370 GLU A O 1
ATOM 3015 N N . GLN A 1 371 ? -30.627 22.619 24.514 1.00 78.88 371 GLN A N 1
ATOM 3016 C CA . GLN A 1 371 ? -29.171 22.557 24.628 1.00 78.88 371 GLN A CA 1
ATOM 3017 C C . GLN A 1 371 ? -28.564 21.468 23.726 1.00 78.88 371 GLN A C 1
ATOM 3019 O O . GLN A 1 371 ? -27.525 21.692 23.102 1.00 78.88 371 GLN A O 1
ATOM 3024 N N . VAL A 1 372 ? -29.210 20.301 23.628 1.00 79.44 372 VAL A N 1
ATOM 3025 C CA . VAL A 1 372 ? -28.785 19.205 22.739 1.00 79.44 372 VAL A CA 1
ATOM 3026 C C . VAL A 1 372 ? -28.872 19.629 21.272 1.00 79.44 372 VAL A C 1
ATOM 3028 O O . VAL A 1 372 ? -27.926 19.415 20.513 1.00 79.44 372 VAL A O 1
ATOM 3031 N N . GLU A 1 373 ? -29.958 20.299 20.881 1.00 80.75 373 GLU A N 1
ATOM 3032 C CA . GLU A 1 373 ? -30.125 20.828 19.521 1.00 80.75 373 GLU A CA 1
ATOM 3033 C C . GLU A 1 373 ? -29.033 21.850 19.158 1.00 80.75 373 GLU A C 1
ATOM 3035 O O . GLU A 1 373 ? -28.513 21.845 18.038 1.00 80.75 373 GLU A O 1
ATOM 3040 N N . ARG A 1 374 ? -28.613 22.687 20.115 1.00 76.81 374 ARG A N 1
ATOM 3041 C CA . ARG A 1 374 ? -27.539 23.678 19.914 1.00 76.81 374 ARG A CA 1
ATOM 3042 C C . ARG A 1 374 ? -26.156 23.039 19.798 1.00 76.81 374 ARG A C 1
ATOM 3044 O O . ARG A 1 374 ? -25.353 23.481 18.977 1.00 76.81 374 ARG A O 1
ATOM 3051 N N . PHE A 1 375 ? -25.875 21.968 20.544 1.00 79.50 375 PHE A N 1
ATOM 3052 C CA . PHE A 1 375 ? -24.638 21.202 20.350 1.00 79.50 375 PHE A CA 1
ATOM 3053 C C . PHE A 1 375 ? -24.571 20.562 18.959 1.00 79.50 375 PHE A C 1
ATOM 3055 O O . PHE A 1 375 ? -23.516 20.611 18.326 1.00 79.50 375 PHE A O 1
ATOM 3062 N N . ALA A 1 376 ? -25.695 20.063 18.439 1.00 82.44 376 ALA A N 1
ATOM 3063 C CA . ALA A 1 376 ? -25.767 19.553 17.070 1.00 82.44 376 ALA A CA 1
ATOM 3064 C C . ALA A 1 376 ? -25.531 20.659 16.018 1.00 82.44 376 ALA A C 1
ATOM 3066 O O . ALA A 1 376 ? -24.869 20.431 15.001 1.00 82.44 376 ALA A O 1
ATOM 3067 N N . ALA A 1 377 ? -26.023 21.881 16.257 1.00 80.12 377 ALA A N 1
ATOM 3068 C CA . ALA A 1 377 ? -25.748 23.033 15.393 1.00 80.12 377 ALA A CA 1
ATOM 3069 C C . ALA A 1 377 ? -24.258 23.427 15.404 1.00 80.12 377 ALA A C 1
ATOM 3071 O O . ALA A 1 377 ? -23.676 23.661 14.343 1.00 80.12 377 ALA A O 1
ATOM 3072 N N . LEU A 1 378 ? -23.622 23.427 16.581 1.00 81.44 378 LEU A N 1
ATOM 3073 C CA . LEU A 1 378 ? -22.194 23.711 16.744 1.00 81.44 378 LEU A CA 1
ATOM 3074 C C . LEU A 1 378 ? -21.321 22.671 16.028 1.00 81.44 378 LEU A C 1
ATOM 3076 O O . LEU A 1 378 ? -20.394 23.032 15.304 1.00 81.44 378 LEU A O 1
ATOM 3080 N N . GLU A 1 379 ? -21.648 21.386 16.178 1.00 81.25 379 GLU A N 1
ATOM 3081 C CA . GLU A 1 379 ? -20.975 20.291 15.476 1.00 81.25 379 GLU A CA 1
ATOM 3082 C C . GLU A 1 379 ? -21.060 20.473 13.954 1.00 81.25 379 GLU A C 1
ATOM 3084 O O . GLU A 1 379 ? -20.058 20.356 13.246 1.00 81.25 379 GLU A O 1
ATOM 3089 N N . LYS A 1 380 ? -22.239 20.848 13.442 1.00 84.44 380 LYS A N 1
ATOM 3090 C CA . LYS A 1 380 ? -22.446 21.123 12.016 1.00 84.44 380 LYS A CA 1
ATOM 3091 C C . LYS A 1 380 ? -21.602 22.302 11.523 1.00 84.44 380 LYS A C 1
ATOM 3093 O O . LYS A 1 380 ? -21.039 22.214 10.432 1.00 84.44 380 LYS A O 1
ATOM 3098 N N . SER A 1 381 ? -21.501 23.385 12.293 1.00 78.25 381 SER A N 1
ATOM 3099 C CA . SER A 1 381 ? -20.672 24.544 11.934 1.00 78.25 381 SER A CA 1
ATOM 3100 C C . SER A 1 381 ? -19.175 24.220 11.977 1.00 78.25 381 SER A C 1
ATOM 3102 O O . SER A 1 381 ? -18.450 24.573 11.049 1.00 78.25 381 SER A O 1
ATOM 3104 N N . LEU A 1 382 ? -18.713 23.458 12.974 1.00 80.69 382 LEU A N 1
ATOM 3105 C CA . LEU A 1 382 ? -17.324 22.988 13.054 1.00 80.69 382 LEU A CA 1
ATOM 3106 C C . LEU A 1 382 ? -16.965 22.034 11.908 1.00 80.69 382 LEU A C 1
ATOM 3108 O O . LEU A 1 382 ? -15.877 22.133 11.341 1.00 80.69 382 LEU A O 1
ATOM 3112 N N . LYS A 1 383 ? -17.892 21.155 11.514 1.00 83.62 383 LYS A N 1
ATOM 3113 C CA . LYS A 1 383 ? -17.705 20.247 10.378 1.00 83.62 383 LYS A CA 1
ATOM 3114 C C . LYS A 1 383 ? -17.533 21.006 9.063 1.00 83.62 383 LYS A C 1
ATOM 3116 O O . LYS A 1 383 ? -16.598 20.730 8.323 1.00 83.62 383 LYS A O 1
ATOM 3121 N N . LYS A 1 384 ? -18.353 22.035 8.826 1.00 78.31 384 LYS A N 1
ATOM 3122 C CA . LYS A 1 384 ? -18.209 22.917 7.655 1.00 78.31 384 LYS A CA 1
ATOM 3123 C C . LYS A 1 384 ? -16.866 23.658 7.632 1.00 78.31 384 LYS A C 1
ATOM 3125 O O . LYS A 1 384 ? -16.283 23.809 6.563 1.00 78.31 384 LYS A O 1
ATOM 3130 N N . ILE A 1 385 ? -16.362 24.102 8.788 1.00 77.50 385 ILE A N 1
ATOM 3131 C CA . ILE A 1 385 ? -15.030 24.725 8.897 1.00 77.50 385 ILE A CA 1
ATOM 3132 C C . ILE A 1 385 ? -13.931 23.708 8.559 1.00 77.50 385 ILE A C 1
ATOM 3134 O O . ILE A 1 385 ? -13.018 24.020 7.798 1.00 77.50 385 ILE A O 1
ATOM 3138 N N . MET A 1 386 ? -14.030 22.484 9.082 1.00 76.06 386 MET A N 1
ATOM 3139 C CA . MET A 1 386 ? -13.082 21.403 8.797 1.00 76.06 386 MET A CA 1
ATOM 3140 C C . MET A 1 386 ? -13.061 21.026 7.309 1.00 76.06 386 MET A C 1
ATOM 3142 O O . MET A 1 386 ? -11.984 20.799 6.760 1.00 76.06 386 MET A O 1
ATOM 3146 N N . ASP A 1 387 ? -14.222 21.001 6.652 1.00 77.94 387 ASP A N 1
ATOM 3147 C CA . ASP A 1 387 ? -14.333 20.711 5.220 1.00 77.94 387 ASP A CA 1
ATOM 3148 C C . ASP A 1 387 ? -13.679 21.811 4.363 1.00 77.94 387 ASP A C 1
ATOM 3150 O O . ASP A 1 387 ? -13.012 21.505 3.376 1.00 77.94 387 ASP A O 1
ATOM 3154 N N . ILE A 1 388 ? -13.790 23.083 4.767 1.00 73.12 388 ILE A N 1
ATOM 3155 C CA . ILE A 1 388 ? -13.108 24.208 4.100 1.00 73.12 388 ILE A CA 1
ATOM 3156 C C . ILE A 1 388 ? -11.591 24.131 4.291 1.00 73.12 388 ILE A C 1
ATOM 3158 O O . ILE A 1 388 ? -10.855 24.320 3.332 1.00 73.12 388 ILE A O 1
ATOM 3162 N N . LEU A 1 389 ? -11.112 23.802 5.495 1.00 68.00 389 LEU A N 1
ATOM 3163 C CA . LEU A 1 389 ? -9.675 23.651 5.767 1.00 68.00 389 LEU A CA 1
ATOM 3164 C C . LEU A 1 389 ? -9.026 22.479 5.006 1.00 68.00 389 LEU A C 1
ATOM 3166 O O . LEU A 1 389 ? -7.803 22.428 4.907 1.00 68.00 389 LEU A O 1
ATOM 3170 N N . ARG A 1 390 ? -9.823 21.536 4.484 1.00 69.81 390 ARG A N 1
ATOM 3171 C CA . ARG A 1 390 ? -9.355 20.399 3.674 1.00 69.81 390 ARG A CA 1
ATOM 3172 C C . ARG A 1 390 ? -9.322 20.679 2.166 1.00 69.81 390 ARG A C 1
ATOM 3174 O O . ARG A 1 390 ? -8.727 19.883 1.443 1.00 69.81 390 ARG A O 1
ATOM 3181 N N . LEU A 1 391 ? -9.956 21.751 1.685 1.00 64.38 391 LEU A N 1
ATOM 3182 C CA . LEU A 1 391 ? -10.025 22.101 0.261 1.00 64.38 391 LEU A CA 1
ATOM 3183 C C . LEU A 1 391 ? -8.989 23.185 -0.075 1.00 64.38 391 LEU A C 1
ATOM 3185 O O . LEU A 1 391 ? -8.990 24.263 0.510 1.00 64.38 391 LEU A O 1
ATOM 3189 N N . ASP A 1 392 ? -8.111 22.890 -1.032 1.00 54.81 392 ASP A N 1
ATOM 3190 C CA . ASP A 1 392 ? -6.963 23.720 -1.425 1.00 54.81 392 ASP A CA 1
ATOM 3191 C C . ASP A 1 392 ? -7.347 24.705 -2.551 1.00 54.81 392 ASP A C 1
ATOM 3193 O O . ASP A 1 392 ? -6.779 24.666 -3.641 1.00 54.81 392 ASP A O 1
ATOM 3197 N N . ASP A 1 393 ? -8.379 25.533 -2.328 1.00 57.19 393 ASP A N 1
ATOM 3198 C CA . ASP A 1 393 ? -8.921 26.431 -3.363 1.00 57.19 393 ASP A CA 1
ATOM 3199 C C . ASP A 1 393 ? -9.127 27.886 -2.887 1.00 57.19 393 ASP A C 1
ATOM 3201 O O . ASP A 1 393 ? -9.388 28.158 -1.713 1.00 57.19 393 ASP A O 1
ATOM 3205 N N . ASP A 1 394 ? -8.951 28.821 -3.828 1.00 58.41 394 ASP A N 1
ATOM 3206 C CA . ASP A 1 394 ? -8.936 30.293 -3.732 1.00 58.41 394 ASP A CA 1
ATOM 3207 C C . ASP A 1 394 ? -9.015 30.943 -2.327 1.00 58.41 394 ASP A C 1
ATOM 3209 O O . ASP A 1 394 ? -10.074 31.143 -1.719 1.00 58.41 394 ASP A O 1
ATOM 3213 N N . LYS A 1 395 ? -7.852 31.439 -1.876 1.00 59.94 395 LYS A N 1
ATOM 3214 C CA . LYS A 1 395 ? -7.596 32.096 -0.577 1.00 59.94 395 LYS A CA 1
ATOM 3215 C C . LYS A 1 395 ? -8.600 33.201 -0.198 1.00 59.94 395 LYS A C 1
ATOM 3217 O O . LYS A 1 395 ? -8.862 33.403 0.982 1.00 59.94 395 LYS A O 1
ATOM 3222 N N . MET A 1 396 ? -9.175 33.896 -1.185 1.00 57.06 396 MET A N 1
ATOM 3223 C CA . MET A 1 396 ? -10.056 35.055 -0.979 1.00 57.06 396 MET A CA 1
ATOM 3224 C C . MET A 1 396 ? -11.517 34.677 -0.664 1.00 57.06 396 MET A C 1
ATOM 3226 O O . MET A 1 396 ? -12.179 35.405 0.068 1.00 57.06 396 MET A O 1
ATOM 3230 N N . GLN A 1 397 ? -12.023 33.529 -1.141 1.00 61.19 397 GLN A N 1
ATOM 3231 C CA . GLN A 1 397 ? -13.365 33.045 -0.762 1.00 61.19 397 GLN A CA 1
ATOM 3232 C C . GLN A 1 397 ? -13.359 32.268 0.559 1.00 61.19 397 GLN A C 1
ATOM 3234 O O . GLN A 1 397 ? -14.367 32.241 1.270 1.00 61.19 397 GLN A O 1
ATOM 3239 N N . CYS A 1 398 ? -12.235 31.630 0.892 1.00 65.38 398 CYS A N 1
ATOM 3240 C CA . CYS A 1 398 ? -12.067 30.919 2.155 1.00 65.38 398 CYS A CA 1
ATOM 3241 C C . CYS A 1 398 ? -12.120 31.874 3.356 1.00 65.38 398 CYS A C 1
ATOM 3243 O O . CYS A 1 398 ? -12.772 31.567 4.350 1.00 65.38 398 CYS A O 1
ATOM 3245 N N . GLU A 1 399 ? -11.515 33.057 3.249 1.00 67.81 399 GLU A N 1
ATOM 3246 C CA . GLU A 1 399 ? -11.464 34.040 4.338 1.00 67.81 399 GLU A CA 1
ATOM 3247 C C . GLU A 1 399 ? -12.845 34.644 4.664 1.00 67.81 399 GLU A C 1
ATOM 3249 O O . GLU A 1 399 ? -13.207 34.773 5.835 1.00 67.81 399 GLU A O 1
ATOM 3254 N N . GLU A 1 400 ? -13.670 34.923 3.648 1.00 75.31 400 GLU A N 1
ATOM 3255 C CA . GLU A 1 400 ? -15.032 35.448 3.833 1.00 75.31 400 GLU A CA 1
ATOM 3256 C C . GLU A 1 400 ? -15.983 34.393 4.427 1.00 75.31 400 GLU A C 1
ATOM 3258 O O . GLU A 1 400 ? -16.737 34.680 5.360 1.00 75.31 400 GLU A O 1
ATOM 3263 N N . LYS A 1 401 ? -15.896 33.141 3.954 1.00 73.75 401 LYS A N 1
ATOM 3264 C CA . LYS A 1 401 ? -16.680 32.018 4.497 1.00 73.75 401 LYS A CA 1
ATOM 3265 C C . LYS A 1 401 ? -16.269 31.684 5.932 1.00 73.75 401 LYS A C 1
ATOM 3267 O O . LYS A 1 401 ? -17.135 31.444 6.769 1.00 73.75 401 LYS A O 1
ATOM 3272 N N . LEU A 1 402 ? -14.973 31.711 6.248 1.00 74.75 402 LEU A N 1
ATOM 3273 C CA . LEU A 1 402 ? -14.484 31.505 7.615 1.00 74.75 402 LEU A CA 1
ATOM 3274 C C . LEU A 1 402 ? -14.943 32.622 8.560 1.00 74.75 402 LEU A C 1
ATOM 3276 O O . LEU A 1 402 ? -15.359 32.321 9.676 1.00 74.75 402 LEU A O 1
ATOM 3280 N N . CYS A 1 403 ? -14.955 33.883 8.112 1.00 78.75 403 CYS A N 1
ATOM 3281 C CA . CYS A 1 403 ? -15.515 34.990 8.893 1.00 78.75 403 CYS A CA 1
ATOM 3282 C C . CYS A 1 403 ? -17.015 34.807 9.175 1.00 78.75 403 CYS A C 1
ATOM 3284 O O . CYS A 1 403 ? -17.463 35.060 10.293 1.00 78.75 403 CYS A O 1
ATOM 3286 N N . GLN A 1 404 ? -17.797 34.334 8.198 1.00 79.69 404 GLN A N 1
ATOM 3287 C CA . GLN A 1 404 ? -19.218 34.032 8.408 1.00 79.69 404 GLN A CA 1
ATOM 3288 C C . GLN A 1 404 ? -19.415 32.922 9.447 1.00 79.69 404 GLN A C 1
ATOM 3290 O O . GLN A 1 404 ? -20.168 33.114 10.400 1.00 79.69 404 GLN A O 1
ATOM 3295 N N . TYR A 1 405 ? -18.686 31.808 9.337 1.00 78.62 405 TYR A N 1
ATOM 3296 C CA . TYR A 1 405 ? -18.792 30.716 10.311 1.00 78.62 405 TYR A CA 1
ATOM 3297 C C . TYR A 1 405 ? -18.263 31.086 11.698 1.00 78.62 405 TYR A C 1
ATOM 3299 O O . TYR A 1 405 ? -18.782 30.596 12.698 1.00 78.62 405 TYR A O 1
ATOM 3307 N N . TYR A 1 406 ? -17.269 31.969 11.782 1.00 79.25 406 TYR A N 1
ATOM 3308 C CA . TYR A 1 406 ? -16.792 32.507 13.053 1.00 79.25 406 TYR A CA 1
ATOM 3309 C C . TYR A 1 406 ? -17.868 33.351 13.752 1.00 79.25 406 TYR A C 1
ATOM 3311 O O . TYR A 1 406 ? -18.067 33.217 14.961 1.00 79.25 406 TYR A O 1
ATOM 3319 N N . ASN A 1 407 ? -18.606 34.172 13.000 1.00 82.12 407 ASN A N 1
ATOM 3320 C CA . ASN A 1 407 ? -19.727 34.941 13.540 1.00 82.12 407 ASN A CA 1
ATOM 3321 C C . ASN A 1 407 ? -20.877 34.021 13.981 1.00 82.12 407 ASN A C 1
ATOM 3323 O O . ASN A 1 407 ? -21.364 34.168 15.097 1.00 82.12 407 ASN A O 1
ATOM 3327 N N . GLU A 1 408 ? -21.238 33.013 13.175 1.00 81.31 408 GLU A N 1
ATOM 3328 C CA . GLU A 1 408 ? -22.241 32.002 13.554 1.00 81.31 408 GLU A CA 1
ATOM 3329 C C . GLU A 1 408 ? -21.838 31.243 14.830 1.00 81.31 408 GLU A C 1
ATOM 3331 O O . GLU A 1 408 ? -22.659 31.033 15.722 1.00 81.31 408 GLU A O 1
ATOM 3336 N N . LEU A 1 409 ? -20.561 30.869 14.958 1.00 81.06 409 LEU A N 1
ATOM 3337 C CA . LEU A 1 409 ? -20.039 30.202 16.151 1.00 81.06 409 LEU A CA 1
ATOM 3338 C C . LEU A 1 409 ? -20.092 31.120 17.381 1.00 81.06 409 LEU A C 1
ATOM 3340 O O . LEU A 1 409 ? -20.412 30.665 18.477 1.00 81.06 409 LEU A O 1
ATOM 3344 N N . THR A 1 410 ? -19.797 32.407 17.199 1.00 81.56 410 THR A N 1
ATOM 3345 C CA . THR A 1 410 ? -19.846 33.412 18.269 1.00 81.56 410 THR A CA 1
ATOM 3346 C C . THR A 1 410 ? -21.284 33.641 18.742 1.00 81.56 410 THR A C 1
ATOM 3348 O O . THR A 1 410 ? -21.538 33.666 19.948 1.00 81.56 410 THR A O 1
ATOM 3351 N N . ASP A 1 411 ? -22.242 33.721 17.819 1.00 84.19 411 ASP A N 1
ATOM 3352 C CA . ASP A 1 411 ? -23.664 33.854 18.142 1.00 84.19 411 ASP A CA 1
ATOM 3353 C C . ASP A 1 411 ? -24.195 32.623 18.894 1.00 84.19 411 ASP A C 1
ATOM 3355 O O . ASP A 1 411 ? -24.901 32.762 19.897 1.00 84.19 411 ASP A O 1
ATOM 3359 N N . GLU A 1 412 ? -23.813 31.412 18.476 1.00 82.94 412 GLU A N 1
ATOM 3360 C CA . GLU A 1 412 ? -24.173 30.180 19.191 1.00 82.94 412 GLU A CA 1
ATOM 3361 C C . GLU A 1 412 ? -23.518 30.098 20.579 1.00 82.94 412 GLU A C 1
ATOM 3363 O O . GLU A 1 412 ? -24.158 29.683 21.549 1.00 82.94 412 GLU A O 1
ATOM 3368 N N . GLN A 1 413 ? -22.284 30.583 20.740 1.00 80.69 413 GLN A N 1
ATOM 3369 C CA . GLN A 1 413 ? -21.643 30.681 22.055 1.00 80.69 413 GLN A CA 1
ATOM 3370 C C . GLN A 1 413 ? -22.380 31.646 22.998 1.00 80.69 413 GLN A C 1
ATOM 3372 O O . GLN A 1 413 ? -22.567 31.325 24.176 1.00 80.69 413 GLN A O 1
ATOM 3377 N N . ILE A 1 414 ? -22.850 32.796 22.505 1.00 85.44 414 ILE A N 1
ATOM 3378 C CA . ILE A 1 414 ? -23.647 33.752 23.296 1.00 85.44 414 ILE A CA 1
ATOM 3379 C C . ILE A 1 414 ? -24.978 33.122 23.735 1.00 85.44 414 ILE A C 1
ATOM 3381 O O . ILE A 1 414 ? -25.403 33.277 24.889 1.00 85.44 414 ILE A O 1
ATOM 3385 N N . LYS A 1 415 ? -25.622 32.353 22.853 1.00 82.31 415 LYS A N 1
ATOM 3386 C CA . LYS A 1 415 ? -26.851 31.617 23.181 1.00 82.31 415 LYS A CA 1
ATOM 3387 C C . LYS A 1 415 ? -26.614 30.533 24.239 1.00 82.31 415 LYS A C 1
ATOM 3389 O O . LYS A 1 415 ? -27.384 30.461 25.193 1.00 82.31 415 LYS A O 1
ATOM 3394 N N . ILE A 1 416 ? -25.516 29.774 24.158 1.00 81.38 416 ILE A N 1
ATOM 3395 C CA . ILE A 1 416 ? -25.133 28.775 25.180 1.00 81.38 416 ILE A CA 1
ATOM 3396 C C . ILE A 1 416 ? -24.907 29.431 26.551 1.00 81.38 416 ILE A C 1
ATOM 3398 O O . ILE A 1 416 ? -25.297 28.884 27.586 1.00 81.38 416 ILE A O 1
ATOM 3402 N N . ILE A 1 417 ? -24.285 30.612 26.586 1.00 82.62 417 ILE A N 1
ATOM 3403 C CA . ILE A 1 417 ? -24.105 31.372 27.832 1.00 82.62 417 ILE A CA 1
ATOM 3404 C C . ILE A 1 417 ? -25.466 31.773 28.418 1.00 82.62 417 ILE A C 1
ATOM 3406 O O . ILE A 1 417 ? -25.665 31.671 29.630 1.00 82.62 417 ILE A O 1
ATOM 3410 N N . THR A 1 418 ? -26.412 32.174 27.568 1.00 82.94 418 THR A N 1
ATOM 3411 C CA . THR A 1 418 ? -27.771 32.548 27.983 1.00 82.94 418 THR A CA 1
ATOM 3412 C C . THR A 1 418 ? -28.534 31.354 28.570 1.00 82.94 418 THR A C 1
ATOM 3414 O O . THR A 1 418 ? -29.143 31.484 29.633 1.00 82.94 418 THR A O 1
ATOM 3417 N N . ASP A 1 419 ? -28.433 30.164 27.970 1.00 79.75 419 ASP A N 1
ATOM 3418 C CA . ASP A 1 419 ? -29.069 28.952 28.514 1.00 79.75 419 ASP A CA 1
ATOM 3419 C C . ASP A 1 419 ? -28.495 28.554 29.861 1.00 79.75 419 ASP A C 1
ATOM 3421 O O . ASP A 1 419 ? -29.236 28.230 30.787 1.00 79.75 419 ASP A O 1
ATOM 3425 N N . ARG A 1 420 ? -27.167 28.626 30.006 1.00 82.94 420 ARG A N 1
ATOM 3426 C CA . ARG A 1 420 ? -26.504 28.343 31.283 1.00 82.94 420 ARG A CA 1
ATOM 3427 C C . ARG A 1 420 ? -27.007 29.268 32.385 1.00 82.94 420 ARG A C 1
ATOM 3429 O O . ARG A 1 420 ? -27.186 28.822 33.515 1.00 82.94 420 ARG A O 1
ATOM 3436 N N . GLN A 1 421 ? -27.286 30.533 32.076 1.00 83.56 421 GLN A N 1
ATOM 3437 C CA . GLN A 1 421 ? -27.883 31.454 33.045 1.00 83.56 421 GLN A CA 1
ATOM 3438 C C . GLN A 1 421 ? -29.317 31.053 33.424 1.00 83.56 421 GLN A C 1
ATOM 3440 O O . GLN A 1 421 ? -29.686 31.163 34.594 1.00 83.56 421 GLN A O 1
ATOM 3445 N N . THR A 1 422 ? -30.119 30.572 32.474 1.00 78.25 422 THR A N 1
ATOM 3446 C CA . THR A 1 422 ? -31.475 30.055 32.734 1.00 78.25 422 THR A CA 1
ATOM 3447 C C . THR A 1 422 ? -31.438 28.773 33.569 1.00 78.25 422 THR A C 1
ATOM 3449 O O . THR A 1 422 ? -32.173 28.656 34.552 1.00 78.25 422 THR A O 1
ATOM 3452 N N . LEU A 1 423 ? -30.504 27.866 33.272 1.00 81.62 423 LEU A N 1
ATOM 3453 C CA . LEU A 1 423 ? -30.277 26.644 34.039 1.00 81.62 423 LEU A CA 1
ATOM 3454 C C . LEU A 1 423 ? -29.879 26.958 35.487 1.00 81.62 423 LEU A C 1
ATOM 3456 O O . LEU A 1 423 ? -30.499 26.438 36.411 1.00 81.62 423 LEU A O 1
ATOM 3460 N N . ILE A 1 424 ? -28.931 27.875 35.706 1.00 82.88 424 ILE A N 1
ATOM 3461 C CA . ILE A 1 424 ? -28.516 28.308 37.053 1.00 82.88 424 ILE A CA 1
ATOM 3462 C C . ILE A 1 424 ? -29.696 28.911 37.833 1.00 82.88 424 ILE A C 1
ATOM 3464 O O . ILE A 1 424 ? -29.845 28.657 39.030 1.00 82.88 424 ILE A O 1
ATOM 3468 N N . LYS A 1 425 ? -30.577 29.681 37.176 1.00 82.25 425 LYS A N 1
ATOM 3469 C CA . LYS A 1 425 ? -31.795 30.208 37.818 1.00 82.25 425 LYS A CA 1
ATOM 3470 C C . LYS A 1 425 ? -32.730 29.083 38.262 1.00 82.25 425 LYS A C 1
ATOM 3472 O O . LYS A 1 425 ? -33.200 29.125 39.396 1.00 82.25 425 LYS A O 1
ATOM 3477 N N . SER A 1 426 ? -32.957 28.082 37.412 1.00 75.62 426 SER A N 1
ATOM 3478 C CA . SER A 1 426 ? -33.791 26.922 37.756 1.00 75.62 426 SER A CA 1
ATOM 3479 C C . SER A 1 426 ? -33.170 26.082 38.885 1.00 75.62 426 SER A C 1
ATOM 3481 O O . SER A 1 426 ? -33.849 25.734 39.848 1.00 75.62 426 SER A O 1
ATOM 3483 N N . GLN A 1 427 ? -31.851 25.866 38.859 1.00 80.00 427 GLN A N 1
ATOM 3484 C CA . GLN A 1 427 ? -31.111 25.159 39.904 1.00 80.00 427 GLN A CA 1
ATOM 3485 C C . GLN A 1 427 ? -31.240 25.850 41.270 1.00 80.00 427 GLN A C 1
ATOM 3487 O O . GLN A 1 427 ? -31.518 25.195 42.274 1.00 80.00 427 GLN A O 1
ATOM 3492 N N . ASN A 1 428 ? -31.108 27.179 41.313 1.00 83.88 428 ASN A N 1
ATOM 3493 C CA . ASN A 1 428 ? -31.275 27.948 42.549 1.00 83.88 428 ASN A CA 1
ATOM 3494 C C . ASN A 1 428 ? -32.708 27.860 43.104 1.00 83.88 428 ASN A C 1
ATOM 3496 O O . ASN A 1 428 ? -32.903 27.864 44.321 1.00 83.88 428 ASN A O 1
ATOM 3500 N N . GLN A 1 429 ? -33.717 27.758 42.232 1.00 77.88 429 GLN A N 1
ATOM 3501 C CA . GLN A 1 429 ? -35.110 27.566 42.647 1.00 77.88 429 GLN A CA 1
ATOM 3502 C C . GLN A 1 429 ? -35.328 26.184 43.272 1.00 77.88 429 GLN A C 1
ATOM 3504 O O . GLN A 1 429 ? -35.918 26.102 44.350 1.00 77.88 429 GLN A O 1
ATOM 3509 N N . PHE A 1 430 ? -34.782 25.119 42.676 1.00 76.31 430 PHE A N 1
ATOM 3510 C CA . PHE A 1 430 ? -34.812 23.782 43.278 1.00 76.31 430 PHE A CA 1
ATOM 3511 C C . PHE A 1 430 ? -34.109 23.749 44.636 1.00 76.31 430 PHE A C 1
ATOM 3513 O O . PHE A 1 430 ? -34.632 23.189 45.596 1.00 76.31 430 PHE A O 1
ATOM 3520 N N . GLN A 1 431 ? -32.954 24.403 44.756 1.00 80.25 431 GLN A N 1
ATOM 3521 C CA . GLN A 1 431 ? -32.207 24.440 46.011 1.00 80.25 431 GLN A CA 1
ATOM 3522 C C . GLN A 1 431 ? -32.983 25.143 47.136 1.00 80.25 431 GLN A C 1
ATOM 3524 O O . GLN A 1 431 ? -32.947 24.694 48.283 1.00 80.25 431 GLN A O 1
ATOM 3529 N N . LYS A 1 432 ? -33.747 26.193 46.807 1.00 82.19 432 LYS A N 1
ATOM 3530 C CA . LYS A 1 432 ? -34.661 26.847 47.751 1.00 82.19 432 LYS A CA 1
ATOM 3531 C C . LYS A 1 432 ? -35.769 25.897 48.222 1.00 82.19 432 LYS A C 1
ATOM 3533 O O . LYS A 1 432 ? -36.018 25.799 49.417 1.00 82.19 432 LYS A O 1
ATOM 3538 N N . ILE A 1 433 ? -36.370 25.144 47.305 1.00 74.81 433 ILE A N 1
ATOM 3539 C CA . ILE A 1 433 ? -37.428 24.170 47.616 1.00 74.81 433 ILE A CA 1
ATOM 3540 C C . ILE A 1 433 ? -36.922 23.061 48.541 1.00 74.81 433 ILE A C 1
ATOM 3542 O O . ILE A 1 433 ? -37.598 22.707 49.503 1.00 74.81 433 ILE A O 1
ATOM 3546 N N . PHE A 1 434 ? -35.729 22.520 48.281 1.00 76.12 434 PHE A N 1
ATOM 3547 C CA . PHE A 1 434 ? -35.144 21.499 49.153 1.00 76.12 434 PHE A CA 1
ATOM 3548 C C . PHE A 1 434 ? -34.882 22.034 50.565 1.00 76.12 434 PHE A C 1
ATOM 3550 O O . PHE A 1 434 ? -35.064 21.307 51.541 1.00 76.12 434 PHE A O 1
ATOM 3557 N N . SER A 1 435 ? -34.508 23.311 50.689 1.00 81.25 435 SER A N 1
ATOM 3558 C CA . SER A 1 435 ? -34.384 23.970 51.990 1.00 81.25 435 SER A CA 1
ATOM 3559 C C . SER A 1 435 ? -35.731 24.064 52.713 1.00 81.25 435 SER A C 1
ATOM 3561 O O . SER A 1 435 ? -35.805 23.741 53.899 1.00 81.25 435 SER A O 1
ATOM 3563 N N . ASP A 1 436 ? -36.794 24.451 52.005 1.00 78.12 436 ASP A N 1
ATOM 3564 C CA . ASP A 1 436 ? -38.143 24.552 52.573 1.00 78.12 436 ASP A CA 1
ATOM 3565 C C . ASP A 1 436 ? -38.664 23.168 53.017 1.00 78.12 436 ASP A C 1
ATOM 3567 O O . ASP A 1 436 ? -39.228 23.029 54.102 1.00 78.12 436 ASP A O 1
ATOM 3571 N N . TYR A 1 437 ? -38.403 22.112 52.237 1.00 77.44 437 TYR A N 1
ATOM 3572 C CA . TYR A 1 437 ? -38.801 20.740 52.576 1.00 77.44 437 TYR A CA 1
ATOM 3573 C C . TYR A 1 437 ? -38.076 20.202 53.817 1.00 77.44 437 TYR A C 1
ATOM 3575 O O . TYR A 1 437 ? -38.696 19.595 54.691 1.00 77.44 437 TYR A O 1
ATOM 3583 N N . ASN A 1 438 ? -36.772 20.471 53.936 1.00 77.69 438 ASN A N 1
ATOM 3584 C CA . ASN A 1 438 ? -35.998 20.100 55.121 1.00 77.69 438 ASN A CA 1
ATOM 3585 C C . ASN A 1 438 ? -36.505 20.812 56.385 1.00 77.69 438 ASN A C 1
ATOM 3587 O O . ASN A 1 438 ? -36.501 20.209 57.455 1.00 77.69 438 ASN A O 1
ATOM 3591 N N . SER A 1 439 ? -36.990 22.054 56.264 1.00 81.50 439 SER A N 1
ATOM 3592 C CA . SER A 1 439 ? -37.628 22.772 57.376 1.00 81.50 439 SER A CA 1
ATOM 3593 C C . SER A 1 439 ? -38.913 22.076 57.832 1.00 81.50 439 SER A C 1
ATOM 3595 O O . SER A 1 439 ? -39.086 21.821 59.021 1.00 81.50 439 SER A O 1
ATOM 3597 N N . VAL A 1 440 ? -39.785 21.697 56.890 1.00 77.88 440 VAL A N 1
ATOM 3598 C CA . VAL A 1 440 ? -41.055 21.013 57.197 1.00 77.88 440 VAL A CA 1
ATOM 3599 C C . VAL A 1 440 ? -40.821 19.632 57.817 1.00 77.88 440 VAL A C 1
ATOM 3601 O O . VAL A 1 440 ? -41.518 19.246 58.754 1.00 77.88 440 VAL A O 1
ATOM 3604 N N . LEU A 1 441 ? -39.820 18.883 57.344 1.00 74.31 441 LEU A N 1
ATOM 3605 C CA . LEU A 1 441 ? -39.438 17.609 57.962 1.00 74.31 441 LEU A CA 1
ATOM 3606 C C . LEU A 1 441 ? -38.970 17.787 59.410 1.00 74.31 441 LEU A C 1
ATOM 3608 O O . LEU A 1 441 ? -39.307 16.971 60.266 1.00 74.31 441 LEU A O 1
ATOM 3612 N N . TYR A 1 442 ? -38.231 18.861 59.690 1.00 79.81 442 TYR A N 1
ATOM 3613 C CA . TYR A 1 442 ? -37.786 19.171 61.045 1.00 79.81 442 TYR A CA 1
ATOM 3614 C C . TYR A 1 442 ? -38.973 19.484 61.967 1.00 79.81 442 TYR A C 1
ATOM 3616 O O . TYR A 1 442 ? -39.026 18.997 63.094 1.00 79.81 442 TYR A O 1
ATOM 3624 N N . GLU A 1 443 ? -39.966 20.231 61.476 1.00 81.12 443 GLU A N 1
ATOM 3625 C CA . GLU A 1 443 ? -41.211 20.504 62.208 1.00 81.12 443 GLU A CA 1
ATOM 3626 C C . GLU A 1 443 ? -42.011 19.221 62.494 1.00 81.1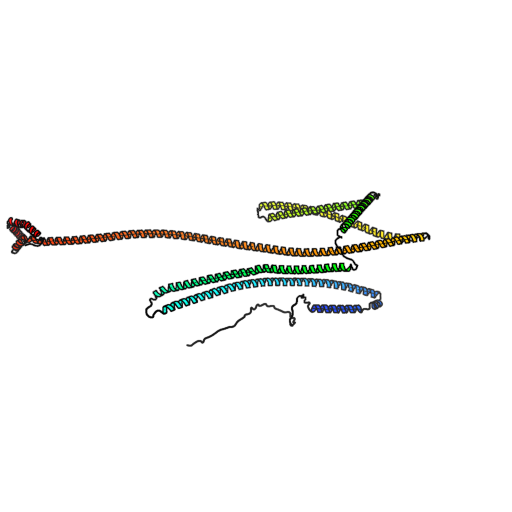2 443 GLU A C 1
ATOM 3628 O O . GLU A 1 443 ? -42.481 19.018 63.615 1.00 81.12 443 GLU A O 1
ATOM 3633 N N . LEU A 1 444 ? -42.122 18.313 61.517 1.00 77.81 444 LEU A N 1
ATOM 3634 C CA . LEU A 1 444 ? -42.797 17.020 61.691 1.00 77.81 444 LEU A CA 1
ATOM 3635 C C . LEU A 1 444 ? -42.096 16.127 62.722 1.00 77.81 444 LEU A C 1
ATOM 3637 O O . LEU A 1 444 ? -42.767 15.467 63.518 1.00 77.81 444 LEU A O 1
ATOM 3641 N N . GLN A 1 445 ? -40.763 16.131 62.741 1.00 79.88 445 GLN A N 1
ATOM 3642 C CA . GLN A 1 445 ? -39.979 15.383 63.723 1.00 79.88 445 GLN A CA 1
ATOM 3643 C C . GLN A 1 445 ? -40.242 15.881 65.151 1.00 79.88 445 GLN A C 1
ATOM 3645 O O . GLN A 1 445 ? -40.453 15.074 66.055 1.00 79.88 445 GLN A O 1
ATOM 3650 N N . VAL A 1 446 ? -40.308 17.201 65.349 1.00 78.19 446 VAL A N 1
ATOM 3651 C CA . VAL A 1 446 ? -40.621 17.798 66.658 1.00 78.19 446 VAL A CA 1
ATOM 3652 C C . VAL A 1 446 ? -42.028 17.406 67.123 1.00 78.19 446 VAL A C 1
ATOM 3654 O O . VAL A 1 446 ? -42.207 17.018 68.276 1.00 78.19 446 VAL A O 1
ATOM 3657 N N . MET A 1 447 ? -43.021 17.424 66.226 1.00 79.62 447 MET A N 1
ATOM 3658 C CA . MET A 1 447 ? -44.391 17.016 66.566 1.00 79.62 447 MET A CA 1
ATOM 3659 C C . MET A 1 447 ? -44.512 15.525 66.920 1.00 79.62 447 MET A C 1
ATOM 3661 O O . MET A 1 447 ? -45.327 15.154 67.768 1.00 79.62 447 MET A O 1
ATOM 3665 N N . LEU A 1 448 ? -43.713 14.651 66.298 1.00 74.81 448 LEU A N 1
ATOM 3666 C CA . LEU A 1 448 ? -43.664 13.230 66.658 1.00 74.81 448 LEU A CA 1
ATOM 3667 C C . LEU A 1 448 ? -43.101 13.021 68.070 1.00 74.81 448 LEU A C 1
ATOM 3669 O O . LEU A 1 448 ? -43.685 12.272 68.858 1.00 74.81 448 LEU A O 1
ATOM 3673 N N . ASP A 1 449 ? -42.026 13.730 68.415 1.00 75.12 449 ASP A N 1
ATOM 3674 C CA . ASP A 1 449 ? -41.408 13.657 69.743 1.00 75.12 449 ASP A CA 1
ATOM 3675 C C . ASP A 1 449 ? -42.336 14.203 70.847 1.00 75.12 449 ASP A C 1
ATOM 3677 O O . ASP A 1 449 ? -42.312 13.734 71.990 1.00 75.12 449 ASP A O 1
ATOM 3681 N N . GLU A 1 450 ? -43.187 15.180 70.524 1.00 77.88 450 GLU A N 1
ATOM 3682 C CA . GLU A 1 450 ? -44.222 15.695 71.430 1.00 77.88 450 GLU A CA 1
ATOM 3683 C C . GLU A 1 450 ? -45.398 14.720 71.602 1.00 77.88 450 GLU A C 1
ATOM 3685 O O . GLU A 1 450 ? -45.836 14.476 72.730 1.00 77.88 450 GLU A O 1
ATOM 3690 N N . ASN A 1 451 ? -45.866 14.083 70.524 1.00 73.38 451 ASN A N 1
ATOM 3691 C CA . ASN A 1 451 ? -46.928 13.072 70.591 1.00 73.38 451 ASN A CA 1
ATOM 3692 C C . ASN A 1 451 ? -46.516 11.824 71.387 1.00 73.38 451 ASN A C 1
ATOM 3694 O O . ASN A 1 451 ? -47.334 11.256 72.117 1.00 73.38 451 ASN A O 1
ATOM 3698 N N . ALA A 1 452 ? -45.243 11.426 71.326 1.00 74.81 452 ALA A N 1
ATOM 3699 C CA . ALA A 1 452 ? -44.714 10.338 72.148 1.00 74.81 452 ALA A CA 1
ATOM 3700 C C . ALA A 1 452 ? -44.843 10.625 73.659 1.00 74.81 452 ALA A C 1
ATOM 3702 O O . ALA A 1 452 ? -45.117 9.718 74.445 1.00 74.81 452 ALA A O 1
ATOM 3703 N N . LYS A 1 453 ? -44.727 11.893 74.079 1.00 73.19 453 LYS A N 1
ATOM 3704 C CA . LYS A 1 453 ? -44.890 12.308 75.486 1.00 73.19 453 LYS A CA 1
ATOM 3705 C C . LYS A 1 453 ? -46.355 12.307 75.934 1.00 73.19 453 LYS A C 1
ATOM 3707 O O . LYS A 1 453 ? -46.634 12.013 77.095 1.00 73.19 453 LYS A O 1
ATOM 3712 N N . LEU A 1 454 ? -47.290 12.596 75.026 1.00 64.75 454 LEU A N 1
ATOM 3713 C CA . LEU A 1 454 ? -48.732 12.578 75.301 1.00 64.75 454 LEU A CA 1
ATOM 3714 C C . LEU A 1 454 ? -49.288 11.159 75.480 1.00 64.75 454 LEU A C 1
ATOM 3716 O O . LEU A 1 454 ? -50.146 10.950 76.337 1.00 64.75 454 LEU A O 1
ATOM 3720 N N . ASN A 1 455 ? -48.770 10.174 74.741 1.00 59.75 455 ASN A N 1
ATOM 3721 C CA . ASN A 1 455 ? -49.178 8.776 74.920 1.00 59.75 455 ASN A CA 1
ATOM 3722 C C . ASN A 1 455 ? -48.792 8.222 76.302 1.00 59.75 455 ASN A C 1
ATOM 3724 O O . ASN A 1 455 ? -49.594 7.534 76.926 1.00 59.75 455 ASN A O 1
ATOM 3728 N N . ILE A 1 456 ? -47.637 8.617 76.847 1.00 60.25 456 ILE A N 1
ATOM 3729 C CA . ILE A 1 456 ? -47.197 8.221 78.200 1.00 60.25 456 ILE A CA 1
ATOM 3730 C C . ILE A 1 456 ? -48.121 8.793 79.299 1.00 60.25 456 ILE A C 1
ATOM 3732 O O . ILE A 1 456 ? -48.263 8.210 80.372 1.00 60.25 456 ILE A O 1
ATOM 3736 N N . LEU A 1 457 ? -48.794 9.920 79.040 1.00 55.00 457 LEU A N 1
ATOM 3737 C CA . LEU A 1 457 ? -49.760 10.540 79.958 1.00 55.00 457 LEU A CA 1
ATOM 3738 C C . LEU A 1 457 ? -51.143 9.874 79.918 1.00 55.00 457 LEU A C 1
ATOM 3740 O O . LEU A 1 457 ? -51.862 9.903 80.917 1.00 55.00 457 LEU A O 1
ATOM 3744 N N . LYS A 1 458 ? -51.507 9.259 78.787 1.00 51.97 458 LYS A N 1
ATOM 3745 C CA . LYS A 1 458 ? -52.816 8.628 78.573 1.00 51.97 458 LYS A CA 1
ATOM 3746 C C . LYS A 1 458 ? -52.929 7.255 79.251 1.00 51.97 458 LYS A C 1
ATOM 3748 O O . LYS A 1 458 ? -54.007 6.913 79.733 1.00 51.97 458 LYS A O 1
ATOM 3753 N N . ASP A 1 459 ? -51.815 6.539 79.400 1.00 46.91 459 ASP A N 1
ATOM 3754 C CA . ASP A 1 459 ? -51.761 5.230 80.075 1.00 46.91 459 ASP A CA 1
ATOM 3755 C C . ASP A 1 459 ? -51.951 5.302 81.604 1.00 46.91 459 ASP A C 1
ATOM 3757 O O . ASP A 1 459 ? -52.321 4.312 82.235 1.00 46.91 459 ASP A O 1
ATOM 3761 N N . ASN A 1 460 ? -51.797 6.480 82.221 1.00 44.25 460 ASN A N 1
ATOM 3762 C CA . ASN A 1 460 ? -51.968 6.647 83.671 1.00 44.25 460 ASN A CA 1
ATOM 3763 C C . ASN A 1 460 ? -53.433 6.832 84.117 1.00 44.25 460 ASN A C 1
ATOM 3765 O O . ASN A 1 460 ? -53.716 6.762 85.311 1.00 44.25 460 ASN A O 1
ATOM 3769 N N . SER A 1 461 ? -54.373 7.051 83.186 1.00 46.28 461 SER A N 1
ATOM 3770 C CA . SER A 1 461 ? -55.789 7.325 83.496 1.00 46.28 461 SER A CA 1
ATOM 3771 C C . SER A 1 461 ? -56.711 6.101 83.377 1.00 46.28 461 SER A C 1
ATOM 3773 O O . SER A 1 461 ? -57.898 6.211 83.674 1.00 46.28 461 SER A O 1
ATOM 3775 N N . ALA A 1 462 ? -56.210 4.941 82.944 1.00 41.81 462 ALA A N 1
ATOM 3776 C CA . ALA A 1 462 ? -57.039 3.773 82.615 1.00 41.81 462 ALA A CA 1
ATOM 3777 C C . ALA A 1 462 ? -57.090 2.697 83.720 1.00 41.81 462 ALA A C 1
ATOM 3779 O O . ALA A 1 462 ? -57.305 1.521 83.432 1.00 41.81 462 ALA A O 1
ATOM 3780 N N . ARG A 1 463 ? -56.877 3.067 84.992 1.00 40.69 463 ARG A N 1
ATOM 3781 C CA . ARG A 1 463 ? -56.820 2.109 86.111 1.00 40.69 463 ARG A CA 1
ATOM 3782 C C . ARG A 1 463 ? -57.772 2.450 87.257 1.00 40.69 463 ARG A C 1
ATOM 3784 O O . ARG A 1 463 ? -57.355 2.448 88.404 1.00 40.69 463 ARG A O 1
ATOM 3791 N N . GLU A 1 464 ? -59.047 2.686 86.961 1.00 37.16 464 GLU A N 1
ATOM 3792 C CA . GLU A 1 464 ? -60.112 2.686 87.976 1.00 37.16 464 GLU A CA 1
ATOM 3793 C C . GLU A 1 464 ? -61.460 2.280 87.356 1.00 37.16 464 GLU A C 1
ATOM 3795 O O . GLU A 1 464 ? -62.090 3.065 86.650 1.00 37.16 464 GLU A O 1
ATOM 3800 N N . ASN A 1 465 ? -61.874 1.028 87.594 1.00 33.56 465 ASN A N 1
ATOM 3801 C CA . ASN A 1 465 ? -63.176 0.631 88.164 1.00 33.56 465 ASN A CA 1
ATOM 3802 C C . ASN A 1 465 ? -63.566 -0.805 87.776 1.00 33.56 465 ASN A C 1
ATOM 3804 O O . ASN A 1 465 ? -63.578 -1.187 86.609 1.00 33.56 465 ASN A O 1
ATOM 3808 N N . LEU A 1 466 ? -63.888 -1.591 88.804 1.00 40.28 466 LEU A N 1
ATOM 3809 C CA . LEU A 1 466 ? -64.286 -2.992 88.771 1.00 40.28 466 LEU A CA 1
ATOM 3810 C C . LEU A 1 466 ? -65.654 -3.090 89.452 1.00 40.28 466 LEU A C 1
ATOM 3812 O O . LEU A 1 466 ? -65.726 -2.857 90.650 1.00 40.28 466 LEU A O 1
ATOM 3816 N N . GLU A 1 467 ? -66.703 -3.460 88.717 1.00 40.34 467 GLU A N 1
ATOM 3817 C CA . GLU A 1 467 ? -67.878 -4.161 89.255 1.00 40.34 467 GLU A CA 1
ATOM 3818 C C . GLU A 1 467 ? -68.786 -4.623 88.103 1.00 40.34 467 GLU A C 1
ATOM 3820 O O . GLU A 1 467 ? -69.272 -3.802 87.333 1.00 40.34 467 GLU A O 1
ATOM 3825 N N . THR A 1 468 ? -68.996 -5.941 87.961 1.00 38.78 468 THR A N 1
ATOM 3826 C CA . THR A 1 468 ? -70.303 -6.598 87.699 1.00 38.78 468 THR A CA 1
ATOM 3827 C C . THR A 1 468 ? -70.108 -8.088 87.380 1.00 38.78 468 THR A C 1
ATOM 3829 O O . THR A 1 468 ? -69.708 -8.499 86.293 1.00 38.78 468 THR A O 1
ATOM 3832 N N . SER A 1 469 ? -70.437 -8.934 88.356 1.00 46.66 469 SER A N 1
ATOM 3833 C CA . SER A 1 469 ? -70.237 -10.391 88.323 1.00 46.66 469 SER A CA 1
ATOM 3834 C C . SER A 1 469 ? -71.221 -11.174 87.429 1.00 46.66 469 SER A C 1
ATOM 3836 O O . SER A 1 469 ? -71.123 -12.394 87.361 1.00 46.66 469 SER A O 1
ATOM 3838 N N . GLU A 1 470 ? -72.139 -10.518 86.713 1.00 47.88 470 GLU A N 1
ATOM 3839 C CA . GLU A 1 470 ? -72.960 -11.142 85.650 1.00 47.88 470 GLU A CA 1
ATOM 3840 C C . GLU A 1 470 ? -72.523 -10.716 84.239 1.00 47.88 470 GLU A C 1
ATOM 3842 O O . GLU A 1 470 ? -72.826 -11.389 83.252 1.00 47.88 470 GLU A O 1
ATOM 3847 N N . GLN A 1 471 ? -71.764 -9.623 84.143 1.00 52.56 471 GLN A N 1
ATOM 3848 C CA . GLN A 1 471 ? -71.106 -9.209 82.914 1.00 52.56 471 GLN A CA 1
ATOM 3849 C C . GLN A 1 471 ? -69.879 -10.088 82.657 1.00 52.56 471 GLN A C 1
ATOM 3851 O O . GLN A 1 471 ? -69.670 -10.485 81.525 1.00 52.56 471 GLN A O 1
ATOM 3856 N N . LEU A 1 472 ? -69.181 -10.545 83.704 1.00 52.09 472 LEU A N 1
ATOM 3857 C CA . LEU A 1 472 ? -67.997 -11.404 83.589 1.00 52.09 472 LEU A CA 1
ATOM 3858 C C . LEU A 1 472 ? -68.244 -12.742 82.864 1.00 52.09 472 LEU A C 1
ATOM 3860 O O . LEU A 1 472 ? -67.357 -13.222 82.171 1.00 52.09 472 LEU A O 1
ATOM 3864 N N . GLU A 1 473 ? -69.424 -13.362 82.999 1.00 53.38 473 GLU A N 1
ATOM 3865 C CA . GLU A 1 473 ? -69.725 -14.638 82.319 1.00 53.38 473 GLU A CA 1
ATOM 3866 C C . GLU A 1 473 ? -70.157 -14.413 80.856 1.00 53.38 473 GLU A C 1
ATOM 3868 O O . GLU A 1 473 ? -69.802 -15.205 79.980 1.00 53.38 473 GLU A O 1
ATOM 3873 N N . ARG A 1 474 ? -70.856 -13.300 80.565 1.00 59.62 474 ARG A N 1
ATOM 3874 C CA . ARG A 1 474 ? -71.136 -12.854 79.186 1.00 59.62 474 ARG A CA 1
ATOM 3875 C C . ARG A 1 474 ? -69.864 -12.395 78.482 1.00 59.62 474 ARG A C 1
ATOM 3877 O O . ARG A 1 474 ? -69.646 -12.772 77.339 1.00 59.62 474 ARG A O 1
ATOM 3884 N N . ASP A 1 475 ? -69.006 -11.668 79.182 1.00 65.06 475 ASP A N 1
ATOM 3885 C CA . ASP A 1 475 ? -67.690 -11.236 78.729 1.00 65.06 475 ASP A CA 1
ATOM 3886 C C . ASP A 1 475 ? -66.773 -12.431 78.556 1.00 65.06 475 ASP A C 1
ATOM 3888 O O . ASP A 1 475 ? -66.043 -12.464 77.589 1.00 65.06 475 ASP A O 1
ATOM 3892 N N . LYS A 1 476 ? -66.835 -13.456 79.411 1.00 70.88 476 LYS A N 1
ATOM 3893 C CA . LYS A 1 476 ? -66.080 -14.702 79.231 1.00 70.88 476 LYS A CA 1
ATOM 3894 C C . LYS A 1 476 ? -66.556 -15.482 78.008 1.00 70.88 476 LYS A C 1
ATOM 3896 O O . LYS A 1 476 ? -65.721 -15.989 77.272 1.00 70.88 476 LYS A O 1
ATOM 3901 N N . GLN A 1 477 ? -67.863 -15.559 77.744 1.00 73.81 477 GLN A N 1
ATOM 3902 C CA . GLN A 1 477 ? -68.375 -16.153 76.500 1.00 73.81 477 GLN A CA 1
ATOM 3903 C C . GLN A 1 477 ? -68.036 -15.306 75.265 1.00 73.81 477 GLN A C 1
ATOM 3905 O O . GLN A 1 477 ? -67.694 -15.869 74.226 1.00 73.81 477 GLN A O 1
ATOM 3910 N N . SER A 1 478 ? -68.086 -13.977 75.381 1.00 74.88 478 SER A N 1
ATOM 3911 C CA . SER A 1 478 ? -67.676 -13.032 74.338 1.00 74.88 478 SER A CA 1
ATOM 3912 C C . SER A 1 478 ? -66.175 -13.132 74.065 1.00 74.88 478 SER A C 1
ATOM 3914 O O . SER A 1 478 ? -65.790 -13.278 72.917 1.00 74.88 478 SER A O 1
ATOM 3916 N N . LEU A 1 479 ? -65.342 -13.179 75.105 1.00 79.12 479 LEU A N 1
ATOM 3917 C CA . LEU A 1 479 ? -63.893 -13.392 75.054 1.00 79.12 479 LEU A CA 1
ATOM 3918 C C . LEU A 1 479 ? -63.554 -14.764 74.484 1.00 79.12 479 LEU A C 1
ATOM 3920 O O . LEU A 1 479 ? -62.581 -14.888 73.759 1.00 79.12 479 LEU A O 1
ATOM 3924 N N . GLU A 1 480 ? -64.336 -15.806 74.770 1.00 77.50 480 GLU A N 1
ATOM 3925 C CA . GLU A 1 480 ? -64.130 -17.130 74.175 1.00 77.50 480 GLU A CA 1
ATOM 3926 C C . GLU A 1 480 ? -64.477 -17.128 72.674 1.00 77.50 480 GLU A C 1
ATOM 3928 O O . GLU A 1 480 ? -63.814 -17.793 71.877 1.00 77.50 480 GLU A O 1
ATOM 3933 N N . GLN A 1 481 ? -65.500 -16.374 72.256 1.00 79.50 481 GLN A N 1
ATOM 3934 C CA . GLN A 1 481 ? -65.815 -16.170 70.836 1.00 79.50 481 GLN A CA 1
ATOM 3935 C C . GLN A 1 481 ? -64.764 -15.304 70.139 1.00 79.50 481 GLN A C 1
ATOM 3937 O O . GLN A 1 481 ? -64.331 -15.646 69.042 1.00 79.50 481 GLN A O 1
ATOM 3942 N N . GLU A 1 482 ? -64.324 -14.234 70.788 1.00 81.38 482 GLU A N 1
ATOM 3943 C CA . GLU A 1 482 ? -63.281 -13.329 70.320 1.00 81.38 482 GLU A CA 1
ATOM 3944 C C . GLU A 1 482 ? -61.944 -14.061 70.221 1.00 81.38 482 GLU A C 1
ATOM 3946 O O . GLU A 1 482 ? -61.281 -13.970 69.201 1.00 81.38 482 GLU A O 1
ATOM 3951 N N . LYS A 1 483 ? -61.616 -14.928 71.183 1.00 81.88 483 LYS A N 1
ATOM 3952 C CA . LYS A 1 483 ? -60.465 -15.834 71.126 1.00 81.88 483 LYS A CA 1
ATOM 3953 C C . LYS A 1 483 ? -60.560 -16.809 69.954 1.00 81.88 483 LYS A C 1
ATOM 3955 O O . LYS A 1 483 ? -59.579 -16.991 69.254 1.00 81.88 483 LYS A O 1
ATOM 3960 N N . LYS A 1 484 ? -61.737 -17.374 69.661 1.00 85.44 484 LYS A N 1
ATOM 3961 C CA . LYS A 1 484 ? -61.944 -18.210 68.458 1.00 85.44 484 LYS A CA 1
ATOM 3962 C C . LYS A 1 484 ? -61.859 -17.427 67.146 1.00 85.44 484 LYS A C 1
ATOM 3964 O O . LYS A 1 484 ? -61.605 -18.018 66.096 1.00 85.44 484 LYS A O 1
ATOM 3969 N N . ILE A 1 485 ? -62.175 -16.135 67.155 1.00 87.31 485 ILE A N 1
ATOM 3970 C CA . ILE A 1 485 ? -61.971 -15.251 66.002 1.00 87.31 485 ILE A CA 1
ATOM 3971 C C . ILE A 1 485 ? -60.477 -14.959 65.867 1.00 87.31 485 ILE A C 1
ATOM 3973 O O . ILE A 1 485 ? -59.937 -15.157 64.788 1.00 87.31 485 ILE A O 1
ATOM 3977 N N . PHE A 1 486 ? -59.809 -14.627 66.969 1.00 88.38 486 PHE A N 1
ATOM 3978 C CA . PHE A 1 486 ? -58.382 -14.342 67.033 1.00 88.38 486 PHE A CA 1
ATOM 3979 C C . PHE A 1 486 ? -57.528 -15.553 66.644 1.00 88.38 486 PHE A C 1
ATOM 3981 O O . PHE A 1 486 ? -56.563 -15.406 65.909 1.00 88.38 486 PHE A O 1
ATOM 3988 N N . ASP A 1 487 ? -57.904 -16.763 67.066 1.00 86.00 487 ASP A N 1
ATOM 3989 C CA . ASP A 1 487 ? -57.237 -18.006 66.668 1.00 86.00 487 ASP A CA 1
ATOM 3990 C C . ASP A 1 487 ? -57.400 -18.253 65.156 1.00 86.00 487 ASP A C 1
ATOM 3992 O O . ASP A 1 487 ? -56.434 -18.597 64.483 1.00 86.00 487 ASP A O 1
ATOM 3996 N N . ARG A 1 488 ? -58.584 -17.985 64.583 1.00 89.94 488 ARG A N 1
ATOM 3997 C CA . ARG A 1 488 ? -58.799 -18.063 63.124 1.00 89.94 488 ARG A CA 1
ATOM 3998 C C . ARG A 1 488 ? -58.038 -16.991 62.352 1.00 89.94 488 ARG A C 1
ATOM 4000 O O . ARG A 1 488 ? -57.541 -17.257 61.263 1.00 89.94 488 ARG A O 1
ATOM 4007 N N . GLU A 1 489 ? -57.972 -15.780 62.886 1.00 89.62 489 GLU A N 1
ATOM 4008 C CA . GLU A 1 489 ? -57.240 -14.667 62.287 1.00 89.62 489 GLU A CA 1
ATOM 4009 C C . GLU A 1 489 ? -55.731 -14.926 62.345 1.00 89.62 489 GLU A C 1
ATOM 4011 O O . GLU A 1 489 ? -55.031 -14.727 61.357 1.00 89.62 489 GLU A O 1
ATOM 4016 N N . LYS A 1 490 ? -55.246 -15.500 63.449 1.00 89.88 490 LYS A N 1
ATOM 4017 C CA . LYS A 1 490 ? -53.879 -16.002 63.594 1.00 89.88 490 LYS A CA 1
ATOM 4018 C C . LYS A 1 490 ? -53.565 -17.100 62.577 1.00 89.88 490 LYS A C 1
ATOM 4020 O O . LYS A 1 490 ? -52.524 -17.018 61.931 1.00 89.88 490 LYS A O 1
ATOM 4025 N N . ASP A 1 491 ? -54.450 -18.079 62.396 1.00 91.56 491 ASP A N 1
ATOM 4026 C CA . ASP A 1 491 ? -54.270 -19.139 61.394 1.00 91.56 491 ASP A CA 1
ATOM 4027 C C . ASP A 1 491 ? -54.250 -18.567 59.962 1.00 91.56 491 ASP A C 1
ATOM 4029 O O . ASP A 1 491 ? -53.435 -18.977 59.133 1.00 91.56 491 ASP A O 1
ATOM 4033 N N . ASN A 1 492 ? -55.105 -17.581 59.664 1.00 92.31 492 ASN A N 1
ATOM 4034 C CA . ASN A 1 492 ? -55.104 -16.880 58.376 1.00 92.31 492 ASN A CA 1
ATOM 4035 C C . ASN A 1 492 ? -53.802 -16.102 58.146 1.00 92.31 492 ASN A C 1
ATOM 4037 O O . ASN A 1 492 ? -53.202 -16.236 57.081 1.00 92.31 492 ASN A O 1
ATOM 4041 N N . LEU A 1 493 ? -53.331 -15.351 59.145 1.00 90.62 493 LEU A N 1
ATOM 4042 C CA . LEU A 1 493 ? -52.064 -14.620 59.081 1.00 90.62 493 LEU A CA 1
ATOM 4043 C C . LEU A 1 493 ? -50.869 -15.569 58.925 1.00 90.62 493 LEU A C 1
ATOM 4045 O O . LEU A 1 493 ? -49.942 -15.270 58.177 1.00 90.62 493 LEU A O 1
ATOM 4049 N N . GLU A 1 494 ? -50.887 -16.734 59.576 1.00 92.56 494 GLU A N 1
ATOM 4050 C CA . GLU A 1 494 ? -49.842 -17.748 59.413 1.00 92.56 494 GLU A CA 1
ATOM 4051 C C . GLU A 1 494 ? -49.840 -18.339 57.990 1.00 92.56 494 GLU A C 1
ATOM 4053 O O . GLU A 1 494 ? -48.779 -18.595 57.412 1.00 92.56 494 GLU A O 1
ATOM 4058 N N . ASN A 1 495 ? -51.017 -18.519 57.385 1.00 90.88 495 ASN A N 1
ATOM 4059 C CA . ASN A 1 495 ? -51.144 -18.963 55.996 1.00 90.88 495 ASN A CA 1
ATOM 4060 C C . ASN A 1 495 ? -50.695 -17.886 54.996 1.00 90.88 495 ASN A C 1
ATOM 4062 O O . ASN A 1 495 ? -49.976 -18.203 54.045 1.00 90.88 495 ASN A O 1
ATOM 4066 N N . GLU A 1 496 ? -51.043 -16.617 55.224 1.00 92.25 496 GLU A N 1
ATOM 4067 C CA . GLU A 1 496 ? -50.526 -15.490 54.438 1.00 92.25 496 GLU A CA 1
ATOM 4068 C C . GLU A 1 496 ? -49.005 -15.378 54.565 1.00 92.25 496 GLU A C 1
ATOM 4070 O O . GLU A 1 496 ? -48.314 -15.253 53.556 1.00 92.25 496 GLU A O 1
ATOM 4075 N N . GLN A 1 497 ? -48.454 -15.525 55.773 1.00 91.25 497 GLN A N 1
ATOM 4076 C CA . GLN A 1 497 ? -47.009 -15.540 56.002 1.00 91.25 497 GLN A CA 1
ATOM 4077 C C . GLN A 1 497 ? -46.322 -16.659 55.205 1.00 91.25 497 GLN A C 1
ATOM 4079 O O . GLN A 1 497 ? -45.296 -16.421 54.569 1.00 91.25 497 GLN A O 1
ATOM 4084 N N . LYS A 1 498 ? -46.898 -17.870 55.175 1.00 92.81 498 LYS A N 1
ATOM 4085 C CA . LYS A 1 498 ? -46.389 -18.989 54.356 1.00 92.81 498 LYS A CA 1
ATOM 4086 C C . LYS A 1 498 ? -46.476 -18.702 52.851 1.00 92.81 498 LYS A C 1
ATOM 4088 O O . LYS A 1 498 ? -45.569 -19.089 52.106 1.00 92.81 498 LYS A O 1
ATOM 4093 N N . SER A 1 499 ? -47.528 -18.016 52.403 1.00 92.25 499 SER A N 1
ATOM 4094 C CA . SER A 1 499 ? -47.684 -17.572 51.011 1.00 92.25 499 SER A CA 1
ATOM 4095 C C . SER A 1 499 ? -46.615 -16.544 50.627 1.00 92.25 499 SER A C 1
ATOM 4097 O O . SER A 1 499 ? -45.884 -16.747 49.654 1.00 92.25 499 SER A O 1
ATOM 4099 N N . PHE A 1 500 ? -46.425 -15.504 51.445 1.00 92.38 500 PHE A N 1
ATOM 4100 C CA . PHE A 1 500 ? -45.388 -14.492 51.236 1.00 92.38 500 PHE A CA 1
ATOM 4101 C C . PHE A 1 500 ? -43.980 -15.086 51.265 1.00 92.38 500 PHE A C 1
ATOM 4103 O O . PHE A 1 500 ? -43.150 -14.723 50.435 1.00 92.38 500 PHE A O 1
ATOM 4110 N N . GLU A 1 501 ? -43.703 -16.039 52.157 1.00 92.88 501 GLU A N 1
ATOM 4111 C CA . GLU A 1 501 ? -42.407 -16.722 52.194 1.00 92.88 501 GLU A CA 1
ATOM 4112 C C . GLU A 1 501 ? -42.163 -17.542 50.914 1.00 92.88 501 GLU A C 1
ATOM 4114 O O . GLU A 1 501 ? -41.039 -17.613 50.415 1.00 92.88 501 GLU A O 1
ATOM 4119 N N . SER A 1 502 ? -43.214 -18.130 50.335 1.00 92.62 502 SER A N 1
ATOM 4120 C CA . SER A 1 502 ? -43.130 -18.844 49.053 1.00 92.62 502 SER A CA 1
ATOM 4121 C C . SER A 1 502 ? -42.894 -17.882 47.884 1.00 92.62 502 SER A C 1
ATOM 4123 O O . SER A 1 502 ? -42.035 -18.139 47.039 1.00 92.62 502 SER A O 1
ATOM 4125 N N . GLN A 1 503 ? -43.586 -16.740 47.866 1.00 94.31 503 GLN A N 1
ATOM 4126 C CA . GLN A 1 503 ? -43.388 -15.695 46.860 1.00 94.31 503 GLN A CA 1
ATOM 4127 C C . GLN A 1 503 ? -41.984 -15.081 46.946 1.00 94.31 503 GLN A C 1
ATOM 4129 O O . GLN A 1 503 ? -41.322 -14.903 45.926 1.00 94.31 503 GLN A O 1
ATOM 4134 N N . LYS A 1 504 ? -41.486 -14.830 48.160 1.00 93.50 504 LYS A N 1
ATOM 4135 C CA . LYS A 1 504 ? -40.123 -14.350 48.411 1.00 93.50 504 LYS A CA 1
ATOM 4136 C C . LYS A 1 504 ? -39.074 -15.314 47.859 1.00 93.50 504 LYS A C 1
ATOM 4138 O O . LYS A 1 504 ? -38.163 -14.875 47.168 1.00 93.50 504 LYS A O 1
ATOM 4143 N N . LYS A 1 505 ? -39.238 -16.623 48.084 1.00 93.50 505 LYS A N 1
ATOM 4144 C CA . LYS A 1 505 ? -38.353 -17.645 47.500 1.00 93.50 505 LYS A CA 1
ATOM 4145 C C . LYS A 1 505 ? -38.372 -17.626 45.971 1.00 93.50 505 LYS A C 1
ATOM 4147 O O . LYS A 1 505 ? -37.319 -17.763 45.361 1.00 93.50 505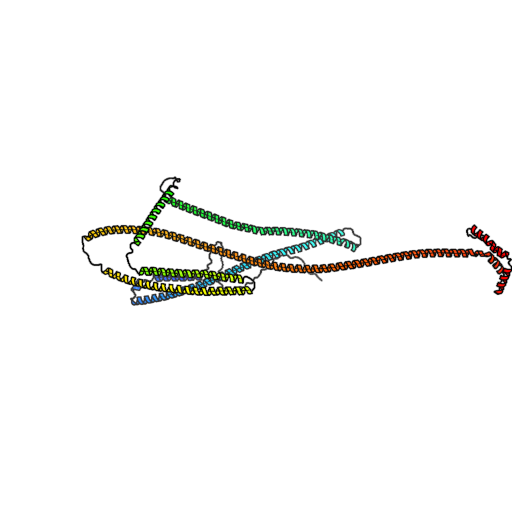 LYS A O 1
ATOM 4152 N N . SER A 1 506 ? -39.541 -17.435 45.356 1.00 94.19 506 SER A N 1
ATOM 4153 C CA . SER A 1 506 ? -39.650 -17.299 43.896 1.00 94.19 506 SER A CA 1
ATOM 4154 C C . SER A 1 506 ? -38.888 -16.075 43.382 1.00 94.19 506 SER A C 1
ATOM 4156 O O . SER A 1 506 ? -38.126 -16.185 42.426 1.00 94.19 506 SER A O 1
ATOM 4158 N N . LEU A 1 507 ? -39.049 -14.926 44.043 1.00 93.56 507 LEU A N 1
ATOM 4159 C CA . LEU A 1 507 ? -38.360 -13.686 43.678 1.00 93.56 507 LEU A CA 1
ATOM 4160 C C . LEU A 1 507 ? -36.844 -13.767 43.899 1.00 93.56 507 LEU A C 1
ATOM 4162 O O . LEU A 1 507 ? -36.082 -13.197 43.122 1.00 93.56 507 LEU A O 1
ATOM 4166 N N . ASP A 1 508 ? -36.387 -14.483 44.928 1.00 93.88 508 ASP A N 1
ATOM 4167 C CA . ASP A 1 508 ? -34.956 -14.713 45.152 1.00 93.88 508 ASP A CA 1
ATOM 4168 C C . ASP A 1 508 ? -34.342 -15.578 44.038 1.00 93.88 508 ASP A C 1
ATOM 4170 O O . ASP A 1 508 ? -33.233 -15.290 43.588 1.00 93.88 508 ASP A O 1
ATOM 4174 N N . ILE A 1 509 ? -35.065 -16.586 43.534 1.00 93.81 509 ILE A N 1
ATOM 4175 C CA . ILE A 1 509 ? -34.627 -17.389 42.378 1.00 93.81 509 ILE A CA 1
ATOM 4176 C C . ILE A 1 509 ? -34.549 -16.519 41.116 1.00 93.81 509 ILE A C 1
ATOM 4178 O O . ILE A 1 509 ? -33.546 -16.563 40.406 1.00 93.81 509 ILE A O 1
ATOM 4182 N N . GLU A 1 510 ? -35.567 -15.696 40.856 1.00 93.88 510 GLU A N 1
ATOM 4183 C CA . GLU A 1 510 ? -35.590 -14.785 39.705 1.00 93.88 510 GLU A CA 1
ATOM 4184 C C . GLU A 1 510 ? -34.461 -13.744 39.780 1.00 93.88 510 GLU A C 1
ATOM 4186 O O . GLU A 1 510 ? -33.765 -13.503 38.795 1.00 93.88 510 GLU A O 1
ATOM 4191 N N . ARG A 1 511 ? -34.185 -13.196 40.971 1.00 93.25 511 ARG A N 1
ATOM 4192 C CA . ARG A 1 511 ? -33.040 -12.304 41.206 1.00 93.25 511 ARG A CA 1
ATOM 4193 C C . ARG A 1 511 ? -31.714 -12.981 40.862 1.00 93.25 511 ARG A C 1
ATOM 4195 O O . ARG A 1 511 ? -30.860 -12.345 40.247 1.00 93.25 511 ARG A O 1
ATOM 4202 N N . ILE A 1 512 ? -31.520 -14.234 41.282 1.00 95.31 512 ILE A N 1
ATOM 4203 C CA . ILE A 1 512 ? -30.301 -14.996 40.973 1.00 95.31 512 ILE A CA 1
ATOM 4204 C C . ILE A 1 512 ? -30.180 -15.198 39.459 1.00 95.31 512 ILE A C 1
ATOM 4206 O O . ILE A 1 512 ? -29.116 -14.930 38.906 1.00 95.31 512 ILE A O 1
ATOM 4210 N N . PHE A 1 513 ? -31.272 -15.576 38.789 1.00 95.06 513 PHE A N 1
ATOM 4211 C CA . PHE A 1 513 ? -31.302 -15.761 37.338 1.00 95.06 513 PHE A CA 1
ATOM 4212 C C . PHE A 1 513 ? -30.913 -14.482 36.583 1.00 95.06 513 PHE A C 1
ATOM 4214 O O . PHE A 1 513 ? -29.977 -14.496 35.786 1.00 95.06 513 PHE A O 1
ATOM 4221 N N . VAL A 1 514 ? -31.544 -13.349 36.909 1.00 92.38 514 VAL A N 1
ATOM 4222 C CA . VAL A 1 514 ? -31.221 -12.038 36.314 1.00 92.38 514 VAL A CA 1
ATOM 4223 C C . VAL A 1 514 ? -29.768 -11.644 36.591 1.00 92.38 514 VAL A C 1
ATOM 4225 O O . VAL A 1 514 ? -29.094 -11.044 35.751 1.00 92.38 514 VAL A O 1
ATOM 4228 N N . GLN A 1 515 ? -29.242 -11.978 37.771 1.00 94.19 515 GLN A N 1
ATOM 4229 C CA . GLN A 1 515 ? -27.852 -11.689 38.100 1.00 94.19 515 GLN A CA 1
ATOM 4230 C C . GLN A 1 515 ? -26.864 -12.534 37.287 1.00 94.19 515 GLN A C 1
ATOM 4232 O O . GLN A 1 515 ? -25.803 -12.026 36.915 1.00 94.19 515 GLN A O 1
ATOM 4237 N N . ASP A 1 516 ? -27.188 -13.788 36.994 1.00 93.94 516 ASP A N 1
ATOM 4238 C CA . ASP A 1 516 ? -26.362 -14.639 36.139 1.00 93.94 516 ASP A CA 1
ATOM 4239 C C . ASP A 1 516 ? -26.441 -14.222 34.666 1.00 93.94 516 ASP A C 1
ATOM 4241 O O . ASP A 1 516 ? -25.405 -14.159 34.002 1.00 93.94 516 ASP A O 1
ATOM 4245 N N . GLU A 1 517 ? -27.614 -13.805 34.188 1.00 95.00 517 GLU A N 1
ATOM 4246 C CA . GLU A 1 517 ? -27.788 -13.215 32.855 1.00 95.00 517 GLU A CA 1
ATOM 4247 C C . GLU A 1 517 ? -26.964 -11.925 32.702 1.00 95.00 517 GLU A C 1
ATOM 4249 O O . GLU A 1 517 ? -26.218 -11.755 31.736 1.00 95.00 517 GLU A O 1
ATOM 4254 N N . ARG A 1 518 ? -26.967 -11.058 33.724 1.00 93.50 518 ARG A N 1
ATOM 4255 C CA . ARG A 1 518 ? -26.108 -9.865 33.760 1.00 93.50 518 ARG A CA 1
ATOM 4256 C C . ARG A 1 518 ? -24.617 -10.215 33.692 1.00 93.50 518 ARG A C 1
ATOM 4258 O O . ARG A 1 518 ? -23.858 -9.510 33.029 1.00 93.50 518 ARG A O 1
ATOM 4265 N N . LYS A 1 519 ? -24.171 -11.279 34.372 1.00 94.25 519 LYS A N 1
ATOM 4266 C CA . LYS A 1 519 ? -22.771 -11.740 34.280 1.00 94.25 519 LYS A CA 1
ATOM 4267 C C . LYS A 1 519 ? -22.445 -12.251 32.878 1.00 94.25 519 LYS A C 1
ATOM 4269 O O . LYS A 1 519 ? -21.324 -12.041 32.422 1.00 94.25 519 LYS A O 1
ATOM 4274 N N . LEU A 1 520 ? -23.387 -12.926 32.218 1.00 95.12 520 LEU A N 1
ATOM 4275 C CA . LEU A 1 520 ? -23.216 -13.412 30.849 1.00 95.12 520 LEU A CA 1
ATOM 4276 C C . LEU A 1 520 ? -23.020 -12.238 29.879 1.00 95.12 520 LEU A C 1
ATOM 4278 O O . LEU A 1 520 ? -22.036 -12.220 29.143 1.00 95.12 520 LEU A O 1
ATOM 4282 N N . LEU A 1 521 ? -23.883 -11.222 29.971 1.00 93.44 521 LEU A N 1
ATOM 4283 C CA . LEU A 1 521 ? -23.802 -10.007 29.157 1.00 93.44 521 LEU A CA 1
ATOM 4284 C C . LEU A 1 521 ? -22.497 -9.231 29.377 1.00 93.44 521 LEU A C 1
ATOM 4286 O O . LEU A 1 521 ? -21.920 -8.714 28.424 1.00 93.44 521 LEU A O 1
ATOM 4290 N N . GLU A 1 522 ? -21.986 -9.158 30.611 1.00 94.81 522 GLU A N 1
ATOM 4291 C CA . GLU A 1 522 ? -20.697 -8.494 30.851 1.00 94.81 522 GLU A CA 1
ATOM 4292 C C . GLU A 1 522 ? -19.535 -9.263 30.199 1.00 94.81 522 GLU A C 1
ATOM 4294 O O . GLU A 1 522 ? -18.619 -8.639 29.667 1.00 94.81 522 GLU A O 1
ATOM 4299 N N . ARG A 1 523 ? -19.578 -10.605 30.168 1.00 93.44 523 ARG A N 1
ATOM 4300 C CA . ARG A 1 523 ? -18.575 -11.398 29.432 1.00 93.44 523 ARG A CA 1
ATOM 4301 C C . ARG A 1 523 ? -18.675 -11.186 27.927 1.00 93.44 523 ARG A C 1
ATOM 4303 O O . ARG A 1 523 ? -17.646 -11.020 27.282 1.00 93.44 523 ARG A O 1
ATOM 4310 N N . GLU A 1 524 ? -19.885 -11.167 27.378 1.00 95.31 524 GLU A N 1
ATOM 4311 C CA . GLU A 1 524 ? -20.104 -10.898 25.953 1.00 95.31 524 GLU A CA 1
ATOM 4312 C C . GLU A 1 524 ? -19.581 -9.510 25.570 1.00 95.31 524 GLU A C 1
ATOM 4314 O O . GLU A 1 524 ? -18.858 -9.363 24.590 1.00 95.31 524 GLU A O 1
ATOM 4319 N N . LYS A 1 525 ? -19.838 -8.497 26.401 1.00 95.50 525 LYS A N 1
ATOM 4320 C CA . LYS A 1 525 ? -19.304 -7.145 26.217 1.00 95.50 525 LYS A CA 1
ATOM 4321 C C . LYS A 1 525 ? -17.773 -7.099 26.245 1.00 95.50 525 LYS A C 1
ATOM 4323 O O . LYS A 1 525 ? -17.187 -6.346 25.471 1.00 95.50 525 LYS A O 1
ATOM 4328 N N . ILE A 1 526 ? -17.125 -7.877 27.116 1.00 95.44 526 ILE A N 1
ATOM 4329 C CA . ILE A 1 526 ? -15.658 -8.004 27.127 1.00 95.44 526 ILE A CA 1
ATOM 4330 C C . ILE A 1 526 ? -15.179 -8.641 25.817 1.00 95.44 526 ILE A C 1
ATOM 4332 O O . ILE A 1 526 ? -14.308 -8.072 25.166 1.00 95.44 526 ILE A O 1
ATOM 4336 N N . SER A 1 527 ? -15.803 -9.740 25.384 1.00 94.69 527 SER A N 1
ATOM 4337 C CA . SER A 1 527 ? -15.466 -10.426 24.128 1.00 94.69 527 SER A CA 1
ATOM 4338 C C . SER A 1 527 ? -15.632 -9.518 22.903 1.00 94.69 527 SER A C 1
ATOM 4340 O O . SER A 1 527 ? -14.742 -9.450 22.062 1.00 94.69 527 SER A O 1
ATOM 4342 N N . LEU A 1 528 ? -16.736 -8.771 22.816 1.00 96.12 528 LEU A N 1
ATOM 4343 C CA . LEU A 1 528 ? -16.976 -7.808 21.736 1.00 96.12 528 LEU A CA 1
ATOM 4344 C C . LEU A 1 528 ? -15.964 -6.659 21.762 1.00 96.12 528 LEU A C 1
ATOM 4346 O O . LEU A 1 528 ? -15.570 -6.144 20.717 1.00 96.12 528 LEU A O 1
ATOM 4350 N N . ASN A 1 529 ? -15.528 -6.238 22.950 1.00 95.25 529 ASN A N 1
ATOM 4351 C CA . ASN A 1 529 ? -14.487 -5.228 23.066 1.00 95.25 529 ASN A CA 1
ATOM 4352 C C . ASN A 1 529 ? -13.124 -5.766 22.600 1.00 95.25 529 ASN A C 1
ATOM 4354 O O . ASN A 1 529 ? -12.397 -5.044 21.930 1.00 95.25 529 ASN A O 1
ATOM 4358 N N . GLU A 1 530 ? -12.783 -7.018 22.905 1.00 94.31 530 GLU A N 1
ATOM 4359 C CA . GLU A 1 530 ? -11.568 -7.677 22.399 1.00 94.31 530 GLU A CA 1
ATOM 4360 C C . GLU A 1 530 ? -11.589 -7.834 20.870 1.00 94.31 530 GLU A C 1
ATOM 4362 O O . GLU A 1 530 ? -10.590 -7.547 20.203 1.00 94.31 530 GLU A O 1
ATOM 4367 N N . GLU A 1 531 ? -12.737 -8.210 20.300 1.00 95.62 531 GLU A N 1
ATOM 4368 C CA . GLU A 1 531 ? -12.940 -8.267 18.849 1.00 95.62 531 GLU A CA 1
ATOM 4369 C C . GLU A 1 531 ? -12.769 -6.883 18.215 1.00 95.62 531 GLU A C 1
ATOM 4371 O O . GLU A 1 531 ? -12.023 -6.730 17.247 1.00 95.62 531 GLU A O 1
ATOM 4376 N N . LYS A 1 532 ? -13.371 -5.847 18.811 1.00 95.44 532 LYS A N 1
ATOM 4377 C CA . LYS A 1 532 ? -13.201 -4.463 18.360 1.00 95.44 532 LYS A CA 1
ATOM 4378 C C . LYS A 1 532 ? -11.732 -4.033 18.375 1.00 95.44 532 LYS A C 1
ATOM 4380 O O . LYS A 1 532 ? -11.258 -3.492 17.383 1.00 95.44 532 LYS A O 1
ATOM 4385 N N . MET A 1 533 ? -11.000 -4.300 19.458 1.00 92.88 533 MET A N 1
ATOM 4386 C CA . MET A 1 533 ? -9.569 -3.971 19.545 1.00 92.88 533 MET A CA 1
ATOM 4387 C C . MET A 1 533 ? -8.743 -4.714 18.485 1.00 92.88 533 MET A C 1
ATOM 4389 O O . MET A 1 533 ? -7.783 -4.159 17.949 1.00 92.88 533 MET A O 1
ATOM 4393 N N . SER A 1 534 ? -9.122 -5.951 18.159 1.00 95.19 534 SER A N 1
ATOM 4394 C CA . SER A 1 534 ? -8.478 -6.740 17.102 1.00 95.19 534 SER A CA 1
ATOM 4395 C C . SER A 1 534 ? -8.757 -6.159 15.713 1.00 95.19 534 SER A C 1
ATOM 4397 O O . SER A 1 534 ? -7.844 -6.053 14.896 1.00 95.19 534 SER A O 1
ATOM 4399 N N . LEU A 1 535 ? -9.992 -5.718 15.461 1.00 95.62 535 LEU A N 1
ATOM 4400 C CA . LEU A 1 535 ? -10.385 -5.075 14.207 1.00 95.62 535 LEU A CA 1
ATOM 4401 C C . LEU A 1 535 ? -9.726 -3.696 14.031 1.00 95.62 535 LEU A C 1
ATOM 4403 O O . LEU A 1 535 ? -9.297 -3.351 12.928 1.00 95.62 535 LEU A O 1
ATOM 4407 N N . ASP A 1 536 ? -9.592 -2.931 15.116 1.00 95.50 536 ASP A N 1
ATOM 4408 C CA . ASP A 1 536 ? -8.863 -1.658 15.133 1.00 95.50 536 ASP A CA 1
ATOM 4409 C C . ASP A 1 536 ? -7.375 -1.889 14.813 1.00 95.50 536 ASP A C 1
ATOM 4411 O O . ASP A 1 536 ? -6.796 -1.186 13.983 1.00 95.50 536 ASP A O 1
ATOM 4415 N N . HIS A 1 537 ? -6.76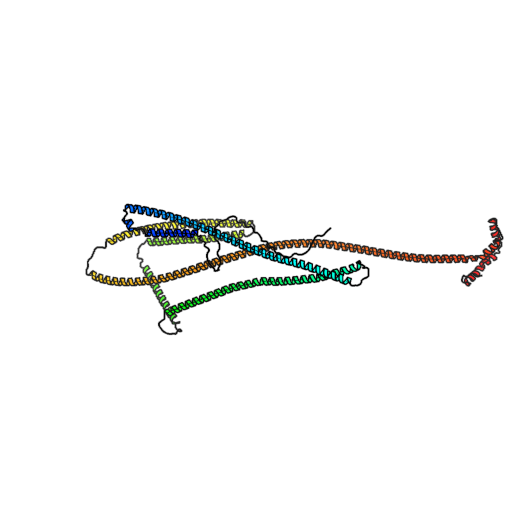1 -2.930 15.392 1.00 95.25 537 HIS A N 1
ATOM 4416 C CA . HIS A 1 537 ? -5.387 -3.314 15.062 1.00 95.25 537 HIS A CA 1
ATOM 4417 C C . HIS A 1 537 ? -5.242 -3.728 13.590 1.00 95.25 537 HIS A C 1
ATOM 4419 O O . HIS A 1 537 ? -4.315 -3.282 12.914 1.00 95.25 537 HIS A O 1
ATOM 4425 N N . GLN A 1 538 ? -6.177 -4.526 13.068 1.00 96.38 538 GLN A N 1
ATOM 4426 C CA . GLN A 1 538 ? -6.178 -4.930 11.664 1.00 96.38 538 GLN A CA 1
ATOM 4427 C C . GLN A 1 538 ? -6.331 -3.725 10.721 1.00 96.38 538 GLN A C 1
ATOM 4429 O O . GLN A 1 538 ? -5.637 -3.643 9.709 1.00 96.38 538 GLN A O 1
ATOM 4434 N N . SER A 1 539 ? -7.198 -2.769 11.062 1.00 93.88 539 SER A N 1
ATOM 4435 C CA . SER A 1 539 ? -7.377 -1.533 10.292 1.00 93.88 539 SER A CA 1
ATOM 4436 C C . SER A 1 539 ? -6.090 -0.709 10.256 1.00 93.88 539 SER A C 1
ATOM 4438 O O . SER A 1 539 ? -5.693 -0.252 9.186 1.00 93.88 539 SER A O 1
ATOM 4440 N N . GLN A 1 540 ? -5.379 -0.605 11.385 1.00 96.88 540 GLN A N 1
ATOM 4441 C CA . GLN A 1 540 ? -4.084 0.074 11.435 1.00 96.88 540 GLN A CA 1
ATOM 4442 C C . GLN A 1 540 ? -3.044 -0.597 10.529 1.00 96.88 540 GLN A C 1
ATOM 4444 O O . GLN A 1 540 ? -2.325 0.093 9.812 1.00 96.88 540 GLN A O 1
ATOM 4449 N N . LEU A 1 541 ? -2.983 -1.933 10.509 1.00 95.62 541 LEU A N 1
ATOM 4450 C CA . LEU A 1 541 ? -2.069 -2.663 9.623 1.00 95.62 541 LEU A CA 1
ATOM 4451 C C . LEU A 1 541 ? -2.379 -2.412 8.140 1.00 95.62 541 LEU A C 1
ATOM 4453 O O . LEU A 1 541 ? -1.454 -2.288 7.335 1.00 95.62 541 LEU A O 1
ATOM 4457 N N . TYR A 1 542 ? -3.659 -2.309 7.772 1.00 95.06 542 TYR A N 1
ATOM 4458 C CA . TYR A 1 542 ? -4.049 -1.963 6.404 1.00 95.06 542 TYR A CA 1
ATOM 4459 C C . TYR A 1 542 ? -3.677 -0.526 6.036 1.00 95.06 542 TYR A C 1
ATOM 4461 O O . TYR A 1 542 ? -3.160 -0.309 4.941 1.00 95.06 542 TYR A O 1
ATOM 4469 N N . GLU A 1 543 ? -3.880 0.440 6.936 1.00 96.38 543 GLU A N 1
ATOM 4470 C CA . GLU A 1 543 ? -3.433 1.821 6.721 1.00 96.38 543 GLU A CA 1
ATOM 4471 C C . GLU A 1 543 ? -1.913 1.901 6.543 1.00 96.38 543 GLU A C 1
ATOM 4473 O O . GLU A 1 543 ? -1.419 2.612 5.667 1.00 96.38 543 GLU A O 1
ATOM 4478 N N . ASP A 1 544 ? -1.159 1.156 7.350 1.00 95.06 544 ASP A N 1
ATOM 4479 C CA . ASP A 1 544 ? 0.297 1.099 7.271 1.00 95.06 544 ASP A CA 1
ATOM 4480 C C . ASP A 1 544 ? 0.748 0.503 5.924 1.00 95.06 544 ASP A C 1
ATOM 4482 O O . ASP A 1 544 ? 1.561 1.114 5.225 1.00 95.06 544 ASP A O 1
ATOM 4486 N N . CYS A 1 545 ? 0.137 -0.609 5.495 1.00 95.75 545 CYS A N 1
ATOM 4487 C CA . CYS A 1 545 ? 0.377 -1.202 4.175 1.00 95.75 545 CYS A CA 1
ATOM 4488 C C . CYS A 1 545 ? 0.029 -0.242 3.029 1.00 95.75 545 CYS A C 1
ATOM 4490 O O . CYS A 1 545 ? 0.758 -0.162 2.039 1.00 95.75 545 CYS A O 1
ATOM 4492 N N . GLU A 1 546 ? -1.073 0.504 3.136 1.00 95.62 546 GLU A N 1
ATOM 4493 C CA . GLU A 1 546 ? -1.452 1.493 2.127 1.00 95.62 546 GLU A CA 1
ATOM 4494 C C . GLU A 1 546 ? -0.407 2.612 2.030 1.00 95.62 546 GLU A C 1
ATOM 4496 O O . GLU A 1 546 ? -0.015 3.001 0.924 1.00 95.62 546 GLU A O 1
ATOM 4501 N N . ARG A 1 547 ? 0.100 3.103 3.170 1.00 96.25 547 ARG A N 1
ATOM 4502 C CA . ARG A 1 547 ? 1.177 4.105 3.189 1.00 96.25 547 ARG A CA 1
ATOM 4503 C C . ARG A 1 547 ? 2.450 3.578 2.534 1.00 96.25 547 ARG A C 1
ATOM 4505 O O . ARG A 1 547 ? 3.052 4.303 1.736 1.00 96.25 547 ARG A O 1
ATOM 4512 N N . ASP A 1 548 ? 2.835 2.338 2.813 1.00 95.56 548 ASP A N 1
ATOM 4513 C CA . ASP A 1 548 ? 4.017 1.714 2.212 1.00 95.56 548 ASP A CA 1
ATOM 4514 C C . ASP A 1 548 ? 3.864 1.546 0.697 1.00 95.56 548 ASP A C 1
ATOM 4516 O O . ASP A 1 548 ? 4.745 1.961 -0.060 1.00 95.56 548 ASP A O 1
ATOM 4520 N N . LEU A 1 549 ? 2.704 1.077 0.228 1.00 95.88 549 LEU A N 1
ATOM 4521 C CA . LEU A 1 549 ? 2.394 0.990 -1.202 1.00 95.88 549 LEU A CA 1
ATOM 4522 C C . LEU A 1 549 ? 2.415 2.363 -1.886 1.00 95.88 549 LEU A C 1
ATOM 4524 O O . LEU A 1 549 ? 2.911 2.500 -3.009 1.00 95.88 549 LEU A O 1
ATOM 4528 N N . GLN A 1 550 ? 1.912 3.412 -1.229 1.00 95.88 550 GLN A N 1
ATOM 4529 C CA . GLN A 1 550 ? 2.009 4.769 -1.766 1.00 95.88 550 GLN A CA 1
ATOM 4530 C C . GLN A 1 550 ? 3.457 5.264 -1.843 1.00 95.88 550 GLN A C 1
ATOM 4532 O O . GLN A 1 550 ? 3.816 5.960 -2.799 1.00 95.88 550 GLN A O 1
ATOM 4537 N N . ASN A 1 551 ? 4.300 4.906 -0.875 1.00 95.69 551 ASN A N 1
ATOM 4538 C CA . ASN A 1 551 ? 5.720 5.239 -0.897 1.00 95.69 551 ASN A CA 1
ATOM 4539 C C . ASN A 1 551 ? 6.452 4.491 -2.018 1.00 95.69 551 ASN A C 1
ATOM 4541 O O . ASN A 1 551 ? 7.174 5.123 -2.793 1.00 95.69 551 ASN A O 1
ATOM 4545 N N . GLU A 1 552 ? 6.206 3.190 -2.189 1.00 96.81 552 GLU A N 1
ATOM 4546 C CA . GLU A 1 552 ? 6.744 2.415 -3.313 1.00 96.81 552 GLU A CA 1
ATOM 4547 C C . GLU A 1 552 ? 6.302 2.990 -4.660 1.00 96.81 552 GLU A C 1
ATOM 4549 O O . GLU A 1 552 ? 7.127 3.179 -5.557 1.00 96.81 552 GLU A O 1
ATOM 4554 N N . LYS A 1 553 ? 5.022 3.359 -4.795 1.00 96.81 553 LYS A N 1
ATOM 4555 C CA . LYS A 1 553 ? 4.501 4.016 -5.999 1.00 96.81 553 LYS A CA 1
ATOM 4556 C C . LYS A 1 553 ? 5.263 5.305 -6.313 1.00 96.81 553 LYS A C 1
ATOM 4558 O O . LYS A 1 553 ? 5.630 5.515 -7.468 1.00 96.81 553 LYS A O 1
ATOM 4563 N N . LYS A 1 554 ? 5.537 6.150 -5.311 1.00 97.25 554 LYS A N 1
ATOM 4564 C CA . LYS A 1 554 ? 6.329 7.384 -5.486 1.00 97.25 554 LYS A CA 1
ATOM 4565 C C . LYS A 1 554 ? 7.765 7.081 -5.920 1.00 97.25 554 LYS A C 1
ATOM 4567 O O . LYS A 1 554 ? 8.268 7.728 -6.837 1.00 97.25 554 LYS A O 1
ATOM 4572 N N . ILE A 1 555 ? 8.410 6.081 -5.315 1.00 97.25 555 ILE A N 1
ATOM 4573 C CA . ILE A 1 555 ? 9.774 5.657 -5.676 1.00 97.25 555 ILE A CA 1
ATOM 4574 C C . ILE A 1 555 ? 9.817 5.143 -7.122 1.00 97.25 555 ILE A C 1
ATOM 4576 O O . ILE A 1 555 ? 10.685 5.539 -7.905 1.00 97.25 555 ILE A O 1
ATOM 4580 N N . LEU A 1 556 ? 8.865 4.288 -7.505 1.00 95.88 556 LEU A N 1
ATOM 4581 C CA . LEU A 1 556 ? 8.758 3.758 -8.864 1.00 95.88 556 LEU A CA 1
ATOM 4582 C C . LEU A 1 556 ? 8.459 4.858 -9.882 1.00 95.88 556 LEU A C 1
ATOM 4584 O O . LEU A 1 556 ? 9.029 4.849 -10.974 1.00 95.88 556 LEU A O 1
ATOM 4588 N N . GLN A 1 557 ? 7.614 5.826 -9.529 1.00 97.31 557 GLN A N 1
ATOM 4589 C CA . GLN A 1 557 ? 7.338 6.981 -10.373 1.00 97.31 557 GLN A CA 1
ATOM 4590 C C . GLN A 1 557 ? 8.606 7.812 -10.611 1.00 97.31 557 GLN A C 1
ATOM 4592 O O . GLN A 1 557 ? 8.941 8.074 -11.765 1.00 97.31 557 GLN A O 1
ATOM 4597 N N . ALA A 1 558 ? 9.366 8.127 -9.558 1.00 96.62 558 ALA A N 1
ATOM 4598 C CA . ALA A 1 558 ? 10.635 8.844 -9.684 1.00 96.62 558 ALA A CA 1
ATOM 4599 C C . ALA A 1 558 ? 11.647 8.080 -10.561 1.00 96.62 558 ALA A C 1
ATOM 4601 O O . ALA A 1 558 ? 12.318 8.666 -11.413 1.00 96.62 558 ALA A O 1
ATOM 4602 N N . ARG A 1 559 ? 11.721 6.749 -10.418 1.00 97.81 559 ARG A N 1
ATOM 4603 C CA . ARG A 1 559 ? 12.581 5.903 -11.260 1.00 97.81 559 ARG A CA 1
ATOM 4604 C C . ARG A 1 559 ? 12.138 5.899 -12.724 1.00 97.81 559 ARG A C 1
ATOM 4606 O O . ARG A 1 559 ? 12.987 5.936 -13.613 1.00 97.81 559 ARG A O 1
ATOM 4613 N N . ASN A 1 560 ? 10.833 5.864 -12.989 1.00 95.25 560 ASN A N 1
ATOM 4614 C CA . ASN A 1 560 ? 10.298 5.956 -14.347 1.00 95.25 560 ASN A CA 1
ATOM 4615 C C . ASN A 1 560 ? 10.607 7.313 -14.983 1.00 95.25 560 ASN A C 1
ATOM 4617 O O . ASN A 1 560 ? 11.031 7.354 -16.134 1.00 95.25 560 ASN A O 1
ATOM 4621 N N . GLU A 1 561 ? 10.459 8.410 -14.241 1.00 97.06 561 GLU A N 1
ATOM 4622 C CA . GLU A 1 561 ? 10.826 9.752 -14.707 1.00 97.06 561 GLU A CA 1
ATOM 4623 C C . GLU A 1 561 ? 12.327 9.847 -15.023 1.00 97.06 561 GLU A C 1
ATOM 4625 O O . GLU A 1 561 ? 12.713 10.359 -16.080 1.00 97.06 561 GLU A O 1
ATOM 4630 N N . GLN A 1 562 ? 13.180 9.266 -14.173 1.00 97.88 562 GLN A N 1
ATOM 4631 C CA . GLN A 1 562 ? 14.619 9.176 -14.423 1.00 97.88 562 GLN A CA 1
ATOM 4632 C C . GLN A 1 562 ? 14.924 8.388 -15.706 1.00 97.88 562 GLN A C 1
ATOM 4634 O O . GLN A 1 562 ? 15.628 8.897 -16.581 1.00 97.88 562 GLN A O 1
ATOM 4639 N N . LEU A 1 563 ? 14.371 7.182 -15.863 1.00 96.81 563 LEU A N 1
ATOM 4640 C CA . LEU A 1 563 ? 14.569 6.355 -17.060 1.00 96.81 563 LEU A CA 1
ATOM 4641 C C . LEU A 1 563 ? 14.038 7.034 -18.329 1.00 96.81 563 LEU A C 1
ATOM 4643 O O . LEU A 1 563 ? 14.646 6.921 -19.396 1.00 96.81 563 LEU A O 1
ATOM 4647 N N . LEU A 1 564 ? 12.929 7.768 -18.226 1.00 97.44 564 LEU A N 1
ATOM 4648 C CA . LEU A 1 564 ? 12.380 8.553 -19.328 1.00 97.44 564 LEU A CA 1
ATOM 4649 C C . LEU A 1 564 ? 13.359 9.660 -19.743 1.00 97.44 564 LEU A C 1
ATOM 4651 O O . LEU A 1 564 ? 13.618 9.843 -20.935 1.00 97.44 564 LEU A O 1
ATOM 4655 N N . SER A 1 565 ? 13.952 10.363 -18.773 1.00 96.44 565 SER A N 1
ATOM 4656 C CA . SER A 1 565 ? 14.961 11.397 -19.034 1.00 96.44 565 SER A CA 1
ATOM 4657 C C . SER A 1 565 ? 16.222 10.827 -19.698 1.00 96.44 565 SER A C 1
ATOM 4659 O O . SER A 1 565 ? 16.718 11.393 -20.677 1.00 96.44 565 SER A O 1
ATOM 4661 N N . GLU A 1 566 ? 16.690 9.660 -19.248 1.00 98.00 566 GLU A N 1
ATOM 4662 C CA . GLU A 1 566 ? 17.842 8.964 -19.822 1.00 98.00 566 GLU A CA 1
ATOM 4663 C C . GLU A 1 566 ? 17.548 8.493 -21.251 1.00 98.00 566 GLU A C 1
ATOM 4665 O O . GLU A 1 566 ? 18.330 8.745 -22.170 1.00 98.00 566 GLU A O 1
ATOM 4670 N N . THR A 1 567 ? 16.369 7.908 -21.473 1.00 96.81 567 THR A N 1
ATOM 4671 C CA . THR A 1 567 ? 15.899 7.492 -22.802 1.00 96.81 567 THR A CA 1
ATOM 4672 C C . THR A 1 567 ? 15.825 8.678 -23.765 1.00 96.81 567 THR A C 1
ATOM 4674 O O . THR A 1 567 ? 16.231 8.566 -24.923 1.00 96.81 567 THR A O 1
ATOM 4677 N N . ASN A 1 568 ? 15.355 9.837 -23.299 1.00 96.56 568 ASN A N 1
ATOM 4678 C CA . ASN A 1 568 ? 15.307 11.059 -24.101 1.00 96.56 568 ASN A CA 1
ATOM 4679 C C . ASN A 1 568 ? 16.710 11.588 -24.433 1.00 96.56 568 ASN A C 1
ATOM 4681 O O . ASN A 1 568 ? 16.959 11.973 -25.577 1.00 96.56 568 ASN A O 1
ATOM 4685 N N . SER A 1 569 ? 17.645 11.550 -23.481 1.00 97.44 569 SER A N 1
ATOM 4686 C CA . SER A 1 569 ? 19.051 11.904 -23.723 1.00 97.44 569 SER A CA 1
ATOM 4687 C C . SER A 1 569 ? 19.693 10.988 -24.771 1.00 97.44 569 SER A C 1
ATOM 4689 O O . SER A 1 569 ? 20.305 11.464 -25.731 1.00 97.44 569 SER A O 1
ATOM 4691 N N . LEU A 1 570 ? 19.494 9.671 -24.651 1.00 97.25 570 LEU A N 1
ATOM 4692 C CA . LEU A 1 570 ? 19.985 8.696 -25.626 1.00 97.25 570 LEU A CA 1
ATOM 4693 C C . LEU A 1 570 ? 19.361 8.910 -27.008 1.00 97.25 570 LEU A C 1
ATOM 4695 O O . LEU A 1 570 ? 20.078 8.900 -28.008 1.00 97.25 570 LEU A O 1
ATOM 4699 N N . ARG A 1 571 ? 18.052 9.182 -27.080 1.00 97.62 571 ARG A N 1
ATOM 4700 C CA . ARG A 1 571 ? 17.364 9.520 -28.334 1.00 97.62 571 ARG A CA 1
ATOM 4701 C C . ARG A 1 571 ? 17.992 10.743 -29.006 1.00 97.62 571 ARG A C 1
ATOM 4703 O O . ARG A 1 571 ? 18.310 10.680 -30.191 1.00 97.62 571 ARG A O 1
ATOM 4710 N N . GLN A 1 572 ? 18.252 11.813 -28.253 1.00 96.50 572 GLN A N 1
ATOM 4711 C CA . GLN A 1 572 ? 18.924 13.006 -28.781 1.00 96.50 572 GLN A CA 1
ATOM 4712 C C . GLN A 1 572 ? 20.350 12.708 -29.268 1.00 96.50 572 GLN A C 1
ATOM 4714 O O . GLN A 1 572 ? 20.795 13.261 -30.276 1.00 96.50 572 GLN A O 1
ATOM 4719 N N . GLN A 1 573 ? 21.093 11.838 -28.577 1.00 97.31 573 GLN A N 1
ATOM 4720 C CA . GLN A 1 573 ? 22.421 11.415 -29.032 1.00 97.31 573 GLN A CA 1
ATOM 4721 C C . GLN A 1 573 ? 22.350 10.618 -30.338 1.00 97.31 573 GLN A C 1
ATOM 4723 O O . GLN A 1 573 ? 23.146 10.871 -31.244 1.00 97.31 573 GLN A O 1
ATOM 4728 N N . ILE A 1 574 ? 21.384 9.705 -30.461 1.00 95.50 574 ILE A N 1
ATOM 4729 C CA . ILE A 1 574 ? 21.137 8.942 -31.690 1.00 95.50 574 ILE A CA 1
ATOM 4730 C C . ILE A 1 574 ? 20.788 9.887 -32.842 1.00 95.50 574 ILE A C 1
ATOM 4732 O O . ILE A 1 574 ? 21.377 9.771 -33.913 1.00 95.50 574 ILE A O 1
ATOM 4736 N N . GLU A 1 575 ? 19.908 10.867 -32.634 1.00 96.88 575 GLU A N 1
ATOM 4737 C CA . GLU A 1 575 ? 19.569 11.865 -33.659 1.00 96.88 575 GLU A CA 1
ATOM 4738 C C . GLU A 1 575 ? 20.792 12.674 -34.106 1.00 96.88 575 GLU A C 1
ATOM 4740 O O . GLU A 1 575 ? 21.03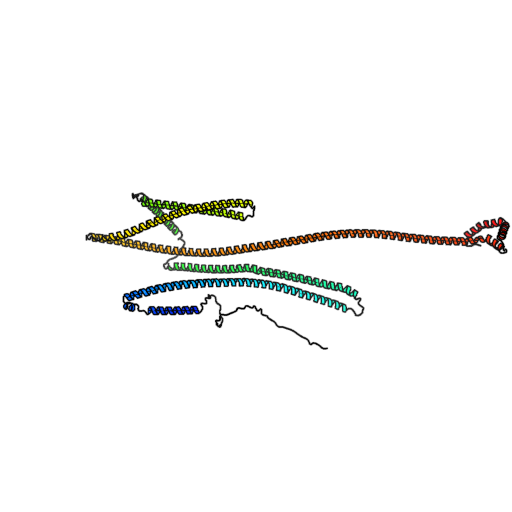4 12.818 -35.308 1.00 96.88 575 GLU A O 1
ATOM 4745 N N . LYS A 1 576 ? 21.626 13.132 -33.162 1.00 97.06 576 LYS A N 1
ATOM 4746 C CA . LYS A 1 576 ? 22.891 13.818 -33.480 1.00 97.06 576 LYS A CA 1
ATOM 4747 C C . LYS A 1 576 ? 23.826 12.928 -34.300 1.00 97.06 576 LYS A C 1
ATOM 4749 O O . LYS A 1 576 ? 24.415 13.394 -35.275 1.00 97.06 576 LYS A O 1
ATOM 4754 N N . LYS A 1 577 ? 23.965 11.652 -33.931 1.00 96.50 577 LYS A N 1
ATOM 4755 C CA . LYS A 1 577 ? 24.795 10.686 -34.666 1.00 96.50 577 LYS A CA 1
ATOM 4756 C C . LYS A 1 577 ? 24.235 10.397 -36.055 1.00 96.50 577 LYS A C 1
ATOM 4758 O O . LYS A 1 577 ? 25.001 10.392 -37.011 1.00 96.50 577 LYS A O 1
ATOM 4763 N N . ASN A 1 578 ? 22.923 10.253 -36.197 1.00 96.56 578 ASN A N 1
ATOM 4764 C CA . ASN A 1 578 ? 22.266 10.075 -37.491 1.00 96.56 578 ASN A CA 1
ATOM 4765 C C . ASN A 1 578 ? 22.478 11.286 -38.408 1.00 96.56 578 ASN A C 1
ATOM 4767 O O . ASN A 1 578 ? 22.768 11.112 -39.590 1.00 96.56 578 ASN A O 1
ATOM 4771 N N . ALA A 1 579 ? 22.416 12.509 -37.872 1.00 95.81 579 ALA A N 1
ATOM 4772 C CA . ALA A 1 579 ? 22.738 13.715 -38.633 1.00 95.81 579 ALA A CA 1
ATOM 4773 C C . ALA A 1 579 ? 24.209 13.735 -39.092 1.00 95.81 579 ALA A C 1
ATOM 4775 O O . ALA A 1 579 ? 24.493 14.070 -40.243 1.00 95.81 579 ALA A O 1
ATOM 4776 N N . GLN A 1 580 ? 25.144 13.322 -38.226 1.00 97.00 580 GLN A N 1
ATOM 4777 C CA . GLN A 1 580 ? 26.559 13.166 -38.592 1.00 97.00 580 GLN A CA 1
ATOM 4778 C C . GLN A 1 580 ? 26.751 12.114 -39.692 1.00 97.00 580 GLN A C 1
ATOM 4780 O O . GLN A 1 580 ? 27.434 12.387 -40.677 1.00 97.00 580 GLN A O 1
ATOM 4785 N N . PHE A 1 581 ? 26.119 10.943 -39.566 1.00 94.12 581 PHE A N 1
ATOM 4786 C CA . PHE A 1 581 ? 26.171 9.894 -40.585 1.00 94.12 581 PHE A CA 1
ATOM 4787 C C . PHE A 1 581 ? 25.619 10.369 -41.925 1.00 94.12 581 PHE A C 1
ATOM 4789 O O . PHE A 1 581 ? 26.249 10.134 -42.951 1.00 94.12 581 PHE A O 1
ATOM 4796 N N . LYS A 1 582 ? 24.494 11.092 -41.926 1.00 96.62 582 LYS A N 1
ATOM 4797 C CA . LYS A 1 582 ? 23.919 11.656 -43.151 1.00 96.62 582 LYS A CA 1
ATOM 4798 C C . LYS A 1 582 ? 24.905 12.590 -43.859 1.00 96.62 582 LYS A C 1
ATOM 4800 O O . LYS A 1 582 ? 25.088 12.466 -45.065 1.00 96.62 582 LYS A O 1
ATOM 4805 N N . LYS A 1 583 ? 25.598 13.453 -43.106 1.00 96.56 583 LYS A N 1
ATOM 4806 C CA . LYS A 1 583 ? 26.631 14.347 -43.652 1.00 96.56 583 LYS A CA 1
ATOM 4807 C C . LYS A 1 583 ? 27.816 13.577 -44.243 1.00 96.56 583 LYS A C 1
ATOM 4809 O O . LYS A 1 583 ? 28.305 13.940 -45.305 1.00 96.56 583 LYS A O 1
ATOM 4814 N N . ILE A 1 584 ? 28.265 12.513 -43.576 1.00 95.94 584 ILE A N 1
ATOM 4815 C CA . ILE A 1 584 ? 29.346 11.653 -44.080 1.00 95.94 584 ILE A CA 1
ATOM 4816 C C . ILE A 1 584 ? 28.918 10.952 -45.375 1.00 95.94 584 ILE A C 1
ATOM 4818 O O . ILE A 1 584 ? 29.684 10.933 -46.330 1.00 95.94 584 ILE A O 1
ATOM 4822 N N . ILE A 1 585 ? 27.696 10.416 -45.437 1.00 95.19 585 ILE A N 1
ATOM 4823 C CA . ILE A 1 585 ? 27.159 9.782 -46.652 1.00 95.19 585 ILE A CA 1
ATOM 4824 C C . ILE A 1 585 ? 27.125 10.779 -47.814 1.00 95.19 585 ILE A C 1
ATOM 4826 O O . ILE A 1 585 ? 27.537 10.438 -48.918 1.00 95.19 585 ILE A O 1
ATOM 4830 N N . GLU A 1 586 ? 26.689 12.014 -47.567 1.00 94.81 586 GLU A N 1
ATOM 4831 C CA . GLU A 1 586 ? 26.660 13.073 -48.581 1.00 94.81 586 GLU A CA 1
ATOM 4832 C C . GLU A 1 586 ? 28.072 13.433 -49.080 1.00 94.81 586 GLU A C 1
ATOM 4834 O O . GLU A 1 586 ? 28.292 13.542 -50.284 1.00 94.81 586 GLU A O 1
ATOM 4839 N N . GLN A 1 587 ? 29.063 13.501 -48.185 1.00 96.19 587 GLN A N 1
ATOM 4840 C CA . GLN A 1 587 ? 30.476 13.675 -48.557 1.00 96.19 587 GLN A CA 1
ATOM 4841 C C . GLN A 1 587 ? 31.034 12.482 -49.354 1.00 96.19 587 GLN A C 1
ATOM 4843 O O . GLN A 1 587 ? 31.809 12.659 -50.298 1.00 96.19 587 GLN A O 1
ATOM 4848 N N . PHE A 1 588 ? 30.643 11.254 -49.008 1.00 93.56 588 PHE A N 1
ATOM 4849 C CA . PHE A 1 588 ? 31.021 10.063 -49.771 1.00 93.56 588 PHE A CA 1
ATOM 4850 C C . PHE A 1 588 ? 30.393 10.056 -51.166 1.00 93.56 588 PHE A C 1
ATOM 4852 O O . PHE A 1 588 ? 31.069 9.685 -52.124 1.00 93.56 588 PHE A O 1
ATOM 4859 N N . ALA A 1 589 ? 29.141 10.495 -51.307 1.00 94.00 589 ALA A N 1
ATOM 4860 C CA . ALA A 1 589 ? 28.495 10.639 -52.608 1.00 94.00 589 ALA A CA 1
ATOM 4861 C C . ALA A 1 589 ? 29.242 11.662 -53.482 1.00 94.00 589 ALA A C 1
ATOM 4863 O O . ALA A 1 589 ? 29.630 11.330 -54.598 1.00 94.00 589 ALA A O 1
ATOM 4864 N N . GLN A 1 590 ? 29.560 12.839 -52.930 1.00 95.31 590 GLN A N 1
ATOM 4865 C CA . GLN A 1 590 ? 30.326 13.883 -53.626 1.00 95.31 590 GLN A CA 1
ATOM 4866 C C . GLN A 1 590 ? 31.711 13.400 -54.079 1.00 95.31 590 GLN A C 1
ATOM 4868 O O . GLN A 1 590 ? 32.084 13.580 -55.234 1.00 95.31 590 GLN A O 1
ATOM 4873 N N . SER A 1 591 ? 32.468 12.736 -53.201 1.00 94.38 591 SER A N 1
ATOM 4874 C CA . SER A 1 591 ? 33.786 12.199 -53.581 1.00 94.38 591 SER A CA 1
ATOM 4875 C C . SER A 1 591 ? 33.686 11.050 -54.589 1.00 94.38 591 SER A C 1
ATOM 4877 O O . SER A 1 591 ? 34.556 10.901 -55.444 1.00 94.38 591 SER A O 1
ATOM 4879 N N . THR A 1 592 ? 32.613 10.255 -54.546 1.00 95.19 592 THR A N 1
ATOM 4880 C CA . THR A 1 592 ? 32.352 9.221 -55.558 1.00 95.19 592 THR A CA 1
ATOM 4881 C C . THR A 1 592 ? 32.085 9.844 -56.929 1.00 95.19 592 THR A C 1
ATOM 4883 O O . THR A 1 592 ? 32.638 9.367 -57.920 1.00 95.19 592 THR A O 1
ATOM 4886 N N . GLU A 1 593 ? 31.289 10.915 -56.995 1.00 94.94 593 GLU A N 1
ATOM 4887 C CA . GLU A 1 593 ? 31.049 11.682 -58.225 1.00 94.94 593 GLU A CA 1
ATOM 4888 C C . GLU A 1 593 ? 32.348 12.303 -58.761 1.00 94.94 593 GLU A C 1
ATOM 4890 O O . GLU A 1 593 ? 32.652 12.163 -59.945 1.00 94.94 593 GLU A O 1
ATOM 4895 N N . GLU A 1 594 ? 33.175 12.899 -57.897 1.00 96.06 594 GLU A N 1
ATOM 4896 C CA . GLU A 1 594 ? 34.485 13.447 -58.276 1.00 96.06 594 GLU A CA 1
ATOM 4897 C C . GLU A 1 594 ? 35.417 12.366 -58.846 1.00 96.06 594 GLU A C 1
ATOM 4899 O O . GLU A 1 594 ? 36.015 12.543 -59.909 1.00 96.06 594 GLU A O 1
ATOM 4904 N N . ILE A 1 595 ? 35.492 11.199 -58.197 1.00 94.94 595 ILE A N 1
ATOM 4905 C CA . ILE A 1 595 ? 36.264 10.054 -58.699 1.00 94.94 595 ILE A CA 1
ATOM 4906 C C . ILE A 1 595 ? 35.730 9.589 -60.060 1.00 94.94 595 ILE A C 1
ATOM 4908 O O . ILE A 1 595 ? 36.523 9.235 -60.934 1.00 94.94 595 ILE A O 1
ATOM 4912 N N . GLN A 1 596 ? 34.411 9.569 -60.271 1.00 95.56 596 GLN A N 1
ATOM 4913 C CA . GLN A 1 596 ? 33.822 9.210 -61.566 1.00 95.56 596 GLN A CA 1
ATOM 4914 C C . GLN A 1 596 ? 34.163 10.228 -62.660 1.00 95.56 596 GLN A C 1
ATOM 4916 O O . GLN A 1 596 ? 34.498 9.821 -63.777 1.00 95.56 596 GLN A O 1
ATOM 4921 N N . LEU A 1 597 ? 34.139 11.526 -62.347 1.00 95.69 597 LEU A N 1
ATOM 4922 C CA . LEU A 1 597 ? 34.552 12.585 -63.270 1.00 95.69 597 LEU A CA 1
ATOM 4923 C C . LEU A 1 597 ? 36.030 12.439 -63.649 1.00 95.69 597 LEU A C 1
ATOM 4925 O O . LEU A 1 597 ? 36.352 12.407 -64.836 1.00 95.69 597 LEU A O 1
ATOM 4929 N N . LEU A 1 598 ? 36.916 12.249 -62.667 1.00 96.00 598 LEU A N 1
ATOM 4930 C CA . LEU A 1 598 ? 38.348 12.035 -62.905 1.00 96.00 598 LEU A CA 1
ATOM 4931 C C .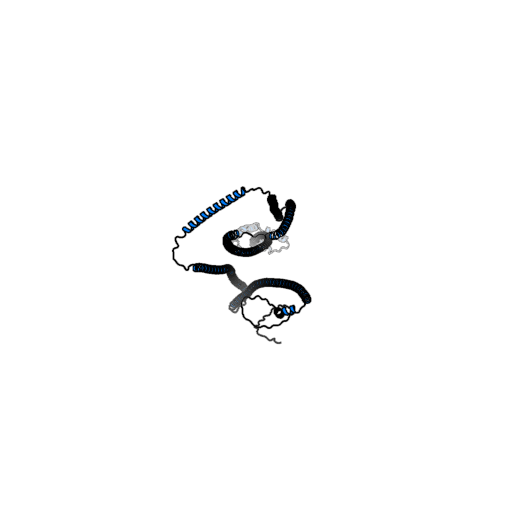 LEU A 1 598 ? 38.619 10.762 -63.715 1.00 96.00 598 LEU A C 1
ATOM 4933 O O . LEU A 1 598 ? 39.452 10.768 -64.618 1.00 96.00 598 LEU A O 1
ATOM 4937 N N . ARG A 1 599 ? 37.901 9.666 -63.441 1.00 96.25 599 ARG A N 1
ATOM 4938 C CA . ARG A 1 599 ? 37.994 8.431 -64.240 1.00 96.25 599 ARG A CA 1
ATOM 4939 C C . ARG A 1 599 ? 37.550 8.651 -65.682 1.00 96.25 599 ARG A C 1
ATOM 4941 O O . ARG A 1 599 ? 38.206 8.152 -66.591 1.00 96.25 599 ARG A O 1
ATOM 4948 N N . SER A 1 600 ? 36.471 9.403 -65.890 1.00 95.00 600 SER A N 1
ATOM 4949 C CA . SER A 1 600 ? 35.986 9.746 -67.231 1.00 95.00 600 SER A CA 1
ATOM 4950 C C . SER A 1 600 ? 37.007 10.608 -67.977 1.00 95.00 600 SER A C 1
ATOM 4952 O O . SER A 1 600 ? 37.307 10.336 -69.135 1.00 95.00 600 SER A O 1
ATOM 4954 N N . GLN A 1 601 ? 37.613 11.584 -67.297 1.00 96.81 601 GLN A N 1
ATOM 4955 C CA . GLN A 1 601 ? 38.683 12.412 -67.853 1.00 96.81 601 GLN A CA 1
ATOM 4956 C C . GLN A 1 601 ? 39.921 11.585 -68.232 1.00 96.81 601 GLN A C 1
ATOM 4958 O O . GLN A 1 601 ? 40.444 11.742 -69.331 1.00 96.81 601 GLN A O 1
ATOM 4963 N N . LEU A 1 602 ? 40.372 10.674 -67.362 1.00 95.62 602 LEU A N 1
ATOM 4964 C CA . LEU A 1 602 ? 41.484 9.767 -67.669 1.00 95.62 602 LEU A CA 1
ATOM 4965 C C . LEU A 1 602 ? 41.167 8.850 -68.854 1.00 95.62 602 LEU A C 1
ATOM 4967 O O . LEU A 1 602 ? 42.047 8.601 -69.669 1.00 95.62 602 LEU A O 1
ATOM 4971 N N . SER A 1 603 ? 39.923 8.380 -68.977 1.00 96.38 603 SER A N 1
ATOM 4972 C CA . SER A 1 603 ? 39.492 7.575 -70.123 1.00 96.38 603 SER A CA 1
ATOM 4973 C C . SER A 1 603 ? 39.569 8.353 -71.438 1.00 96.38 603 SER A C 1
ATOM 4975 O O . SER A 1 603 ? 39.983 7.780 -72.440 1.00 96.38 603 SER A O 1
ATOM 4977 N N . LEU A 1 604 ? 39.193 9.637 -71.438 1.00 95.00 604 LEU A N 1
ATOM 4978 C CA . LEU A 1 604 ? 39.312 10.498 -72.619 1.00 95.00 604 LEU A CA 1
ATOM 4979 C C . LEU A 1 604 ? 40.780 10.731 -72.992 1.00 95.00 604 LEU A C 1
ATOM 4981 O O . LEU A 1 604 ? 41.143 10.570 -74.150 1.00 95.00 604 LEU A O 1
ATOM 4985 N N . TYR A 1 605 ? 41.643 11.032 -72.016 1.00 95.81 605 TYR A N 1
ATOM 4986 C CA . TYR A 1 605 ? 43.077 11.198 -72.280 1.00 95.81 605 TYR A CA 1
ATOM 4987 C C . TYR A 1 605 ? 43.752 9.917 -72.767 1.00 95.81 605 TYR A C 1
ATOM 4989 O O . TYR A 1 605 ? 44.630 9.982 -73.624 1.00 95.81 605 TYR A O 1
ATOM 4997 N N . GLU A 1 606 ? 43.355 8.759 -72.243 1.00 96.12 606 GLU A N 1
ATOM 4998 C CA . GLU A 1 606 ? 43.835 7.474 -72.749 1.00 96.12 606 GLU A CA 1
ATOM 4999 C C . GLU A 1 606 ? 43.389 7.267 -74.201 1.00 96.12 606 GLU A C 1
ATOM 5001 O O . GLU A 1 606 ? 44.195 6.864 -75.035 1.00 96.12 606 GLU A O 1
ATOM 5006 N N . GLU A 1 607 ? 42.136 7.586 -74.539 1.00 95.69 607 GLU A N 1
ATOM 5007 C CA . GLU A 1 607 ? 41.647 7.492 -75.916 1.00 95.69 607 GLU A CA 1
ATOM 5008 C C . GLU A 1 607 ? 42.413 8.429 -76.863 1.00 95.69 607 GLU A C 1
ATOM 5010 O O . GLU A 1 607 ? 42.898 7.968 -77.900 1.00 95.69 607 GLU A O 1
ATOM 5015 N N . ASP A 1 608 ? 42.604 9.694 -76.483 1.00 95.75 608 ASP A N 1
ATOM 5016 C CA . ASP A 1 608 ? 43.401 10.669 -77.237 1.00 95.75 608 ASP A CA 1
ATOM 5017 C C . ASP A 1 608 ? 44.841 10.174 -77.441 1.00 95.75 608 ASP A C 1
ATOM 5019 O O . ASP A 1 608 ? 45.376 10.220 -78.552 1.00 95.75 608 ASP A O 1
ATOM 5023 N N . PHE A 1 609 ? 45.464 9.626 -76.393 1.00 95.75 609 PHE A N 1
ATOM 5024 C CA . PHE A 1 609 ? 46.809 9.059 -76.467 1.00 95.75 609 PHE A CA 1
ATOM 5025 C C . PHE A 1 609 ? 46.877 7.858 -77.420 1.00 95.75 609 PHE A C 1
ATOM 5027 O O . PHE A 1 609 ? 47.804 7.754 -78.230 1.00 95.75 609 PHE A O 1
ATOM 5034 N N . GLN A 1 610 ? 45.891 6.956 -77.377 1.00 95.31 610 GLN A N 1
ATOM 5035 C CA . GLN A 1 610 ? 45.818 5.821 -78.301 1.00 95.31 610 GLN A CA 1
ATOM 5036 C C . GLN A 1 610 ? 45.600 6.278 -79.749 1.00 95.31 610 GLN A C 1
ATOM 5038 O O . GLN A 1 610 ? 46.182 5.696 -80.669 1.00 95.31 610 GLN A O 1
ATOM 5043 N N . GLN A 1 611 ? 44.793 7.318 -79.975 1.00 94.56 611 GLN A N 1
ATOM 5044 C CA . GLN A 1 611 ? 44.615 7.917 -81.299 1.00 94.56 611 GLN A CA 1
ATOM 5045 C C . GLN A 1 611 ? 45.914 8.561 -81.803 1.00 94.56 611 GLN A C 1
ATOM 5047 O O . GLN A 1 611 ? 46.316 8.306 -82.940 1.00 94.56 611 GLN A O 1
ATOM 5052 N N . GLU A 1 612 ? 46.622 9.319 -80.959 1.00 92.62 612 GLU A N 1
ATOM 5053 C CA . GLU A 1 612 ? 47.914 9.921 -81.303 1.00 92.62 612 GLU A CA 1
ATOM 5054 C C . GLU A 1 612 ? 48.967 8.849 -81.622 1.00 92.62 612 GLU A C 1
ATOM 5056 O O . GLU A 1 612 ? 49.719 8.976 -82.593 1.00 92.62 612 GLU A O 1
ATOM 5061 N N . LYS A 1 613 ? 49.000 7.759 -80.847 1.00 95.19 613 LYS A N 1
ATOM 5062 C CA . LYS A 1 613 ? 49.877 6.612 -81.101 1.00 95.19 613 LYS A CA 1
ATOM 5063 C C . LYS A 1 613 ? 49.599 5.988 -82.470 1.00 95.19 613 LYS A C 1
ATOM 5065 O O . LYS A 1 613 ? 50.534 5.837 -83.254 1.00 95.19 613 LYS A O 1
ATOM 5070 N N . LYS A 1 614 ? 48.333 5.692 -82.787 1.00 95.81 614 LYS A N 1
ATOM 5071 C CA . LYS A 1 614 ? 47.932 5.152 -84.101 1.00 95.81 614 LYS A CA 1
ATOM 5072 C C . LYS A 1 614 ? 48.306 6.095 -85.244 1.00 95.81 614 LYS A C 1
ATOM 5074 O O . LYS A 1 614 ? 48.785 5.643 -86.280 1.00 95.81 614 LYS A O 1
ATOM 5079 N N . LEU A 1 615 ? 48.123 7.404 -85.058 1.00 95.12 615 LEU A N 1
ATOM 5080 C CA . LEU A 1 615 ? 48.503 8.406 -86.054 1.00 95.12 615 LEU A CA 1
ATOM 5081 C C . LEU A 1 615 ? 50.021 8.421 -86.283 1.00 95.12 615 LEU A C 1
ATOM 5083 O O . LEU A 1 615 ? 50.466 8.450 -87.428 1.00 95.12 615 LEU A O 1
ATOM 5087 N N . LYS A 1 616 ? 50.826 8.367 -85.213 1.00 94.38 616 LYS A N 1
ATOM 5088 C CA . LYS A 1 616 ? 52.292 8.282 -85.313 1.00 94.38 616 LYS A CA 1
ATOM 5089 C C . LYS A 1 616 ? 52.749 6.998 -86.000 1.00 94.38 616 LYS A C 1
ATOM 5091 O O . LYS A 1 616 ? 53.663 7.059 -86.817 1.00 94.38 616 LYS A O 1
ATOM 5096 N N . GLU A 1 617 ? 52.121 5.863 -85.699 1.00 95.56 617 GLU A N 1
ATOM 5097 C CA . GLU A 1 617 ? 52.391 4.585 -86.369 1.00 95.56 617 GLU A CA 1
ATOM 5098 C C . GLU A 1 617 ? 52.079 4.668 -87.873 1.00 95.56 617 GLU A C 1
ATOM 5100 O O . GLU A 1 617 ? 52.929 4.308 -88.686 1.00 95.56 617 GLU A O 1
ATOM 5105 N N . ALA A 1 618 ? 50.933 5.241 -88.258 1.00 94.50 618 ALA A N 1
ATOM 5106 C CA . ALA A 1 618 ? 50.568 5.446 -89.663 1.00 94.50 618 ALA A CA 1
ATOM 5107 C C . ALA A 1 618 ? 51.526 6.406 -90.393 1.00 94.50 618 ALA A C 1
ATOM 5109 O O . ALA A 1 618 ? 51.946 6.135 -91.517 1.00 94.50 618 ALA A O 1
ATOM 5110 N N . LEU A 1 619 ? 51.921 7.513 -89.753 1.00 93.69 619 LEU A N 1
ATOM 5111 C CA . LEU A 1 619 ? 52.908 8.445 -90.310 1.00 93.69 619 LEU A CA 1
ATOM 5112 C C . LEU A 1 619 ? 54.286 7.794 -90.477 1.00 93.69 619 LEU A C 1
ATOM 5114 O O . LEU A 1 619 ? 54.974 8.071 -91.458 1.00 93.69 619 LEU A O 1
ATOM 5118 N N . LEU A 1 620 ? 54.700 6.941 -89.536 1.00 94.75 620 LEU A N 1
ATOM 5119 C CA . LEU A 1 620 ? 55.945 6.183 -89.644 1.00 94.75 620 LEU A CA 1
ATOM 5120 C C . LEU A 1 620 ? 55.884 5.188 -90.810 1.00 94.75 620 LEU A C 1
ATOM 5122 O O . LEU A 1 620 ? 56.860 5.059 -91.548 1.00 94.75 620 LEU A O 1
ATOM 5126 N N . GLU A 1 621 ? 54.743 4.525 -91.000 1.00 94.12 621 GLU A N 1
ATOM 5127 C CA . GLU A 1 621 ? 54.518 3.624 -92.129 1.00 94.12 621 GLU A CA 1
ATOM 5128 C C . GLU A 1 621 ? 54.590 4.378 -93.467 1.00 94.12 621 GLU A C 1
ATOM 5130 O O . GLU A 1 621 ? 55.346 3.977 -94.352 1.00 94.12 621 GLU A O 1
ATOM 5135 N N . GLU A 1 622 ? 53.901 5.514 -93.606 1.00 93.62 622 GLU A N 1
ATOM 5136 C CA . GLU A 1 622 ? 53.974 6.359 -94.808 1.00 93.62 622 GLU A CA 1
ATOM 5137 C C . GLU A 1 622 ? 55.382 6.912 -95.050 1.00 93.62 622 GLU A C 1
ATOM 5139 O O . GLU A 1 622 ? 55.866 6.896 -96.181 1.00 93.62 622 GLU A O 1
ATOM 5144 N N . LYS A 1 623 ? 56.090 7.327 -93.991 1.00 93.88 623 LYS A N 1
ATOM 5145 C CA . LYS A 1 623 ? 57.500 7.716 -94.095 1.00 93.88 623 LYS A CA 1
ATOM 5146 C C . LYS A 1 623 ? 58.344 6.566 -94.644 1.00 93.88 623 LYS A C 1
ATOM 5148 O O . LYS A 1 623 ? 59.120 6.783 -95.566 1.00 93.88 623 LYS A O 1
ATOM 5153 N N . SER A 1 624 ? 58.164 5.347 -94.131 1.00 93.88 624 SER A N 1
ATOM 5154 C CA . SER A 1 624 ? 58.898 4.178 -94.624 1.00 93.88 624 SER A CA 1
ATOM 5155 C C . SER A 1 624 ? 58.580 3.870 -96.093 1.00 93.88 624 SER A C 1
ATOM 5157 O O . SER A 1 624 ? 59.492 3.575 -96.863 1.00 93.88 624 SER A O 1
ATOM 5159 N N . LYS A 1 625 ? 57.318 4.024 -96.524 1.00 94.88 625 LYS A N 1
ATOM 5160 C CA . LYS A 1 625 ? 56.920 3.889 -97.935 1.00 94.88 625 LYS A CA 1
ATOM 5161 C C . LYS A 1 625 ? 57.606 4.940 -98.803 1.00 94.88 625 LYS A C 1
ATOM 5163 O O . LYS A 1 625 ? 58.205 4.584 -99.815 1.00 94.88 625 LYS A O 1
ATOM 5168 N N . LEU A 1 626 ? 57.578 6.207 -98.394 1.00 93.56 626 LEU A N 1
ATOM 5169 C CA . LEU A 1 626 ? 58.262 7.294 -99.098 1.00 93.56 626 LEU A CA 1
ATOM 5170 C C . LEU A 1 626 ? 59.775 7.067 -99.172 1.00 93.56 626 LEU A C 1
ATOM 5172 O O . LEU A 1 626 ? 60.349 7.258 -100.238 1.00 93.56 626 LEU A O 1
ATOM 5176 N N . ASP A 1 627 ? 60.408 6.601 -98.093 1.00 92.88 627 ASP A N 1
ATOM 5177 C CA . ASP A 1 627 ? 61.834 6.257 -98.077 1.00 92.88 627 ASP A CA 1
ATOM 5178 C C . ASP A 1 627 ? 62.141 5.124 -99.077 1.00 92.88 627 ASP A C 1
ATOM 5180 O O . ASP A 1 627 ? 63.122 5.202 -99.822 1.00 92.88 627 ASP A O 1
ATOM 5184 N N . THR A 1 628 ? 61.284 4.094 -99.168 1.00 92.69 628 THR A N 1
ATOM 5185 C CA . THR A 1 628 ? 61.442 3.034 -100.182 1.00 92.69 628 THR A CA 1
ATOM 5186 C C . THR A 1 628 ? 61.243 3.542 -101.607 1.00 92.69 628 THR A C 1
ATOM 5188 O O . THR A 1 628 ? 61.970 3.124 -102.507 1.00 92.69 628 THR A O 1
ATOM 5191 N N . GLU A 1 629 ? 60.294 4.449 -101.835 1.00 92.06 629 GLU A N 1
ATOM 5192 C CA . GLU A 1 629 ? 60.041 5.018 -103.159 1.00 92.06 629 GLU A CA 1
ATOM 5193 C C . GLU A 1 629 ? 61.168 5.963 -103.586 1.00 92.06 629 GLU A C 1
ATOM 5195 O O . GLU A 1 629 ? 61.629 5.917 -104.725 1.00 92.06 629 GLU A O 1
ATOM 5200 N N . LEU A 1 630 ? 61.700 6.748 -102.647 1.00 92.00 630 LEU A N 1
ATOM 5201 C CA . LEU A 1 630 ? 62.887 7.564 -102.859 1.00 92.00 630 LEU A CA 1
ATOM 5202 C C . LEU A 1 630 ? 64.097 6.695 -103.226 1.00 92.00 630 LEU A C 1
ATOM 5204 O O . LEU A 1 630 ? 64.812 7.026 -104.169 1.00 92.00 630 LEU A O 1
ATOM 5208 N N . LEU A 1 631 ? 64.307 5.569 -102.533 1.00 92.19 631 LEU A N 1
ATOM 5209 C CA . LEU A 1 631 ? 65.356 4.602 -102.875 1.00 92.19 631 LEU A CA 1
ATOM 5210 C C . LEU A 1 631 ? 65.188 4.050 -104.296 1.00 92.19 631 LEU A C 1
ATOM 5212 O O . LEU A 1 631 ? 66.157 4.052 -105.055 1.00 92.19 631 LEU A O 1
ATOM 5216 N N . LYS A 1 632 ? 63.971 3.651 -104.693 1.00 91.44 632 LYS A N 1
ATOM 5217 C CA . LYS A 1 632 ? 63.696 3.222 -106.078 1.00 91.44 632 LYS A CA 1
ATOM 5218 C C . LYS A 1 632 ? 64.012 4.323 -107.085 1.00 91.44 632 LYS A C 1
ATOM 5220 O O . LYS A 1 632 ? 64.618 4.045 -108.117 1.00 91.44 632 LYS A O 1
ATOM 5225 N N . GLN A 1 633 ? 63.640 5.569 -106.789 1.00 86.19 633 GLN A N 1
ATOM 5226 C CA . GLN A 1 633 ? 63.912 6.699 -107.672 1.00 86.19 633 GLN A CA 1
ATOM 5227 C C . GLN A 1 633 ? 65.416 6.983 -107.793 1.00 86.19 633 GLN A C 1
ATOM 5229 O O . GLN A 1 633 ? 65.899 7.294 -108.883 1.00 86.19 633 GLN A O 1
ATOM 5234 N N . ILE A 1 634 ? 66.173 6.862 -106.698 1.00 86.38 634 ILE A N 1
ATOM 5235 C CA . ILE A 1 634 ? 67.638 6.973 -106.707 1.00 86.38 634 ILE A CA 1
ATOM 5236 C C . ILE A 1 634 ? 68.250 5.870 -107.581 1.00 86.38 634 ILE A C 1
ATOM 5238 O O . ILE A 1 634 ? 69.094 6.170 -108.425 1.00 86.38 634 ILE A O 1
ATOM 5242 N N . GLU A 1 635 ? 67.806 4.619 -107.427 1.00 85.62 635 GLU A N 1
ATOM 5243 C CA . GLU A 1 635 ? 68.258 3.479 -108.238 1.00 85.62 635 GLU A CA 1
ATOM 5244 C C . GLU A 1 635 ? 67.959 3.700 -109.729 1.00 85.62 635 GLU A C 1
ATOM 5246 O O . GLU A 1 635 ? 68.837 3.539 -110.575 1.00 85.62 635 GLU A O 1
ATOM 5251 N N . PHE A 1 636 ? 66.748 4.154 -110.057 1.00 84.81 636 PHE A N 1
ATOM 5252 C CA . PHE A 1 636 ? 66.340 4.472 -111.425 1.00 84.81 636 PHE A CA 1
ATOM 5253 C C . PHE A 1 636 ? 67.185 5.598 -112.039 1.00 84.81 636 PHE A C 1
ATOM 5255 O O . PHE A 1 636 ? 67.664 5.485 -113.167 1.00 84.81 636 PHE A O 1
ATOM 5262 N N . ASN A 1 637 ? 67.434 6.673 -111.286 1.00 81.50 637 ASN A N 1
ATOM 5263 C CA . ASN A 1 637 ? 68.298 7.765 -111.735 1.00 81.50 637 ASN A CA 1
ATOM 5264 C C . ASN A 1 637 ? 69.746 7.296 -111.956 1.00 81.50 637 ASN A C 1
ATOM 5266 O O . ASN A 1 637 ? 70.390 7.728 -112.914 1.00 81.50 637 ASN A O 1
ATOM 5270 N N . LYS A 1 638 ? 70.254 6.393 -111.108 1.00 80.31 638 LYS A N 1
ATOM 5271 C CA . LYS A 1 638 ? 71.573 5.771 -111.278 1.00 80.31 638 LYS A CA 1
ATOM 5272 C C . LYS A 1 638 ? 71.625 4.909 -112.543 1.00 80.31 638 LYS A C 1
ATOM 5274 O O . LYS A 1 638 ? 72.561 5.050 -113.325 1.00 80.31 638 LYS A O 1
ATOM 5279 N N . GLN A 1 639 ? 70.592 4.107 -112.802 1.00 76.50 639 GLN A N 1
ATOM 5280 C CA . GLN A 1 639 ? 70.461 3.328 -114.040 1.00 76.50 639 GLN A CA 1
ATOM 5281 C C . GLN A 1 639 ? 70.409 4.228 -115.284 1.00 76.50 639 GLN A C 1
ATOM 5283 O O . GLN A 1 639 ? 71.047 3.924 -116.290 1.00 76.50 639 GLN A O 1
ATOM 5288 N N . LEU A 1 640 ? 69.713 5.369 -115.222 1.00 68.00 640 LEU A N 1
ATOM 5289 C CA . LEU A 1 640 ? 69.719 6.357 -116.305 1.00 68.00 640 LEU A CA 1
ATOM 5290 C C . LEU A 1 640 ? 71.107 6.970 -116.528 1.00 68.00 640 LEU A C 1
ATOM 5292 O O . LEU A 1 640 ? 71.516 7.127 -117.677 1.00 68.00 640 LEU A O 1
ATOM 5296 N N . GLN A 1 641 ? 71.851 7.295 -115.465 1.00 61.41 641 GLN A N 1
ATOM 5297 C CA . GLN A 1 641 ? 73.235 7.769 -115.589 1.00 61.41 641 GLN A CA 1
ATOM 5298 C C . GLN A 1 641 ? 74.151 6.706 -116.210 1.00 61.41 641 GLN A C 1
ATOM 5300 O O . GLN A 1 641 ? 74.920 7.027 -117.115 1.00 61.41 641 GLN A O 1
ATOM 5305 N N . GLU A 1 642 ? 74.033 5.446 -115.788 1.00 61.28 642 GLU A N 1
ATOM 5306 C CA . GLU A 1 642 ? 74.785 4.321 -116.356 1.00 61.28 642 GLU A CA 1
ATOM 5307 C C . GLU A 1 642 ? 74.409 4.069 -117.830 1.00 61.28 642 GLU A C 1
ATOM 5309 O O . GLU A 1 642 ? 75.289 3.848 -118.661 1.00 61.28 642 GLU A O 1
ATOM 5314 N N . SER A 1 643 ? 73.130 4.217 -118.198 1.00 59.19 643 SER A N 1
ATOM 5315 C CA . SER A 1 643 ? 72.643 4.124 -119.583 1.00 59.19 643 SER A CA 1
ATOM 5316 C C . SER A 1 643 ? 73.085 5.298 -120.468 1.00 59.19 643 SER A C 1
ATOM 5318 O O . SER A 1 643 ? 73.160 5.148 -121.691 1.00 59.19 643 SER A O 1
ATOM 5320 N N . ASN A 1 644 ? 73.382 6.468 -119.896 1.00 52.97 644 ASN A N 1
ATOM 5321 C CA . ASN A 1 644 ? 73.809 7.648 -120.653 1.00 52.97 644 ASN A CA 1
ATOM 5322 C C . ASN A 1 644 ? 75.303 7.605 -121.049 1.00 52.97 644 ASN A C 1
ATOM 5324 O O . ASN A 1 644 ? 75.761 8.426 -121.846 1.00 52.97 644 ASN A O 1
ATOM 5328 N N . ASN A 1 645 ? 76.048 6.581 -120.608 1.00 49.03 645 ASN A N 1
ATOM 5329 C CA . ASN A 1 645 ? 77.404 6.266 -121.085 1.00 49.03 645 ASN A CA 1
ATOM 5330 C C . ASN A 1 645 ? 77.448 5.730 -122.534 1.00 49.03 645 ASN A C 1
ATOM 5332 O O . ASN A 1 645 ? 78.489 5.276 -122.995 1.00 49.03 645 ASN A O 1
ATOM 5336 N N . ALA A 1 646 ? 76.349 5.812 -123.294 1.00 50.00 646 ALA A N 1
ATOM 5337 C CA . ALA A 1 646 ? 76.262 5.425 -124.705 1.00 50.00 646 ALA A CA 1
ATOM 5338 C C . ALA A 1 646 ? 76.345 6.612 -125.697 1.00 50.00 646 ALA A C 1
ATOM 5340 O O . ALA A 1 646 ? 76.093 6.440 -126.896 1.00 50.00 646 ALA A O 1
ATOM 5341 N N . ASN A 1 647 ? 76.771 7.804 -125.251 1.00 48.69 647 ASN A N 1
ATOM 5342 C CA . ASN A 1 647 ? 77.088 8.952 -126.124 1.00 48.69 647 ASN A CA 1
ATOM 5343 C C . ASN A 1 647 ? 78.533 8.905 -126.694 1.00 48.69 647 ASN A C 1
ATOM 5345 O O . ASN A 1 647 ? 79.187 9.910 -126.966 1.00 48.69 647 ASN A O 1
ATOM 5349 N N . VAL A 1 648 ? 79.023 7.681 -126.898 1.00 53.72 648 VAL A N 1
ATOM 5350 C CA . VAL A 1 648 ? 80.416 7.283 -127.180 1.00 53.72 648 VAL A CA 1
ATOM 5351 C C . VAL A 1 648 ? 80.880 7.608 -128.607 1.00 53.72 648 VAL A C 1
ATOM 5353 O O . VAL A 1 648 ? 82.074 7.607 -128.874 1.00 53.72 648 VAL A O 1
ATOM 5356 N N . LYS A 1 649 ? 79.996 7.958 -129.553 1.00 55.12 649 LYS A N 1
ATOM 5357 C CA . LYS A 1 649 ? 80.408 8.114 -130.968 1.00 55.12 649 LYS A CA 1
ATOM 5358 C C . LYS A 1 649 ? 81.015 9.483 -131.314 1.00 55.12 649 LYS A C 1
ATOM 5360 O O . LYS A 1 649 ? 81.815 9.560 -132.242 1.00 55.12 649 LYS A O 1
ATOM 5365 N N . LEU A 1 650 ? 80.665 10.539 -130.576 1.00 54.25 650 LEU A N 1
ATOM 5366 C CA . LEU A 1 650 ? 81.317 11.853 -130.687 1.00 54.25 650 LEU A CA 1
ATOM 5367 C C . LEU A 1 650 ? 82.545 11.931 -129.771 1.00 54.25 650 LEU A C 1
ATOM 5369 O O . LEU A 1 650 ? 83.585 12.380 -130.233 1.00 54.25 650 LEU A O 1
ATOM 5373 N N . GLY A 1 651 ? 82.454 11.403 -128.542 1.00 57.69 651 GLY A N 1
ATOM 5374 C CA . GLY A 1 651 ? 83.564 11.341 -127.582 1.00 57.69 651 GLY A CA 1
ATOM 5375 C C . GLY A 1 651 ? 84.772 10.547 -128.085 1.00 57.69 651 GLY A C 1
ATOM 5376 O O . GLY A 1 651 ? 85.852 11.113 -128.158 1.00 57.69 651 GLY A O 1
ATOM 5377 N N . HIS A 1 652 ? 84.604 9.302 -128.557 1.00 58.47 652 HIS A N 1
ATOM 5378 C CA . HIS A 1 652 ? 85.753 8.475 -128.969 1.00 58.47 652 HIS A CA 1
ATOM 5379 C C . HIS A 1 652 ? 86.510 9.006 -130.197 1.00 58.47 652 HIS A C 1
ATOM 5381 O O . HIS A 1 652 ? 87.734 8.954 -130.220 1.00 58.47 652 HIS A O 1
ATOM 5387 N N . MET A 1 653 ? 85.827 9.554 -131.214 1.00 58.25 653 MET A N 1
ATOM 5388 C CA . MET A 1 653 ? 86.525 10.160 -132.367 1.00 58.25 653 MET A CA 1
ATOM 5389 C C . MET A 1 653 ? 87.156 11.520 -132.033 1.00 58.25 653 MET A C 1
ATOM 5391 O O . MET A 1 653 ? 88.071 11.962 -132.734 1.00 58.25 653 MET A O 1
ATOM 5395 N N . PHE A 1 654 ? 86.645 12.207 -131.007 1.00 60.81 654 PHE A N 1
ATOM 5396 C CA . PHE A 1 654 ? 87.221 13.445 -130.489 1.00 60.81 654 PHE A CA 1
ATOM 5397 C C . PHE A 1 654 ? 88.448 13.132 -129.618 1.00 60.81 654 PHE A C 1
ATOM 5399 O O . PHE A 1 654 ? 89.490 13.746 -129.815 1.00 60.81 654 PHE A O 1
ATOM 5406 N N . GLU A 1 655 ? 88.381 12.103 -128.769 1.00 62.53 655 GLU A N 1
ATOM 5407 C CA . GLU A 1 655 ? 89.480 11.604 -127.930 1.00 62.53 655 GLU A CA 1
ATOM 5408 C C . GLU A 1 655 ? 90.630 10.985 -128.741 1.00 62.53 655 GLU A C 1
ATOM 5410 O O . GLU A 1 655 ? 91.780 11.332 -128.486 1.00 62.53 655 GLU A O 1
ATOM 5415 N N . GLU A 1 656 ? 90.371 10.176 -129.780 1.00 66.06 656 GLU A N 1
ATOM 5416 C CA . GLU A 1 656 ? 91.436 9.639 -130.657 1.00 66.06 656 GLU A CA 1
ATOM 5417 C C . GLU A 1 656 ? 92.229 10.744 -131.373 1.00 66.06 656 GLU A C 1
ATOM 5419 O O . GLU A 1 656 ? 93.439 10.642 -131.549 1.00 66.06 656 GLU A O 1
ATOM 5424 N N . ARG A 1 657 ? 91.564 11.830 -131.789 1.00 63.09 657 ARG A N 1
ATOM 5425 C CA . ARG A 1 657 ? 92.208 12.974 -132.464 1.00 63.09 657 ARG A CA 1
ATOM 5426 C C . ARG A 1 657 ? 92.878 13.947 -131.487 1.00 63.09 657 ARG A C 1
ATOM 5428 O O . ARG A 1 657 ? 93.763 14.692 -131.911 1.00 63.09 657 ARG A O 1
ATOM 5435 N N . LEU A 1 658 ? 92.442 13.959 -130.226 1.00 66.44 658 LEU A N 1
ATOM 5436 C CA . LEU A 1 658 ? 93.046 14.723 -129.132 1.00 66.44 658 LEU A CA 1
ATOM 5437 C C . LEU A 1 658 ? 94.273 14.017 -128.540 1.00 66.44 658 LEU A C 1
ATOM 5439 O O . LEU A 1 658 ? 95.185 14.703 -128.087 1.00 66.44 658 LEU A O 1
ATOM 5443 N N . ALA A 1 659 ? 94.331 12.681 -128.589 1.00 68.50 659 ALA A N 1
ATOM 5444 C CA . ALA A 1 659 ? 95.426 11.885 -128.031 1.00 68.50 659 ALA A CA 1
ATOM 5445 C C . ALA A 1 659 ? 96.817 12.268 -128.585 1.00 68.50 659 ALA A C 1
ATOM 5447 O O . ALA A 1 659 ? 97.802 12.216 -127.851 1.00 68.50 659 ALA A O 1
ATOM 5448 N N . ASP A 1 660 ? 96.887 12.743 -129.835 1.00 67.50 660 ASP A N 1
ATOM 5449 C CA . ASP A 1 660 ? 98.135 13.142 -130.503 1.00 67.50 660 ASP A CA 1
ATOM 5450 C C . ASP A 1 660 ? 98.459 14.652 -130.408 1.00 67.50 660 ASP A C 1
ATOM 5452 O O . ASP A 1 660 ? 99.395 15.128 -131.058 1.00 67.50 660 ASP A O 1
ATOM 5456 N N . ARG A 1 661 ? 97.710 15.455 -129.630 1.00 68.88 661 ARG A N 1
ATOM 5457 C CA . ARG A 1 661 ? 97.917 16.917 -129.541 1.00 68.88 661 ARG A CA 1
ATOM 5458 C C . ARG A 1 661 ? 98.025 17.427 -128.103 1.00 68.88 661 ARG A C 1
ATOM 5460 O O . ARG A 1 661 ? 97.209 17.111 -127.247 1.00 68.88 661 ARG A O 1
ATOM 5467 N N . ARG A 1 662 ? 99.010 18.300 -127.854 1.00 72.75 662 ARG A N 1
ATOM 5468 C CA . ARG A 1 662 ? 99.125 19.100 -126.621 1.00 72.75 662 ARG A CA 1
ATOM 5469 C C . ARG A 1 662 ? 98.865 20.567 -126.944 1.00 72.75 662 ARG A C 1
ATOM 5471 O O . ARG A 1 662 ? 99.563 21.126 -127.784 1.00 72.75 662 ARG A O 1
ATOM 5478 N N . PHE A 1 663 ? 97.891 21.170 -126.269 1.00 78.44 663 PHE A N 1
ATOM 5479 C CA . PHE A 1 663 ? 97.586 22.598 -126.381 1.00 78.44 663 PHE A CA 1
ATOM 5480 C C . PHE A 1 663 ? 98.310 23.374 -125.279 1.00 78.44 663 PHE A C 1
ATOM 5482 O O . PHE A 1 663 ? 98.315 22.951 -124.123 1.00 78.44 663 PHE A O 1
ATOM 5489 N N . HIS A 1 664 ? 98.909 24.505 -125.634 1.00 75.38 664 HIS A N 1
ATOM 5490 C CA . HIS A 1 664 ? 99.693 25.359 -124.739 1.00 75.38 664 HIS A CA 1
ATOM 5491 C C . HIS A 1 664 ? 98.939 26.644 -124.353 1.00 75.38 664 HIS A C 1
ATOM 5493 O O . HIS A 1 664 ? 99.425 27.415 -123.527 1.00 75.38 664 HIS A O 1
ATOM 5499 N N . SER A 1 665 ? 97.739 26.871 -124.904 1.00 80.19 665 SER A N 1
ATOM 5500 C CA . SER A 1 665 ? 96.798 27.899 -124.449 1.00 80.19 665 SER A CA 1
ATOM 5501 C C . SER A 1 665 ? 95.339 27.515 -124.729 1.00 80.19 665 SER A C 1
ATOM 5503 O O . SER A 1 665 ? 95.046 26.697 -125.605 1.00 80.19 665 SER A O 1
ATOM 5505 N N . TYR A 1 666 ? 94.406 28.131 -123.994 1.00 79.81 666 TYR A N 1
ATOM 5506 C CA . TYR A 1 666 ? 92.964 27.970 -124.224 1.00 79.81 666 TYR A CA 1
ATOM 5507 C C . TYR A 1 666 ? 92.562 28.381 -125.649 1.00 79.81 666 TYR A C 1
ATOM 5509 O O . TYR A 1 666 ? 91.781 27.691 -126.296 1.00 79.81 666 TYR A O 1
ATOM 5517 N N . GLU A 1 667 ? 93.149 29.456 -126.178 1.00 83.12 667 GLU A N 1
ATOM 5518 C CA . GLU A 1 667 ? 92.876 29.927 -127.541 1.00 83.12 667 GLU A CA 1
ATOM 5519 C C . GLU A 1 667 ? 93.358 28.940 -128.610 1.00 83.12 667 GLU A C 1
ATOM 5521 O O . GLU A 1 667 ? 92.749 28.847 -129.676 1.00 83.12 667 GLU A O 1
ATOM 5526 N N . GLU A 1 668 ? 94.420 28.176 -128.340 1.00 81.31 668 GLU A N 1
ATOM 5527 C CA . GLU A 1 668 ? 94.888 27.110 -129.229 1.00 81.31 668 GLU A CA 1
ATOM 5528 C C . GLU A 1 668 ? 93.908 25.931 -129.250 1.00 81.31 668 GLU A C 1
ATOM 5530 O O . GLU A 1 668 ? 93.550 25.443 -130.326 1.00 81.31 668 GLU A O 1
ATOM 5535 N N . ALA A 1 669 ? 93.421 25.518 -128.075 1.00 78.62 669 ALA A N 1
ATOM 5536 C CA . ALA A 1 669 ? 92.397 24.485 -127.961 1.00 78.62 669 ALA A CA 1
ATOM 5537 C C . ALA A 1 669 ? 91.094 24.924 -128.645 1.00 78.62 669 ALA A C 1
ATOM 5539 O O . ALA A 1 669 ? 90.544 24.176 -129.449 1.00 78.62 669 ALA A O 1
ATOM 5540 N N . GLN A 1 670 ? 90.640 26.157 -128.411 1.00 84.88 670 GLN A N 1
ATOM 5541 C CA . GLN A 1 670 ? 89.424 26.688 -129.022 1.00 84.88 670 GLN A CA 1
ATOM 5542 C C . GLN A 1 670 ? 89.541 26.768 -130.551 1.00 84.88 670 GLN A C 1
ATOM 5544 O O . GLN A 1 670 ? 88.683 26.237 -131.251 1.00 84.88 670 GLN A O 1
ATOM 5549 N N . LYS A 1 671 ? 90.640 27.320 -131.088 1.00 82.94 671 LYS A N 1
ATOM 5550 C CA . LYS A 1 671 ? 90.881 27.350 -132.544 1.00 82.94 671 LYS A CA 1
ATOM 5551 C C . LYS A 1 671 ? 90.916 25.953 -133.156 1.00 82.94 671 LYS A C 1
ATOM 5553 O O . LYS A 1 671 ? 90.466 25.767 -134.287 1.00 82.94 671 LYS A O 1
ATOM 5558 N N . TRP A 1 672 ? 91.456 24.970 -132.436 1.00 83.88 672 TRP A N 1
ATOM 5559 C CA . TRP A 1 672 ? 91.459 23.590 -132.899 1.00 83.88 672 TRP A CA 1
ATOM 5560 C C . TRP A 1 672 ? 90.062 22.976 -132.909 1.00 83.88 672 TRP A C 1
ATOM 5562 O O . TRP A 1 672 ? 89.711 22.341 -133.899 1.00 83.88 672 TRP A O 1
ATOM 5572 N N . ILE A 1 673 ? 89.266 23.181 -131.856 1.00 81.25 673 ILE A N 1
ATOM 5573 C CA . ILE A 1 673 ? 87.878 22.705 -131.790 1.00 81.25 673 ILE A CA 1
ATOM 5574 C C . ILE A 1 673 ? 87.058 23.334 -132.916 1.00 81.25 673 ILE A C 1
ATOM 5576 O O . ILE A 1 673 ? 86.409 22.606 -133.665 1.00 81.25 673 ILE A O 1
ATOM 5580 N N . ASP A 1 674 ? 87.155 24.651 -133.103 1.00 84.12 674 ASP A N 1
ATOM 5581 C CA . ASP A 1 674 ? 86.438 25.368 -134.159 1.00 84.12 674 ASP A CA 1
ATOM 5582 C C . ASP A 1 674 ? 86.843 24.851 -135.548 1.00 84.12 674 ASP A C 1
ATOM 5584 O O . ASP A 1 674 ? 85.991 24.571 -136.394 1.00 84.12 674 ASP A O 1
ATOM 5588 N N . SER A 1 675 ? 88.142 24.624 -135.769 1.00 81.44 675 SER A N 1
ATOM 5589 C CA . SER A 1 675 ? 88.651 24.022 -137.004 1.00 81.44 675 SER A CA 1
ATOM 5590 C C . SER A 1 675 ? 88.210 22.566 -137.181 1.00 81.44 675 SER A C 1
ATOM 5592 O O . SER A 1 675 ? 87.881 22.164 -138.298 1.00 81.44 675 SER A O 1
ATOM 5594 N N . TRP A 1 676 ? 88.168 21.763 -136.115 1.00 81.50 676 TRP A N 1
ATOM 5595 C CA . TRP A 1 676 ? 87.738 20.368 -136.177 1.00 81.50 676 TRP A CA 1
ATOM 5596 C C . TRP A 1 676 ? 86.250 20.271 -136.501 1.00 81.50 676 TRP A C 1
ATOM 5598 O O . TRP A 1 676 ? 85.893 19.522 -137.410 1.00 81.50 676 TRP A O 1
ATOM 5608 N N . ILE A 1 677 ? 85.404 21.060 -135.833 1.00 79.12 677 ILE A N 1
ATOM 5609 C CA . ILE A 1 677 ? 83.966 21.134 -136.112 1.00 79.12 677 ILE A CA 1
ATOM 5610 C C . ILE A 1 677 ? 83.747 21.591 -137.560 1.00 79.12 677 ILE A C 1
ATOM 5612 O O . ILE A 1 677 ? 82.999 20.940 -138.287 1.00 79.12 677 ILE A O 1
ATOM 5616 N N . ALA A 1 678 ? 84.468 22.622 -138.019 1.00 80.62 678 ALA A N 1
ATOM 5617 C CA . ALA A 1 678 ? 84.401 23.092 -139.405 1.00 80.62 678 ALA A CA 1
ATOM 5618 C C . ALA A 1 678 ? 84.936 22.073 -140.434 1.00 80.62 678 ALA A C 1
ATOM 5620 O O . ALA A 1 678 ? 84.515 22.088 -141.588 1.00 80.62 678 ALA A O 1
ATOM 5621 N N . SER A 1 679 ? 85.839 21.165 -140.039 1.00 78.81 679 SER A N 1
ATOM 5622 C CA . SER A 1 679 ? 86.375 20.109 -140.915 1.00 78.81 679 SER A CA 1
ATOM 5623 C C . SER A 1 679 ? 85.405 18.946 -141.158 1.00 78.81 679 SER A C 1
ATOM 5625 O O . SER A 1 679 ? 85.668 18.096 -142.013 1.00 78.81 679 SER A O 1
ATOM 5627 N N . LYS A 1 680 ? 84.307 18.854 -140.394 1.00 79.56 680 LYS A N 1
ATOM 5628 C CA . LYS A 1 680 ? 83.313 17.786 -140.535 1.00 79.56 680 LYS A CA 1
ATOM 5629 C C . LYS A 1 680 ? 82.180 18.234 -141.448 1.00 79.56 680 LYS A C 1
ATOM 5631 O O . LYS A 1 680 ? 81.533 19.246 -141.212 1.00 79.56 680 LYS A O 1
ATOM 5636 N N . ASP A 1 681 ? 81.914 17.428 -142.470 1.00 78.44 681 ASP A N 1
ATOM 5637 C CA . ASP A 1 681 ? 80.779 17.646 -143.361 1.00 78.44 681 ASP A CA 1
ATOM 5638 C C . ASP A 1 681 ? 79.443 17.536 -142.605 1.00 78.44 681 ASP A C 1
ATOM 5640 O O . ASP A 1 681 ? 79.308 16.742 -141.671 1.00 78.44 681 ASP A O 1
ATOM 5644 N N . MET A 1 682 ? 78.424 18.283 -143.037 1.00 78.25 682 MET A N 1
ATOM 5645 C CA . MET A 1 682 ? 77.101 18.290 -142.398 1.00 78.25 682 MET A CA 1
ATOM 5646 C C . MET A 1 682 ? 76.499 16.876 -142.310 1.00 78.25 682 MET A C 1
ATOM 5648 O O . MET A 1 682 ? 75.799 16.544 -141.348 1.00 78.25 682 MET A O 1
ATOM 5652 N N . SER A 1 683 ? 76.808 16.002 -143.279 1.00 77.06 683 SER A N 1
ATOM 5653 C CA . SER A 1 683 ? 76.363 14.606 -143.265 1.00 77.06 683 SER A CA 1
ATOM 5654 C C . SER A 1 683 ? 76.937 13.789 -142.103 1.00 77.06 683 SER A C 1
ATOM 5656 O O . SER A 1 683 ? 76.309 12.805 -141.716 1.00 77.06 683 SER A O 1
ATOM 5658 N N . PHE A 1 684 ? 78.075 14.177 -141.513 1.00 77.50 684 PHE A N 1
ATOM 5659 C CA . PHE A 1 684 ? 78.657 13.531 -140.331 1.00 77.50 684 PHE A CA 1
ATOM 5660 C C . PHE A 1 684 ? 77.752 13.709 -139.106 1.00 77.50 684 PHE A C 1
ATOM 5662 O O . PHE A 1 684 ? 77.328 12.721 -138.503 1.00 77.50 684 PHE A O 1
ATOM 5669 N N . PHE A 1 685 ? 77.378 14.954 -138.793 1.00 76.44 685 PHE A N 1
ATOM 5670 C CA . PHE A 1 685 ? 76.467 15.264 -137.686 1.00 76.44 685 PHE A CA 1
ATOM 5671 C C . PHE A 1 685 ? 75.072 14.685 -137.937 1.00 76.44 685 PHE A C 1
ATOM 5673 O O . PHE A 1 685 ? 74.468 14.091 -137.043 1.00 76.44 685 PHE A O 1
ATOM 5680 N N . ARG A 1 686 ? 74.596 14.757 -139.190 1.00 79.25 686 ARG A N 1
ATOM 5681 C CA . ARG A 1 686 ? 73.312 14.166 -139.581 1.00 79.25 686 ARG A CA 1
ATOM 5682 C C . ARG A 1 686 ? 73.285 12.653 -139.386 1.00 79.25 686 ARG A C 1
ATOM 5684 O O . ARG A 1 686 ? 72.296 12.137 -138.879 1.00 79.25 686 ARG A O 1
ATOM 5691 N N . ARG A 1 687 ? 74.359 11.937 -139.749 1.00 78.56 687 ARG A N 1
ATOM 5692 C CA . ARG A 1 687 ? 74.455 10.482 -139.536 1.00 78.56 687 ARG A CA 1
ATOM 5693 C C . ARG A 1 687 ? 74.410 10.130 -138.055 1.00 78.56 687 ARG A C 1
ATOM 5695 O O . ARG A 1 687 ? 73.735 9.177 -137.697 1.00 78.56 687 ARG A O 1
ATOM 5702 N N . GLY A 1 688 ? 75.091 10.901 -137.205 1.00 74.19 688 GLY A N 1
ATOM 5703 C CA . GLY A 1 688 ? 75.049 10.700 -135.754 1.00 74.19 688 GLY A CA 1
ATOM 5704 C C . GLY A 1 688 ? 73.624 10.752 -135.196 1.00 74.19 688 GLY A C 1
ATOM 5705 O O . GLY A 1 688 ? 73.236 9.871 -134.435 1.00 74.19 688 GLY A O 1
ATOM 5706 N N . ILE A 1 689 ? 72.829 11.728 -135.645 1.00 76.38 689 ILE A N 1
ATOM 5707 C CA . ILE A 1 689 ? 71.432 11.897 -135.220 1.00 76.38 689 ILE A CA 1
ATOM 5708 C C . ILE A 1 689 ? 70.514 10.840 -135.856 1.00 76.38 689 ILE A C 1
ATOM 5710 O O . ILE A 1 689 ? 69.692 10.246 -135.166 1.00 76.38 689 ILE A O 1
ATOM 5714 N N . HIS A 1 690 ? 70.659 10.544 -137.152 1.00 75.94 690 HIS A N 1
ATOM 5715 C CA . HIS A 1 690 ? 69.785 9.590 -137.851 1.00 75.94 690 HIS A CA 1
ATOM 5716 C C . HIS A 1 690 ? 69.987 8.122 -137.452 1.00 75.94 690 HIS A C 1
ATOM 5718 O O . HIS A 1 690 ? 69.125 7.305 -137.758 1.00 75.94 690 HIS A O 1
ATOM 5724 N N . VAL A 1 691 ? 71.075 7.778 -136.758 1.00 75.06 691 VAL A N 1
ATOM 5725 C CA . VAL A 1 691 ? 71.293 6.426 -136.207 1.00 75.06 691 VAL A CA 1
ATOM 5726 C C . VAL A 1 691 ? 70.603 6.250 -134.838 1.00 75.06 691 VAL A C 1
ATOM 5728 O O . VAL A 1 691 ? 70.497 5.130 -134.343 1.00 75.06 691 VAL A O 1
ATOM 5731 N N . LEU A 1 692 ? 70.083 7.319 -134.212 1.00 74.50 692 LEU A N 1
ATOM 5732 C CA . LEU A 1 692 ? 69.364 7.225 -132.929 1.00 74.50 692 LEU A CA 1
ATOM 5733 C C . LEU A 1 692 ? 68.085 6.372 -132.998 1.00 74.50 692 LEU A C 1
ATOM 5735 O O . LEU A 1 692 ? 67.946 5.511 -132.133 1.00 74.50 692 LEU A O 1
ATOM 5739 N N . PRO A 1 693 ? 67.192 6.512 -134.001 1.00 80.00 693 PRO A N 1
ATOM 5740 C CA . PRO A 1 693 ? 66.020 5.642 -134.116 1.00 80.00 693 PRO A CA 1
ATOM 5741 C C . PRO A 1 693 ? 66.388 4.163 -134.270 1.00 80.00 693 PRO A C 1
ATOM 5743 O O . PRO A 1 693 ? 65.762 3.309 -133.656 1.00 80.00 693 PRO A O 1
ATOM 5746 N N . GLU A 1 694 ? 67.443 3.859 -135.028 1.00 75.69 694 GLU A N 1
ATOM 5747 C CA . GLU A 1 694 ? 67.941 2.489 -135.204 1.00 75.69 694 GLU A CA 1
ATOM 5748 C C . GLU A 1 694 ? 68.486 1.919 -133.882 1.00 75.69 694 GLU A C 1
ATOM 5750 O O . GLU A 1 694 ? 68.213 0.774 -133.525 1.00 75.69 694 GLU A O 1
ATOM 5755 N N . ARG A 1 695 ? 69.190 2.745 -133.094 1.00 76.00 695 ARG A N 1
ATOM 5756 C CA . ARG A 1 695 ? 69.645 2.384 -131.742 1.00 76.00 695 ARG A CA 1
ATOM 5757 C C . ARG A 1 695 ? 68.485 2.178 -130.775 1.00 76.00 695 ARG A C 1
ATOM 5759 O O . ARG A 1 695 ? 68.512 1.212 -130.025 1.00 76.00 695 ARG A O 1
ATOM 5766 N N . TRP A 1 696 ? 67.476 3.045 -130.785 1.00 80.19 696 TRP A N 1
ATOM 5767 C CA . TRP A 1 696 ? 66.289 2.881 -129.944 1.00 80.19 696 TRP A CA 1
ATOM 5768 C C . TRP A 1 696 ? 65.503 1.624 -130.316 1.00 80.19 696 TRP A C 1
ATOM 5770 O O . TRP A 1 696 ? 65.072 0.908 -129.419 1.00 80.19 696 TRP A O 1
ATOM 5780 N N . SER A 1 697 ? 65.402 1.299 -131.609 1.00 77.06 697 SER A N 1
ATOM 5781 C CA . SER A 1 697 ? 64.797 0.041 -132.058 1.00 77.06 697 SER A CA 1
ATOM 5782 C C . SER A 1 697 ? 65.552 -1.169 -131.498 1.00 77.06 697 SER A C 1
ATOM 5784 O O . SER A 1 697 ? 64.928 -2.066 -130.939 1.00 77.06 697 SER A O 1
ATOM 5786 N N . LYS A 1 698 ? 66.893 -1.153 -131.525 1.00 76.50 698 LYS A N 1
ATOM 5787 C CA . LYS A 1 698 ? 67.711 -2.215 -130.914 1.00 76.50 698 LYS A CA 1
ATOM 5788 C C . LYS A 1 698 ? 67.583 -2.296 -129.386 1.00 76.50 698 LYS A C 1
ATOM 5790 O O . LYS A 1 698 ? 67.589 -3.400 -128.854 1.00 76.50 698 LYS A O 1
ATOM 5795 N N . VAL A 1 699 ? 67.445 -1.170 -128.674 1.00 76.50 699 VAL A N 1
ATOM 5796 C CA . VAL A 1 699 ? 67.187 -1.162 -127.213 1.00 76.50 699 VAL A CA 1
ATOM 5797 C C . VAL A 1 699 ? 65.874 -1.874 -126.894 1.00 76.50 699 VAL A C 1
ATOM 5799 O O . VAL A 1 699 ? 65.821 -2.657 -125.948 1.00 76.50 699 VAL A O 1
ATOM 5802 N N . VAL A 1 700 ? 64.830 -1.608 -127.686 1.00 78.31 700 VAL A N 1
ATOM 5803 C CA . VAL A 1 700 ? 63.513 -2.235 -127.516 1.00 78.31 700 VAL A CA 1
ATOM 5804 C C . VAL A 1 700 ? 63.568 -3.722 -127.876 1.00 78.31 700 VAL A C 1
ATOM 5806 O O . VAL A 1 700 ? 63.077 -4.537 -127.108 1.00 78.31 700 VAL A O 1
ATOM 5809 N N . GLU A 1 701 ? 64.225 -4.102 -128.978 1.00 78.00 701 GLU A N 1
ATOM 5810 C CA . GLU A 1 701 ? 64.416 -5.516 -129.355 1.00 78.00 701 GLU A CA 1
ATOM 5811 C C . GLU A 1 701 ? 65.251 -6.313 -128.337 1.00 78.00 701 GLU A C 1
ATOM 5813 O O . GLU A 1 701 ? 65.092 -7.527 -128.227 1.00 78.00 701 GLU A O 1
ATOM 5818 N N . CYS A 1 702 ? 66.131 -5.651 -127.580 1.00 73.69 702 CYS A N 1
ATOM 5819 C CA . CYS A 1 702 ? 66.986 -6.287 -126.575 1.00 73.69 702 CYS A CA 1
ATOM 5820 C C . CYS A 1 702 ? 66.425 -6.214 -125.142 1.00 73.69 702 CYS A C 1
ATOM 5822 O O . CYS A 1 702 ? 67.173 -6.496 -124.202 1.00 73.69 702 CYS A O 1
ATOM 5824 N N . ASP A 1 703 ? 65.157 -5.821 -124.952 1.00 69.75 703 ASP A N 1
ATOM 5825 C CA . ASP A 1 703 ? 64.525 -5.628 -123.632 1.00 69.75 703 ASP A CA 1
ATOM 5826 C C . ASP A 1 703 ? 65.402 -4.794 -122.672 1.00 69.75 703 ASP A C 1
ATOM 5828 O O . ASP A 1 703 ? 65.605 -5.124 -121.502 1.00 69.75 703 ASP A O 1
ATOM 5832 N N . GLY A 1 704 ? 66.004 -3.717 -123.186 1.00 73.00 704 GLY A N 1
ATOM 5833 C CA . GLY A 1 704 ? 66.851 -2.826 -122.391 1.00 73.00 704 GLY A CA 1
ATOM 5834 C C . GLY A 1 704 ? 68.253 -3.359 -122.061 1.00 73.00 704 GLY A C 1
ATOM 5835 O O . GLY A 1 704 ? 68.988 -2.695 -121.332 1.00 73.00 704 GLY A O 1
ATOM 5836 N N . LYS A 1 705 ? 68.671 -4.517 -122.593 1.00 73.62 705 LYS A N 1
ATOM 5837 C CA . LYS A 1 705 ? 70.057 -5.012 -122.470 1.00 73.62 705 LYS A CA 1
ATOM 5838 C C . LYS A 1 705 ? 70.989 -4.366 -123.501 1.00 73.62 705 LYS A C 1
ATOM 5840 O O . LYS A 1 705 ? 70.562 -3.922 -124.566 1.00 73.62 705 LYS A O 1
ATOM 5845 N N . TYR A 1 706 ? 72.288 -4.345 -123.192 1.00 67.75 706 TYR A N 1
ATOM 5846 C CA . TYR A 1 706 ? 73.326 -3.848 -124.100 1.00 67.75 706 TYR A CA 1
ATOM 5847 C C . TYR A 1 706 ? 73.344 -4.627 -125.424 1.00 67.75 706 TYR A C 1
ATOM 5849 O O . TYR A 1 706 ? 73.301 -5.856 -125.433 1.00 67.75 706 TYR A O 1
ATOM 5857 N N . PHE A 1 707 ? 73.460 -3.896 -126.532 1.00 71.50 707 PHE A N 1
ATOM 5858 C CA . PHE A 1 707 ? 73.518 -4.426 -127.894 1.00 71.50 707 PHE A CA 1
ATOM 5859 C C . PHE A 1 707 ? 74.785 -3.934 -128.604 1.00 71.50 707 PHE A C 1
ATOM 5861 O O . PHE A 1 707 ? 75.304 -2.860 -128.283 1.00 71.50 707 PHE A O 1
ATOM 5868 N N . HIS A 1 708 ? 75.277 -4.715 -129.571 1.00 64.69 708 HIS A N 1
ATOM 5869 C CA . HIS A 1 708 ? 76.392 -4.322 -130.440 1.00 64.69 708 HIS A CA 1
ATOM 5870 C C . HIS A 1 708 ? 75.930 -3.645 -131.742 1.00 64.69 708 HIS A C 1
ATOM 5872 O O . HIS A 1 708 ? 74.890 -4.035 -132.341 1.00 64.69 708 HIS A O 1
#

Secondary structure (DSSP, 8-state):
---------------------------------------------------HHHHHHHHHHHHHHHHHHHHHHT--HHHHHHHS-HHHHHHHHHHHHHHHHHHHHHHHHHHHHHHHHHHHHHHHHHHHHHHHHHHHHHHHHHHHHHHHHHHHHHHHHHHHHHHHHHHHHHHHHHHHHHHHHHHHHHHHTTS-S-----HHHHHHHHHHHHHHHHHHHHHHHHHHHHHHHHHHHHHHHHHHHHHHHHHHHHHHHHHHHHHHHHHHHHHHHHHHHHHHHHHHHHHHHHHHTT--S------SSTTTHHHHHHHHHHHHHHHHHHHHHHHHHHHHHHHHH-------HHHHHHHHHHHHHHHHHHHHHHHHHHHHHHHHHHHHHHHHHHHHHT----HHHHHHHHHHHHHHHHHHHHHHHHHHHHHHHHHHHHHHHHHHHHHHHHHHHHHHHHHHHHHHHHGGG-------TTHHHHHHHHHHHHHHHHHHHHHHHHHHHHHHHHHHHHHHHHHHHHHHHHHHHHHHHHHHHHHHHHHHHHHHHHHHHHHHHHHHHHHHHHHHHHHHHHHHHHHHHHHHHHHHHHHHHHHHHHHHHHHHHHHHHHHHHHHHHHHHHHHHHHHHHHHHHHHHHHHHHHHHHHHHHHHGGG-HHHHHHHHHHHTT---SSHHHHHHHHHHHHHTS-HHHHHHHHHTHHHHHHHHHHTTT----

Sequence (708 aa):
MAHPILPNDPKAEEITRENELSFKLDEPVTMALNPLTNIDEEDSLSFVVLGRDSVEAQASLLASYTDLQQKSMSIDYKSLVSSMTVTAMQDRLVEVLQENVKLKETLRQTNVSMKQQFNTLTMWQEEVTKVHLSHKQQFAETKELINHLKKENAELKYKFSRLQHFENMRLKISRSVSEDWANLISNRKLKEPFFIFDTFKDISELVPEISNLTIKRCKQYITSIISEKLDEKLERLKEGLQQELPQLETEKELEFESAMIDDRIKQKLQQLETEKELELAMIDNRINCKLYSDVKTTESSKCSEAYSEKDQEIACLKESNALLEQKLLCVLTSVEQVSLETSNLSHQKFVQNIKQYNDMLQELTKCFVEQVERFAALEKSLKKIMDILRLDDDKMQCEEKLCQYYNELTDEQIKIITDRQTLIKSQNQFQKIFSDYNSVLYELQVMLDENAKLNILKDNSARENLETSEQLERDKQSLEQEKKIFDREKDNLENEQKSFESQKKSLDIERIFVQDERKLLEREKISLNEEKMSLDHQSQLYEDCERDLQNEKKILQARNEQLLSETNSLRQQIEKKNAQFKKIIEQFAQSTEEIQLLRSQLSLYEEDFQQEKKLKEALLEEKSKLDTELLKQIEFNKQLQESNNANVKLGHMFEERLADRRFHSYEEAQKWIDSWIASKDMSFFRRGIHVLPERWSKVVECDGKYFH

Radius of gyration: 77.74 Å; chains: 1; bounding box: 173×84×239 Å

InterPro domains:
  IPR021063 NF-kappa-B essential modulator NEMO, N-terminal [PF11577] (88-153)
  IPR036397 Ribonuclease H superfamily [G3DSA:3.30.420.10] (647-708)
  IPR051301 Optineurin/NF-kappa-B Essential Modulator [PTHR31553] (33-644)

Organism: NCBI:txid621737

pLDDT: mean 72.16, std 19.65, range [26.91, 98.0]

Foldseek 3Di:
DDDDDDDDDDDDDDDDDDDDDDDDDDDDDDDDDDDDDDDDDDDDDDDDPPDPVNVVVVVVVVVVVVVVVVVVVPDPPVVVVVVDDPVRVVVVVVVVVVVVVVVVVVVVVVVVVVVVVVVVVVVVVVVVVVVVVVVVVVVVVVVVVVVVVVVVVVVVVVVVVVVVVVVVLVVVLVVVLVVVVVVVVVVVVPPDDDDDDPVVVVCVVVVVVSVVVSVVSVVVVVVVVVVVVVVVVVVVVVVVVVVVVVVVVVVVVVVVVVVVVVVVVVVVVVVVVVVVVVVVVVVVVVVVVPDPPDDDDDPDPPPPVVVVVVVVVVVVVVVVVVVVVVVVVVVVVVVVPPPPDDDDPPVVVVVVVVVVVVVLVVVVVVLVVVVVVLVVVLVVLVVVLVVLVPDPDDPVVSVVVVVVSVVVNVVSVVVVVVSVVVNVVSVVVVVVVVVVVVVVVVVVVVVVVVVVVVVVVVVVPPPDDDDDPVVVVVVVVVVVVVVVVVVVVVVVVVVVVVVVVVVVVVVVVVVVVVVVVVVVVVVVVVVVVVVVVVVVVVVVVVVVVVVVVVVVVVVVVVVVVVVVVVVVVVVVVVVVVVVVVVVVVVVVVVVVVVVVVVVVVVVVVVVVVVVVVVVVVVVVVVVVVVVVVVVVVVVVVVVVVVVVVPPVPVVVVVCVVCVPDDDPDPVRVVVVVVVVVVPDDPVVVVVSVVCVVVVVVVCVVVVNDDDD